Protein 6M8N (pdb70)

Secondary structure (DSSP, 8-state):
--B-GGGGGTT-EEEE-----HHHHHHHGGG--HHHHHHHHHHH-TT--EEEEESEETTEEEEES----TT--HHHH-GGGS--HHHHHHHHHHHHHHHHTT-EEEEEEETTGGGGTGGGT-HHHHHHHHHHHHHHSTT-HHHHHHHHHHHHHHHHTTT--EEEEE-GGG-SS-HHHHHHHHHHH-TT-EEEE----EE-B-TTSPBPEEEESSTT-S----EE-EE----SSS-SB---BPSPGGGT--TT-HHIIIIIHHHHHHS-EEESSSSBEEE-EEEEESBSBSS-TTSPB---HHHHHHHHHHHHHTT-EEEEE--EETTEEPHHHHHHHHHHHHHHTSSSPPPPPPP-PPTT-EEGGG-

Foldseek 3Di:
DFDLLCLVFFLAEAEEFEAAFFLVNQVLQVLFDLLVQLLLCLVQFLRHQAYEYAQHGVPALQTGLAQDFPQDNSCVLPRRNGHDNVRSCSVVSSLVSCVVSNHAYEYEHAQLHLCCCVVVPNVSSNVSLQVCCCPPVVRQSLVVRLSRVLRVLLVCQPSHQAYQYHPLVNHRDHPVVSLVSNVVRPVSRAYEYCDDWDFDDDPVGHFWWKQDQAPPDVDRQIFTFTAFDDADQRHSETSAETGDLVSVQALLRLVCVVPHQVNCLVDQWDHDVVRYIHGYEHEGEQFSDLADLPGHGRDALLSVLVSSCSNSVSRGYYYYSFYDDSSHGNVRVSVSSSVSSVQSPDVVRDDGDDDDRYHPIDIPVVD

Structure (mmCIF, N/CA/C/O backbone):
data_6M8N
#
_entry.id   6M8N
#
_cell.length_a   97.455
_cell.length_b   97.455
_cell.length_c   96.684
_cell.angle_alpha   90.000
_cell.angle_beta   90.000
_cell.angle_gamma   120.000
#
_symmetry.space_group_name_H-M   'P 31 2 1'
#
loop_
_entity.id
_entity.type
_entity.pdbx_description
1 polymer P5AFcnA
2 non-polymer 'MALONATE ION'
3 non-polymer 'CALCIUM ION'
4 water water
#
loop_
_atom_site.group_PDB
_atom_site.id
_atom_site.type_symbol
_atom_site.label_atom_id
_atom_site.label_alt_id
_atom_site.label_comp_id
_atom_site.label_asym_id
_atom_site.label_entity_id
_atom_site.label_seq_id
_atom_site.pdbx_PDB_ins_code
_atom_site.Cartn_x
_atom_site.Cartn_y
_atom_site.Cartn_z
_atom_site.occupancy
_atom_site.B_iso_or_equiv
_atom_site.auth_seq_id
_atom_site.auth_comp_id
_atom_site.auth_asym_id
_atom_site.auth_atom_id
_atom_site.pdbx_PDB_model_num
ATOM 1 N N . GLY A 1 46 ? -10.759 -4.729 -28.056 1.00 44.05 36 GLY A N 1
ATOM 2 C CA . GLY A 1 46 ? -10.822 -3.410 -27.281 1.00 36.06 36 GLY A CA 1
ATOM 3 C C . GLY A 1 46 ? -11.552 -3.588 -25.952 1.00 32.40 36 GLY A C 1
ATOM 4 O O . GLY A 1 46 ? -11.593 -4.711 -25.424 1.00 31.15 36 GLY A O 1
ATOM 5 N N . ILE A 1 47 ? -12.115 -2.488 -25.410 1.00 25.85 37 ILE A N 1
ATOM 6 C CA . ILE A 1 47 ? -12.826 -2.503 -24.120 1.00 24.35 37 ILE A CA 1
ATOM 7 C C . ILE A 1 47 ? -14.214 -3.120 -24.372 1.00 23.00 37 ILE A C 1
ATOM 8 O O . ILE A 1 47 ? -14.861 -2.793 -25.352 1.00 21.60 37 ILE A O 1
ATOM 13 N N . GLU A 1 48 ? -14.649 -4.045 -23.486 1.00 18.51 38 GLU A N 1
ATOM 14 C CA . GLU A 1 48 ? -15.934 -4.674 -23.639 1.00 18.20 38 GLU A CA 1
ATOM 15 C C . GLU A 1 48 ? -16.725 -4.651 -22.322 1.00 15.77 38 GLU A C 1
ATOM 16 O O . GLU A 1 48 ? -16.226 -5.039 -21.253 1.00 15.84 38 GLU A O 1
ATOM 22 N N . TYR A 1 49 ? -17.986 -4.229 -22.466 1.00 13.94 39 TYR A N 1
ATOM 23 C CA . TYR A 1 49 ? -19.007 -4.326 -21.402 1.00 12.78 39 TYR A CA 1
ATOM 24 C C . TYR A 1 49 ? -20.160 -5.158 -21.978 1.00 12.36 39 TYR A C 1
ATOM 25 O O . TYR A 1 49 ? -21.291 -4.634 -22.235 1.00 13.05 39 TYR A O 1
ATOM 34 N N . ASN A 1 50 ? -19.957 -6.458 -22.246 1.00 12.53 40 ASN A N 1
ATOM 35 C CA . ASN A 1 50 ? -20.964 -7.219 -22.926 1.00 11.98 40 ASN A CA 1
ATOM 36 C C . ASN A 1 50 ? -22.294 -7.299 -22.153 1.00 11.16 40 ASN A C 1
ATOM 37 O O . ASN A 1 50 ? -23.368 -7.368 -22.784 1.00 12.15 40 ASN A O 1
ATOM 42 N N . ALA A 1 51 ? -22.207 -7.275 -20.826 1.00 11.24 41 ALA A N 1
ATOM 43 C CA . ALA A 1 51 ? -23.399 -7.383 -19.959 1.00 10.94 41 ALA A CA 1
ATOM 44 C C . ALA A 1 51 ? -24.044 -6.025 -19.699 1.00 11.68 41 ALA A C 1
ATOM 45 O O . ALA A 1 51 ? -24.797 -5.866 -18.748 1.00 11.75 41 ALA A O 1
ATOM 47 N N . SER A 1 52 ? -23.734 -4.992 -20.486 1.00 11.55 42 SER A N 1
ATOM 48 C CA . SER A 1 52 ? -24.253 -3.640 -20.176 1.00 11.52 42 SER A CA 1
ATOM 49 C C . SER A 1 52 ? -25.775 -3.622 -20.140 1.00 12.17 42 SER A C 1
ATOM 50 O O . SER A 1 52 ? -26.350 -2.829 -19.366 1.00 13.09 42 SER A O 1
ATOM 53 N N . TRP A 1 53 ? -26.427 -4.457 -20.941 1.00 11.36 43 TRP A N 1
ATOM 54 C CA . TRP A 1 53 ? -27.867 -4.549 -20.961 1.00 11.54 43 TRP A CA 1
ATOM 55 C C . TRP A 1 53 ? -28.440 -5.033 -19.637 1.00 11.73 43 TRP A C 1
ATOM 56 O O . TRP A 1 53 ? -29.644 -4.812 -19.404 1.00 12.52 43 TRP A O 1
ATOM 67 N N . MET A 1 54 ? -27.632 -5.706 -18.789 1.00 11.06 44 MET A N 1
ATOM 68 C CA . MET A 1 54 ? -28.081 -6.392 -17.571 1.00 10.61 44 MET A CA 1
ATOM 69 C C . MET A 1 54 ? -27.962 -5.475 -16.366 1.00 11.04 44 MET A C 1
ATOM 70 O O . MET A 1 54 ? -28.569 -5.750 -15.317 1.00 10.73 44 MET A O 1
ATOM 75 N N . ALA A 1 55 ? -27.179 -4.409 -16.475 1.00 10.11 45 ALA A N 1
ATOM 76 C CA . ALA A 1 55 ? -26.972 -3.522 -15.352 1.00 11.53 45 ALA A CA 1
ATOM 77 C C . ALA A 1 55 ? -28.323 -2.935 -14.924 1.00 10.47 45 ALA A C 1
ATOM 78 O O . ALA A 1 55 ? -29.057 -2.374 -15.731 1.00 12.67 45 ALA A O 1
ATOM 80 N N . GLY A 1 56 ? -28.629 -3.026 -13.628 1.00 10.94 46 GLY A N 1
ATOM 81 C CA . GLY A 1 56 ? -29.861 -2.437 -13.109 1.00 10.53 46 GLY A CA 1
ATOM 82 C C . GLY A 1 56 ? -31.095 -3.337 -13.313 1.00 11.07 46 GLY A C 1
ATOM 83 O O . GLY A 1 56 ? -32.221 -2.868 -13.152 1.00 11.57 46 GLY A O 1
ATOM 84 N N . THR A 1 57 ? -30.874 -4.570 -13.721 1.00 10.09 47 THR A N 1
ATOM 85 C CA . THR A 1 57 ? -31.978 -5.527 -14.028 1.00 9.46 47 THR A CA 1
ATOM 86 C C . THR A 1 57 ? -31.920 -6.729 -13.095 1.00 9.95 47 THR A C 1
ATOM 87 O O . THR A 1 57 ? -30.935 -7.055 -12.429 1.00 10.51 47 THR A O 1
ATOM 91 N N . TRP A 1 58 ? -33.060 -7.450 -13.058 1.00 9.73 48 TRP A N 1
ATOM 92 C CA . TRP A 1 58 ? -33.148 -8.703 -12.339 1.00 8.91 48 TRP A CA 1
ATOM 93 C C . TRP A 1 58 ? -33.877 -9.730 -13.184 1.00 8.42 48 TRP A C 1
ATOM 94 O O . TRP A 1 58 ? -34.641 -9.393 -14.113 1.00 8.95 48 TRP A O 1
ATOM 105 N N . GLY A 1 59 ? -33.612 -10.991 -12.851 1.00 8.76 49 GLY A N 1
ATOM 106 C CA . GLY A 1 59 ? -34.147 -12.132 -13.633 1.00 9.25 49 GLY A CA 1
ATOM 107 C C . GLY A 1 59 ? -34.707 -13.210 -12.757 1.00 9.10 49 GLY A C 1
ATOM 108 O O . GLY A 1 59 ? -34.589 -13.191 -11.508 1.00 9.18 49 GLY A O 1
ATOM 109 N N . ILE A 1 60 ? -35.312 -14.205 -13.408 1.00 9.36 50 ILE A N 1
ATOM 110 C CA . ILE A 1 60 ? -35.788 -15.404 -12.756 1.00 9.28 50 ILE A CA 1
ATOM 111 C C . ILE A 1 60 ? -35.226 -16.624 -13.485 1.00 10.17 50 ILE A C 1
ATOM 112 O O . ILE A 1 60 ? -34.593 -16.439 -14.551 1.00 9.93 50 ILE A O 1
ATOM 117 N N . THR A 1 61 ? -35.480 -17.826 -12.953 1.00 8.97 51 THR A N 1
ATOM 118 C CA . THR A 1 61 ? -34.978 -19.057 -13.493 1.00 8.70 51 THR A CA 1
ATOM 119 C C . THR A 1 61 ? -36.148 -19.982 -13.811 1.00 9.13 51 THR A C 1
ATOM 120 O O . THR A 1 61 ? -37.062 -20.138 -12.974 1.00 9.89 51 THR A O 1
ATOM 124 N N . GLN A 1 62 ? -36.117 -20.613 -14.983 1.00 9.23 52 GLN A N 1
ATOM 125 C CA . GLN A 1 62 ? -37.095 -21.660 -15.329 1.00 10.01 52 GLN A CA 1
ATOM 126 C C . GLN A 1 62 ? -36.316 -22.773 -16.024 1.00 10.15 52 GLN A C 1
ATOM 127 O O . GLN A 1 62 ? -36.199 -22.798 -17.259 1.00 11.08 52 GLN A O 1
ATOM 133 N N . ARG A 1 63 ? -35.780 -23.685 -15.235 1.00 10.29 53 ARG A N 1
ATOM 134 C CA . ARG A 1 63 ? -35.023 -24.789 -15.744 1.00 9.91 53 ARG A CA 1
ATOM 135 C C . ARG A 1 63 ? -35.932 -25.752 -16.495 1.00 10.89 53 ARG A C 1
ATOM 136 O O . ARG A 1 63 ? -37.092 -25.892 -16.171 1.00 11.08 53 ARG A O 1
ATOM 144 N N . VAL A 1 64 ? -35.339 -26.382 -17.493 1.00 10.17 54 VAL A N 1
ATOM 145 C CA . VAL A 1 64 ? -35.959 -27.512 -18.245 1.00 10.83 54 VAL A CA 1
ATOM 146 C C . VAL A 1 64 ? -35.103 -28.740 -18.022 1.00 10.96 54 VAL A C 1
ATOM 147 O O . VAL A 1 64 ? -33.878 -28.659 -17.886 1.00 10.62 54 VAL A O 1
ATOM 151 N N . ASP A 1 65 ? -35.732 -29.927 -17.903 1.00 10.53 55 ASP A N 1
ATOM 152 C CA . ASP A 1 65 ? -34.995 -31.123 -17.681 1.00 10.03 55 ASP A CA 1
ATOM 153 C C . ASP A 1 65 ? -34.275 -31.545 -18.981 1.00 10.35 55 ASP A C 1
ATOM 154 O O . ASP A 1 65 ? -34.607 -31.090 -20.063 1.00 10.70 55 ASP A O 1
ATOM 159 N N . GLY A 1 66 ? -33.275 -32.424 -18.861 1.00 10.26 56 GLY A N 1
ATOM 160 C CA . GLY A 1 66 ? -32.511 -32.896 -19.993 1.00 11.06 56 GLY A CA 1
ATOM 161 C C . GLY A 1 66 ? -32.548 -34.408 -20.143 1.00 11.97 56 GLY A C 1
ATOM 162 O O . GLY A 1 66 ? -32.819 -35.201 -19.223 1.00 10.95 56 GLY A O 1
ATOM 163 N N . GLY A 1 67 ? -32.225 -34.844 -21.366 1.00 10.99 57 GLY A N 1
ATOM 164 C CA . GLY A 1 67 ? -32.024 -36.285 -21.649 1.00 11.32 57 GLY A CA 1
ATOM 165 C C . GLY A 1 67 ? -33.193 -37.130 -21.167 1.00 11.08 57 GLY A C 1
ATOM 166 O O . GLY A 1 67 ? -34.351 -36.737 -21.320 1.00 11.73 57 GLY A O 1
ATOM 167 N N . TYR A 1 68 ? -32.846 -38.306 -20.643 1.00 12.41 58 TYR A N 1
ATOM 168 C CA . TYR A 1 68 ? -33.874 -39.252 -20.227 1.00 12.99 58 TYR A CA 1
ATOM 169 C C . TYR A 1 68 ? -34.745 -38.660 -19.116 1.00 13.21 58 TYR A C 1
ATOM 170 O O . TYR A 1 68 ? -35.899 -39.080 -18.982 1.00 13.89 58 TYR A O 1
ATOM 179 N N . LYS A 1 69 ? -34.248 -37.692 -18.316 1.00 12.49 59 LYS A N 1
ATOM 180 C CA . LYS A 1 69 ? -35.033 -37.135 -17.270 1.00 12.39 59 LYS A CA 1
ATOM 181 C C . LYS A 1 69 ? -36.180 -36.329 -17.859 1.00 11.32 59 LYS A C 1
ATOM 182 O O . LYS A 1 69 ? -37.318 -36.368 -17.362 1.00 12.93 59 LYS A O 1
ATOM 188 N N . LEU A 1 70 ? -35.893 -35.607 -18.946 1.00 10.80 60 LEU A N 1
ATOM 189 C CA . LEU A 1 70 ? -36.939 -34.874 -19.614 1.00 10.57 60 LEU A CA 1
ATOM 190 C C . LEU A 1 70 ? -38.003 -35.834 -20.203 1.00 11.11 60 LEU A C 1
ATOM 191 O O . LEU A 1 70 ? -39.215 -35.556 -20.152 1.00 11.80 60 LEU A O 1
ATOM 196 N N . ASP A 1 71 ? -37.545 -36.933 -20.808 1.00 13.21 61 ASP A N 1
ATOM 197 C CA . ASP A 1 71 ? -38.519 -37.886 -21.363 1.00 13.12 61 ASP A CA 1
ATOM 198 C C . ASP A 1 71 ? -39.408 -38.426 -20.247 1.00 13.60 61 ASP A C 1
ATOM 199 O O . ASP A 1 71 ? -40.595 -38.688 -20.482 1.00 16.37 61 ASP A O 1
ATOM 204 N N . ASN A 1 72 ? -38.886 -38.508 -19.036 1.00 13.64 62 ASN A N 1
ATOM 205 C CA . ASN A 1 72 ? -39.685 -39.008 -17.895 1.00 15.21 62 ASN A CA 1
ATOM 206 C C . ASN A 1 72 ? -40.629 -37.949 -17.335 1.00 15.86 62 ASN A C 1
ATOM 207 O O . ASN A 1 72 ? -41.721 -38.335 -16.871 1.00 20.89 62 ASN A O 1
ATOM 212 N N . SER A 1 73 ? -40.287 -36.658 -17.364 1.00 13.31 63 SER A N 1
ATOM 213 C CA . SER A 1 73 ? -41.129 -35.625 -16.775 1.00 14.38 63 SER A CA 1
ATOM 214 C C . SER A 1 73 ? -42.062 -34.938 -17.760 1.00 14.39 63 SER A C 1
ATOM 215 O O . SER A 1 73 ? -43.026 -34.259 -17.375 1.00 15.08 63 SER A O 1
ATOM 218 N N . ALA A 1 74 ? -41.773 -35.002 -19.053 1.00 15.42 64 ALA A N 1
ATOM 219 C CA . ALA A 1 74 ? -42.502 -34.215 -19.994 1.00 16.44 64 ALA A CA 1
ATOM 220 C C . ALA A 1 74 ? -44.005 -34.519 -19.975 1.00 16.51 64 ALA A C 1
ATOM 221 O O . ALA A 1 74 ? -44.777 -33.624 -20.199 1.00 15.29 64 ALA A O 1
ATOM 223 N N . ASP A 1 75 ? -44.386 -35.795 -19.770 1.00 18.27 65 ASP A N 1
ATOM 224 C CA . ASP A 1 75 ? -45.812 -36.177 -19.874 1.00 20.36 65 ASP A CA 1
ATOM 225 C C . ASP A 1 75 ? -46.663 -35.550 -18.774 1.00 21.67 65 ASP A C 1
ATOM 226 O O . ASP A 1 75 ? -47.865 -35.422 -18.970 1.00 25.47 65 ASP A O 1
ATOM 231 N N . SER A 1 76 ? -46.047 -35.044 -17.703 1.00 18.59 66 SER A N 1
ATOM 232 C CA . SER A 1 76 ? -46.807 -34.408 -16.645 1.00 19.94 66 SER A CA 1
ATOM 233 C C . SER A 1 76 ? -46.487 -32.913 -16.496 1.00 18.36 66 SER A C 1
ATOM 234 O O . SER A 1 76 ? -46.915 -32.297 -15.533 1.00 18.20 66 SER A O 1
ATOM 237 N N . SER A 1 77 ? -45.782 -32.340 -17.495 1.00 16.28 67 SER A N 1
ATOM 238 C CA . SER A 1 77 ? -45.313 -30.979 -17.426 1.00 14.07 67 SER A CA 1
ATOM 239 C C . SER A 1 77 ? -45.889 -30.121 -18.549 1.00 14.61 67 SER A C 1
ATOM 240 O O . SER A 1 77 ? -46.214 -30.631 -19.635 1.00 14.60 67 SER A O 1
ATOM 243 N N . ASN A 1 78 ? -45.905 -28.783 -18.368 1.00 13.41 68 ASN A N 1
ATOM 244 C CA . ASN A 1 78 ? -46.230 -27.840 -19.396 1.00 13.14 68 ASN A CA 1
ATOM 245 C C . ASN A 1 78 ? -45.352 -26.601 -19.225 1.00 12.08 68 ASN A C 1
ATOM 246 O O . ASN A 1 78 ? -45.782 -25.576 -18.753 1.00 12.72 68 ASN A O 1
ATOM 251 N N . TRP A 1 79 ? -44.109 -26.797 -19.639 1.00 12.17 69 TRP A N 1
ATOM 252 C CA . TRP A 1 79 ? -43.131 -25.702 -19.561 1.00 11.05 69 TRP A CA 1
ATOM 253 C C . TRP A 1 79 ? -43.562 -24.505 -20.398 1.00 11.36 69 TRP A C 1
ATOM 254 O O . TRP A 1 79 ? -43.274 -23.348 -20.091 1.00 11.59 69 TRP A O 1
ATOM 265 N N . GLN A 1 80 ? -44.247 -24.719 -21.525 1.00 11.96 70 GLN A N 1
ATOM 266 C CA . GLN A 1 80 ? -44.653 -23.629 -22.378 1.00 11.81 70 GLN A CA 1
ATOM 267 C C . GLN A 1 80 ? -45.676 -22.747 -21.630 1.00 11.72 70 GLN A C 1
ATOM 268 O O . GLN A 1 80 ? -45.547 -21.547 -21.573 1.00 13.17 70 GLN A O 1
ATOM 274 N N . ALA A 1 81 ? -46.669 -23.394 -21.001 1.00 13.23 71 ALA A N 1
ATOM 275 C CA . ALA A 1 81 ? -47.634 -22.636 -20.188 1.00 12.78 71 ALA A CA 1
ATOM 276 C C . ALA A 1 81 ? -46.941 -21.958 -19.023 1.00 12.32 71 ALA A C 1
ATOM 277 O O . ALA A 1 81 ? -47.301 -20.849 -18.616 1.00 14.02 71 ALA A O 1
ATOM 279 N N . GLY A 1 82 ? -45.940 -22.653 -18.461 1.00 11.75 72 GLY A N 1
ATOM 280 C CA . GLY A 1 82 ? -45.171 -22.086 -17.394 1.00 11.40 72 GLY A CA 1
ATOM 281 C C . GLY A 1 82 ? -44.472 -20.818 -17.810 1.00 11.47 72 GLY A C 1
ATOM 282 O O . GLY A 1 82 ? -44.468 -19.809 -17.069 1.00 11.01 72 GLY A O 1
ATOM 283 N N . ALA A 1 83 ? -43.882 -20.825 -18.997 1.00 11.37 73 ALA A N 1
ATOM 284 C CA . ALA A 1 83 ? -43.193 -19.652 -19.502 1.00 10.80 73 ALA A CA 1
ATOM 285 C C . ALA A 1 83 ? -44.163 -18.515 -19.842 1.00 11.73 73 ALA A C 1
ATOM 286 O O . ALA A 1 83 ? -43.904 -17.346 -19.571 1.00 12.05 73 ALA A O 1
ATOM 288 N N . GLU A 1 84 ? -45.332 -18.842 -20.446 1.00 12.43 74 GLU A N 1
ATOM 289 C CA . GLU A 1 84 ? -46.360 -17.831 -20.673 1.00 13.31 74 GLU A CA 1
ATOM 290 C C . GLU A 1 84 ? -46.810 -17.180 -19.351 1.00 12.06 74 GLU A C 1
ATOM 291 O O . GLU A 1 84 ? -47.063 -15.987 -19.347 1.00 12.47 74 GLU A O 1
ATOM 297 N N . GLU A 1 85 ? -46.953 -17.965 -18.285 1.00 11.57 75 GLU A N 1
ATOM 298 C CA . GLU A 1 85 ? -47.371 -17.447 -17.005 1.00 12.08 75 GLU A CA 1
ATOM 299 C C . GLU A 1 85 ? -46.285 -16.518 -16.444 1.00 12.13 75 GLU A C 1
ATOM 300 O O . GLU A 1 85 ? -46.602 -15.426 -15.902 1.00 11.61 75 GLU A O 1
ATOM 306 N N . ILE A 1 86 ? -45.004 -16.891 -16.571 1.00 10.18 76 ILE A N 1
ATOM 307 C CA . ILE A 1 86 ? -43.917 -16.002 -16.141 1.00 10.09 76 ILE A CA 1
ATOM 308 C C . ILE A 1 86 ? -43.932 -14.684 -16.921 1.00 11.55 76 ILE A C 1
ATOM 309 O O . ILE A 1 86 ? -43.791 -13.604 -16.359 1.00 11.63 76 ILE A O 1
ATOM 314 N N . VAL A 1 87 ? -44.160 -14.763 -18.238 1.00 11.83 77 VAL A N 1
ATOM 315 C CA . VAL A 1 87 ? -44.264 -13.574 -19.089 1.00 13.03 77 VAL A CA 1
ATOM 316 C C . VAL A 1 87 ? -45.394 -12.661 -18.589 1.00 12.70 77 VAL A C 1
ATOM 317 O O . VAL A 1 87 ? -45.203 -11.419 -18.446 1.00 14.05 77 VAL A O 1
ATOM 321 N N . THR A 1 88 ? -46.561 -13.262 -18.360 1.00 12.26 78 THR A N 1
ATOM 322 C CA . THR A 1 88 ? -47.764 -12.508 -18.014 1.00 13.31 78 THR A CA 1
ATOM 323 C C . THR A 1 88 ? -47.552 -11.845 -16.655 1.00 12.50 78 THR A C 1
ATOM 324 O O . THR A 1 88 ? -47.909 -10.678 -16.419 1.00 12.90 78 THR A O 1
ATOM 328 N N . ASN A 1 89 ? -47.017 -12.619 -15.713 1.00 11.24 79 ASN A N 1
ATOM 329 C CA . ASN A 1 89 ? -47.075 -12.249 -14.297 1.00 11.00 79 ASN A CA 1
ATOM 330 C C . ASN A 1 89 ? -45.823 -11.505 -13.816 1.00 11.25 79 ASN A C 1
ATOM 331 O O . ASN A 1 89 ? -45.866 -10.857 -12.764 1.00 12.18 79 ASN A O 1
ATOM 336 N N . ILE A 1 90 ? -44.685 -11.621 -14.516 1.00 10.06 80 ILE A N 1
ATOM 337 C CA . ILE A 1 90 ? -43.429 -11.093 -14.015 1.00 10.67 80 ILE A CA 1
ATOM 338 C C . ILE A 1 90 ? -42.796 -10.209 -15.097 1.00 10.35 80 ILE A C 1
ATOM 339 O O . ILE A 1 90 ? -41.626 -10.375 -15.478 1.00 11.10 80 ILE A O 1
ATOM 344 N N . PRO A 1 91 ? -43.516 -9.234 -15.630 1.00 11.88 81 PRO A N 1
ATOM 345 C CA . PRO A 1 91 ? -42.931 -8.355 -16.624 1.00 11.99 81 PRO A CA 1
ATOM 346 C C . PRO A 1 91 ? -41.736 -7.535 -16.177 1.00 11.21 81 PRO A C 1
ATOM 347 O O . PRO A 1 91 ? -40.969 -7.110 -17.038 1.00 11.58 81 PRO A O 1
ATOM 351 N N . ALA A 1 92 ? -41.586 -7.307 -14.874 1.00 9.89 82 ALA A N 1
ATOM 352 C CA . ALA A 1 92 ? -40.469 -6.492 -14.368 1.00 10.03 82 ALA A CA 1
ATOM 353 C C . ALA A 1 92 ? -39.119 -7.214 -14.472 1.00 10.86 82 ALA A C 1
ATOM 354 O O . ALA A 1 92 ? -38.084 -6.557 -14.451 1.00 9.97 82 ALA A O 1
ATOM 356 N N . ALA A 1 93 ? -39.124 -8.547 -14.560 1.00 9.64 83 ALA A N 1
ATOM 357 C CA . ALA A 1 93 ? -37.893 -9.316 -14.743 1.00 10.37 83 ALA A CA 1
ATOM 358 C C . ALA A 1 93 ? -37.484 -9.241 -16.218 1.00 9.90 83 ALA A C 1
ATOM 359 O O . ALA A 1 93 ? -38.294 -9.487 -17.068 1.00 12.55 83 ALA A O 1
ATOM 361 N N . GLU A 1 94 ? -36.225 -8.917 -16.496 1.00 9.52 84 GLU A N 1
ATOM 362 C CA . GLU A 1 94 ? -35.845 -8.610 -17.870 1.00 9.75 84 GLU A CA 1
ATOM 363 C C . GLU A 1 94 ? -35.102 -9.766 -18.552 1.00 9.97 84 GLU A C 1
ATOM 364 O O . GLU A 1 94 ? -34.766 -9.636 -19.753 1.00 10.94 84 GLU A O 1
ATOM 370 N N . TYR A 1 95 ? -34.849 -10.843 -17.836 1.00 8.86 85 TYR A N 1
ATOM 371 C CA . TYR A 1 95 ? -34.186 -11.992 -18.456 1.00 9.37 85 TYR A CA 1
ATOM 372 C C . TYR A 1 95 ? -34.531 -13.230 -17.663 1.00 8.79 85 TYR A C 1
ATOM 373 O O . TYR A 1 95 ? -35.021 -13.111 -16.488 1.00 9.44 85 TYR A O 1
ATOM 382 N N . VAL A 1 96 ? -34.226 -14.394 -18.247 1.00 9.57 86 VAL A N 1
ATOM 383 C CA . VAL A 1 96 ? -34.492 -15.676 -17.630 1.00 9.14 86 VAL A CA 1
ATOM 384 C C . VAL A 1 96 ? -33.261 -16.551 -17.789 1.00 10.01 86 VAL A C 1
ATOM 385 O O . VAL A 1 96 ? -32.647 -16.569 -18.860 1.00 11.59 86 VAL A O 1
ATOM 389 N N . ILE A 1 97 ? -32.914 -17.303 -16.744 1.00 8.94 87 ILE A N 1
ATOM 390 C CA . ILE A 1 97 ? -31.962 -18.399 -16.898 1.00 9.21 87 ILE A CA 1
ATOM 391 C C . ILE A 1 97 ? -32.773 -19.679 -17.132 1.00 9.53 87 ILE A C 1
ATOM 392 O O . ILE A 1 97 ? -33.646 -20.028 -16.328 1.00 9.32 87 ILE A O 1
ATOM 397 N N . THR A 1 98 ? -32.471 -20.384 -18.218 1.00 8.46 88 THR A N 1
ATOM 398 C CA . THR A 1 98 ? -33.052 -21.698 -18.488 1.00 9.56 88 THR A CA 1
ATOM 399 C C . THR A 1 98 ? -31.906 -22.645 -18.888 1.00 9.21 88 THR A C 1
ATOM 400 O O . THR A 1 98 ? -30.747 -22.387 -18.509 1.00 9.13 88 THR A O 1
ATOM 404 N N . SER A 1 99 ? -32.168 -23.745 -19.603 1.00 8.32 89 SER A N 1
ATOM 405 C CA . SER A 1 99 ? -31.277 -24.877 -19.522 1.00 8.40 89 SER A CA 1
ATOM 406 C C . SER A 1 99 ? -30.712 -25.398 -20.856 1.00 9.00 89 SER A C 1
ATOM 407 O O . SER A 1 99 ? -31.514 -25.712 -21.749 1.00 9.98 89 SER A O 1
ATOM 410 N N . PHE A 1 100 ? -29.380 -25.511 -20.943 1.00 8.61 90 PHE A N 1
ATOM 411 C CA . PHE A 1 100 ? -28.695 -26.255 -22.008 1.00 8.72 90 PHE A CA 1
ATOM 412 C C . PHE A 1 100 ? -28.488 -27.699 -21.576 1.00 8.79 90 PHE A C 1
ATOM 413 O O . PHE A 1 100 ? -28.629 -28.622 -22.373 1.00 10.22 90 PHE A O 1
ATOM 421 N N . THR A 1 101 ? -28.000 -27.885 -20.338 1.00 9.09 91 THR A N 1
ATOM 422 C CA . THR A 1 101 ? -27.937 -29.190 -19.658 1.00 9.90 91 THR A CA 1
ATOM 423 C C . THR A 1 101 ? -28.866 -29.168 -18.459 1.00 9.83 91 THR A C 1
ATOM 424 O O . THR A 1 101 ? -29.242 -28.137 -17.933 1.00 10.39 91 THR A O 1
ATOM 428 N N . HIS A 1 102 ? -29.258 -30.363 -18.049 1.00 10.23 92 HIS A N 1
ATOM 429 C CA . HIS A 1 102 ? -30.030 -30.610 -16.888 1.00 11.12 92 HIS A CA 1
ATOM 430 C C . HIS A 1 102 ? -29.253 -30.044 -15.694 1.00 12.18 92 HIS A C 1
ATOM 431 O O . HIS A 1 102 ? -28.030 -30.096 -15.695 1.00 11.75 92 HIS A O 1
ATOM 438 N N . PRO A 1 103 ? -29.942 -29.584 -14.628 1.00 11.86 93 PRO A N 1
ATOM 439 C CA . PRO A 1 103 ? -29.201 -29.084 -13.471 1.00 12.21 93 PRO A CA 1
ATOM 440 C C . PRO A 1 103 ? -28.265 -30.129 -12.872 1.00 12.05 93 PRO A C 1
ATOM 441 O O . PRO A 1 103 ? -28.659 -31.252 -12.592 1.00 13.21 93 PRO A O 1
ATOM 445 N N . ALA A 1 104 ? -26.995 -29.740 -12.697 1.00 12.39 94 ALA A N 1
ATOM 446 C CA . ALA A 1 104 ? -25.982 -30.558 -12.052 1.00 12.00 94 ALA A CA 1
ATOM 447 C C . ALA A 1 104 ? -25.701 -31.848 -12.815 1.00 13.70 94 ALA A C 1
ATOM 448 O O . ALA A 1 104 ? -25.056 -32.766 -12.300 1.00 15.14 94 ALA A O 1
ATOM 450 N N . HIS A 1 105 ? -26.107 -31.925 -14.107 1.00 11.69 95 HIS A N 1
ATOM 451 C CA . HIS A 1 105 ? -25.939 -33.136 -14.915 1.00 12.67 95 HIS A CA 1
ATOM 452 C C . HIS A 1 105 ? -25.503 -32.725 -16.317 1.00 13.30 95 HIS A C 1
ATOM 453 O O . HIS A 1 105 ? -26.372 -32.569 -17.253 1.00 13.31 95 HIS A O 1
ATOM 460 N N . GLY A 1 106 ? -24.197 -32.515 -16.526 1.00 11.64 96 GLY A N 1
ATOM 461 C CA . GLY A 1 106 ? -23.638 -32.068 -17.803 1.00 11.98 96 GLY A CA 1
ATOM 462 C C . GLY A 1 106 ? -23.799 -33.037 -18.952 1.00 11.14 96 GLY A C 1
ATOM 463 O O . GLY A 1 106 ? -23.517 -32.658 -20.068 1.00 13.03 96 GLY A O 1
ATOM 464 N N . HIS A 1 107 ? -24.230 -34.272 -18.663 1.00 12.25 97 HIS A N 1
ATOM 465 C CA . HIS A 1 107 ? -24.325 -35.289 -19.635 1.00 12.77 97 HIS A CA 1
ATOM 466 C C . HIS A 1 107 ? -25.733 -35.398 -20.232 1.00 12.88 97 HIS A C 1
ATOM 467 O O . HIS A 1 107 ? -25.938 -36.249 -21.074 1.00 13.83 97 HIS A O 1
ATOM 474 N N . LEU A 1 108 ? -26.671 -34.575 -19.767 1.00 10.81 98 LEU A N 1
ATOM 475 C CA . LEU A 1 108 ? -28.099 -34.653 -20.167 1.00 9.82 98 LEU A CA 1
ATOM 476 C C . LEU A 1 108 ? -28.483 -33.319 -20.791 1.00 9.85 98 LEU A C 1
ATOM 477 O O . LEU A 1 108 ? -28.464 -32.272 -20.137 1.00 11.41 98 LEU A O 1
ATOM 482 N N . PHE A 1 109 ? -28.888 -33.367 -22.062 1.00 9.09 99 PHE A N 1
ATOM 483 C CA . PHE A 1 109 ? -29.113 -32.180 -22.891 1.00 9.66 99 PHE A CA 1
ATOM 484 C C . PHE A 1 109 ? -30.578 -31.894 -23.100 1.00 9.59 99 PHE A C 1
ATOM 485 O O . PHE A 1 109 ? -31.402 -32.817 -23.145 1.00 9.19 99 PHE A O 1
ATOM 493 N N . THR A 1 110 ? -30.913 -30.607 -23.256 1.00 8.90 100 THR A N 1
ATOM 494 C CA . THR A 1 110 ? -32.283 -30.211 -23.549 1.00 9.73 100 THR A CA 1
ATOM 495 C C . THR A 1 110 ? -32.600 -30.303 -25.046 1.00 9.87 100 THR A C 1
ATOM 496 O O . THR A 1 110 ? -33.789 -30.319 -25.390 1.00 11.80 100 THR A O 1
ATOM 500 N N . LEU A 1 111 ? -31.589 -30.319 -25.913 1.00 9.76 101 LEU A N 1
ATOM 501 C CA . LEU A 1 111 ? -31.787 -30.586 -27.357 1.00 9.29 101 LEU A CA 1
ATOM 502 C C . LEU A 1 111 ? -31.282 -31.982 -27.705 1.00 9.98 101 LEU A C 1
ATOM 503 O O . LEU A 1 111 ? -30.526 -32.598 -26.982 1.00 9.94 101 LEU A O 1
ATOM 508 N N . ARG A 1 112 ? -31.826 -32.512 -28.823 1.00 10.56 102 ARG A N 1
ATOM 509 C CA . ARG A 1 112 ? -31.462 -33.839 -29.334 1.00 10.38 102 ARG A CA 1
ATOM 510 C C . ARG A 1 112 ? -30.542 -33.701 -30.544 1.00 10.01 102 ARG A C 1
ATOM 511 O O . ARG A 1 112 ? -29.379 -34.106 -30.474 1.00 10.70 102 ARG A O 1
ATOM 519 N N . THR A 1 113 ? -31.083 -33.266 -31.683 1.00 10.92 103 THR A N 1
ATOM 520 C CA . THR A 1 113 ? -30.346 -33.258 -32.945 1.00 11.41 103 THR A CA 1
ATOM 521 C C . THR A 1 113 ? -29.102 -32.405 -32.813 1.00 11.38 103 THR A C 1
ATOM 522 O O . THR A 1 113 ? -29.188 -31.286 -32.269 1.00 12.06 103 THR A O 1
ATOM 526 N N . ASN A 1 114 ? -28.003 -32.878 -33.395 1.00 12.39 104 ASN A N 1
ATOM 527 C CA . ASN A 1 114 ? -26.705 -32.208 -33.326 1.00 13.13 104 ASN A CA 1
ATOM 528 C C . ASN A 1 114 ? -25.984 -32.476 -34.672 1.00 14.72 104 ASN A C 1
ATOM 529 O O . ASN A 1 114 ? -25.677 -33.577 -34.957 1.00 17.45 104 ASN A O 1
ATOM 534 N N . ASN A 1 115 ? -25.677 -31.432 -35.406 1.00 20.75 105 ASN A N 1
ATOM 535 C CA . ASN A 1 115 ? -25.095 -31.590 -36.743 1.00 22.15 105 ASN A CA 1
ATOM 536 C C . ASN A 1 115 ? -23.628 -32.004 -36.630 1.00 21.66 105 ASN A C 1
ATOM 537 O O . ASN A 1 115 ? -23.033 -32.442 -37.627 1.00 23.72 105 ASN A O 1
ATOM 542 N N . ASN A 1 116 ? -23.034 -31.907 -35.434 1.00 17.26 106 ASN A N 1
ATOM 543 C CA . ASN A 1 116 ? -21.619 -32.216 -35.276 1.00 15.64 106 ASN A CA 1
ATOM 544 C C . ASN A 1 116 ? -21.365 -33.645 -34.820 1.00 16.21 106 ASN A C 1
ATOM 545 O O . ASN A 1 116 ? -20.222 -34.120 -34.910 1.00 17.79 106 ASN A O 1
ATOM 550 N N . VAL A 1 117 ? -22.332 -34.270 -34.153 1.00 13.92 107 VAL A N 1
ATOM 551 C CA . VAL A 1 117 ? -22.168 -35.604 -33.567 1.00 14.89 107 VAL A CA 1
ATOM 552 C C . VAL A 1 117 ? -23.568 -36.149 -33.278 1.00 16.09 107 VAL A C 1
ATOM 553 O O . VAL A 1 117 ? -24.441 -35.445 -32.831 1.00 15.30 107 VAL A O 1
ATOM 557 N N . ASP A 1 118 ? -23.774 -37.419 -33.611 1.00 16.30 108 ASP A N 1
ATOM 558 C CA . ASP A 1 118 ? -25.014 -38.057 -33.234 1.00 15.78 108 ASP A CA 1
ATOM 559 C C . ASP A 1 118 ? -24.916 -38.516 -31.777 1.00 14.57 108 ASP A C 1
ATOM 560 O O . ASP A 1 118 ? -24.381 -39.575 -31.430 1.00 15.93 108 ASP A O 1
ATOM 565 N N . VAL A 1 119 ? -25.411 -37.666 -30.865 1.00 13.57 109 VAL A N 1
ATOM 566 C CA . VAL A 1 119 ? -25.288 -37.946 -29.457 1.00 12.63 109 VAL A CA 1
ATOM 567 C C . VAL A 1 119 ? -26.117 -39.162 -29.059 1.00 13.10 109 VAL A C 1
ATOM 568 O O . VAL A 1 119 ? -25.665 -39.937 -28.205 1.00 13.25 109 VAL A O 1
ATOM 572 N N . SER A 1 120 ? -27.272 -39.313 -29.729 1.00 14.25 110 SER A N 1
ATOM 573 C CA . SER A 1 120 ? -28.181 -40.461 -29.470 1.00 16.04 110 SER A CA 1
ATOM 574 C C . SER A 1 120 ? -27.442 -41.773 -29.717 1.00 17.68 110 SER A C 1
ATOM 575 O O . SER A 1 120 ? -27.776 -42.763 -29.077 1.00 19.43 110 SER A O 1
ATOM 578 N N . ALA A 1 121 ? -26.421 -41.759 -30.601 1.00 17.48 111 ALA A N 1
ATOM 579 C CA . ALA A 1 121 ? -25.672 -42.962 -30.923 1.00 18.20 111 ALA A CA 1
ATOM 580 C C . ALA A 1 121 ? -24.523 -43.172 -29.955 1.00 19.61 111 ALA A C 1
ATOM 581 O O . ALA A 1 121 ? -23.997 -44.250 -29.859 1.00 21.01 111 ALA A O 1
ATOM 583 N N . ILE A 1 122 ? -24.158 -42.148 -29.169 1.00 16.11 112 ILE A N 1
ATOM 584 C CA . ILE A 1 122 ? -23.224 -42.388 -28.067 1.00 15.69 112 ILE A CA 1
ATOM 585 C C . ILE A 1 122 ? -23.958 -43.148 -26.965 1.00 14.79 112 ILE A C 1
ATOM 586 O O . ILE A 1 122 ? -23.680 -44.336 -26.624 1.00 16.98 112 ILE A O 1
ATOM 591 N N . HIS A 1 123 ? -25.011 -42.499 -26.461 1.00 12.94 113 HIS A N 1
ATOM 592 C CA . HIS A 1 123 ? -25.937 -43.145 -25.574 1.00 13.43 113 HIS A CA 1
ATOM 593 C C . HIS A 1 123 ? -27.270 -42.463 -25.658 1.00 13.66 113 HIS A C 1
ATOM 594 O O . HIS A 1 123 ? -27.339 -41.244 -25.453 1.00 13.13 113 HIS A O 1
ATOM 601 N N . PRO A 1 124 ? -28.382 -43.194 -25.896 1.00 14.03 114 PRO A N 1
ATOM 602 C CA . PRO A 1 124 ? -29.660 -42.545 -26.110 1.00 13.47 114 PRO A CA 1
ATOM 603 C C . PRO A 1 124 ? -30.171 -41.732 -24.921 1.00 13.03 114 PRO A C 1
ATOM 604 O O . PRO A 1 124 ? -30.972 -40.863 -25.091 1.00 14.10 114 PRO A O 1
ATOM 608 N N . ASP A 1 125 ? -29.777 -42.081 -23.713 1.00 11.90 115 ASP A N 1
ATOM 609 C CA . ASP A 1 125 ? -30.340 -41.434 -22.540 1.00 12.64 115 ASP A CA 1
ATOM 610 C C . ASP A 1 125 ? -29.729 -40.028 -22.318 1.00 12.41 115 ASP A C 1
ATOM 611 O O . ASP A 1 125 ? -30.251 -39.297 -21.456 1.00 11.83 115 ASP A O 1
ATOM 616 N N . MET A 1 126 ? -28.733 -39.630 -23.125 1.00 11.73 116 MET A N 1
ATOM 617 C CA . MET A 1 126 ? -28.147 -38.269 -23.044 1.00 11.51 116 MET A CA 1
ATOM 618 C C . MET A 1 126 ? -29.103 -37.223 -23.646 1.00 11.50 116 MET A C 1
ATOM 619 O O . MET A 1 126 ? -28.975 -36.022 -23.386 1.00 11.09 116 MET A O 1
ATOM 624 N N . VAL A 1 127 ? -30.033 -37.656 -24.506 1.00 11.20 117 VAL A N 1
ATOM 625 C CA . VAL A 1 127 ? -30.861 -36.720 -25.301 1.00 10.76 117 VAL A CA 1
ATOM 626 C C . VAL A 1 127 ? -32.323 -37.111 -25.184 1.00 10.97 117 VAL A C 1
ATOM 627 O O . VAL A 1 127 ? -32.653 -38.303 -25.032 1.00 11.79 117 VAL A O 1
ATOM 631 N N . PRO A 1 128 ? -33.231 -36.128 -25.253 1.00 10.45 118 PRO A N 1
ATOM 632 C CA . PRO A 1 128 ? -34.667 -36.366 -25.195 1.00 11.44 118 PRO A CA 1
ATOM 633 C C . PRO A 1 128 ? -35.188 -36.756 -26.587 1.00 11.41 118 PRO A C 1
ATOM 634 O O . PRO A 1 128 ? -34.419 -36.746 -27.575 1.00 10.50 118 PRO A O 1
ATOM 638 N N . THR A 1 129 ? -36.474 -37.052 -26.635 1.00 10.96 119 THR A N 1
ATOM 639 C CA . THR A 1 129 ? -37.112 -37.312 -27.919 1.00 10.46 119 THR A CA 1
ATOM 640 C C . THR A 1 129 ? -37.134 -36.046 -28.754 1.00 11.36 119 THR A C 1
ATOM 641 O O . THR A 1 129 ? -36.988 -34.897 -28.235 1.00 10.63 119 THR A O 1
ATOM 645 N N . LEU A 1 130 ? -37.371 -36.185 -30.055 1.00 10.75 120 LEU A N 1
ATOM 646 C CA . LEU A 1 130 ? -37.563 -35.074 -30.929 1.00 10.12 120 LEU A CA 1
ATOM 647 C C . LEU A 1 130 ? -38.758 -34.202 -30.489 1.00 11.01 120 LEU A C 1
ATOM 648 O O . LEU A 1 130 ? -38.686 -32.982 -30.565 1.00 11.69 120 LEU A O 1
ATOM 653 N N . GLU A 1 131 ? -39.844 -34.819 -30.026 1.00 11.25 121 GLU A N 1
ATOM 654 C CA . GLU A 1 131 ? -41.020 -34.082 -29.530 1.00 12.26 121 GLU A CA 1
ATOM 655 C C . GLU A 1 131 ? -40.590 -33.217 -28.325 1.00 11.21 121 GLU A C 1
ATOM 656 O O . GLU A 1 131 ? -40.912 -32.027 -28.224 1.00 12.73 121 GLU A O 1
ATOM 658 N N . ASN A 1 132 ? -39.775 -33.816 -27.484 1.00 10.73 122 ASN A N 1
ATOM 659 C CA . ASN A 1 132 ? -39.427 -33.150 -26.188 1.00 10.50 122 ASN A CA 1
ATOM 660 C C . ASN A 1 132 ? -38.332 -32.099 -26.358 1.00 11.18 122 ASN A C 1
ATOM 661 O O . ASN A 1 132 ? -38.289 -31.146 -25.561 1.00 10.72 122 ASN A O 1
ATOM 666 N N . GLU A 1 133 ? -37.490 -32.204 -27.379 1.00 10.21 123 GLU A N 1
ATOM 667 C CA . GLU A 1 133 ? -36.445 -31.186 -27.589 1.00 10.44 123 GLU A CA 1
ATOM 668 C C . GLU A 1 133 ? -37.096 -29.854 -27.957 1.00 10.38 123 GLU A C 1
ATOM 669 O O . GLU A 1 133 ? -36.449 -28.786 -27.813 1.00 11.90 123 GLU A O 1
ATOM 675 N N . LYS A 1 134 ? -38.340 -29.855 -28.418 1.00 10.85 124 LYS A N 1
ATOM 676 C CA . LYS A 1 134 ? -38.991 -28.621 -28.763 1.00 11.45 124 LYS A CA 1
ATOM 677 C C . LYS A 1 134 ? -39.380 -27.824 -27.529 1.00 11.10 124 LYS A C 1
ATOM 678 O O . LYS A 1 134 ? -39.672 -26.635 -27.641 1.00 12.70 124 LYS A O 1
ATOM 684 N N . ILE A 1 135 ? -39.403 -28.447 -26.356 1.00 10.82 125 ILE A N 1
ATOM 685 C CA . ILE A 1 135 ? -39.779 -27.690 -25.099 1.00 10.89 125 ILE A CA 1
ATOM 686 C C . ILE A 1 135 ? -38.833 -26.512 -24.896 1.00 10.23 125 ILE A C 1
ATOM 687 O O . ILE A 1 135 ? -39.293 -25.379 -24.768 1.00 10.67 125 ILE A O 1
ATOM 692 N N . ILE A 1 136 ? -37.525 -26.752 -24.895 1.00 9.78 126 ILE A N 1
ATOM 693 C CA . ILE A 1 136 ? -36.579 -25.660 -24.655 1.00 10.40 126 ILE A CA 1
ATOM 694 C C . ILE A 1 136 ? -36.715 -24.588 -25.729 1.00 10.73 126 ILE A C 1
ATOM 695 O O . ILE A 1 136 ? -36.693 -23.395 -25.400 1.00 10.53 126 ILE A O 1
ATOM 700 N N . LEU A 1 137 ? -36.874 -24.978 -27.008 1.00 11.11 127 LEU A N 1
ATOM 701 C CA . LEU A 1 137 ? -37.002 -24.014 -28.071 1.00 11.62 127 LEU A CA 1
ATOM 702 C C . LEU A 1 137 ? -38.289 -23.197 -27.921 1.00 10.70 127 LEU A C 1
ATOM 703 O O . LEU A 1 137 ? -38.294 -21.998 -28.119 1.00 10.98 127 LEU A O 1
ATOM 708 N N . ASP A 1 138 ? -39.374 -23.855 -27.518 1.00 10.40 128 ASP A N 1
ATOM 709 C CA . ASP A 1 138 ? -40.667 -23.174 -27.355 1.00 11.99 128 ASP A CA 1
ATOM 710 C C . ASP A 1 138 ? -40.590 -22.152 -26.222 1.00 11.46 128 ASP A C 1
ATOM 711 O O . ASP A 1 138 ? -41.056 -21.031 -26.343 1.00 11.80 128 ASP A O 1
ATOM 716 N N . VAL A 1 139 ? -39.966 -22.579 -25.125 1.00 9.80 129 VAL A N 1
ATOM 717 C CA . VAL A 1 139 ? -39.807 -21.687 -23.941 1.00 10.56 129 VAL A CA 1
ATOM 718 C C . VAL A 1 139 ? -38.968 -20.483 -24.347 1.00 10.46 129 VAL A C 1
ATOM 719 O O . VAL A 1 139 ? -39.321 -19.346 -24.024 1.00 10.97 129 VAL A O 1
ATOM 723 N N . ILE A 1 140 ? -37.845 -20.697 -25.046 1.00 10.10 130 ILE A N 1
ATOM 724 C CA . ILE A 1 140 ? -37.003 -19.604 -25.458 1.00 10.79 130 ILE A CA 1
ATOM 725 C C . ILE A 1 140 ? -37.801 -18.640 -26.351 1.00 11.35 130 ILE A C 1
ATOM 726 O O . ILE A 1 140 ? -37.732 -17.435 -26.162 1.00 11.19 130 ILE A O 1
ATOM 731 N N . ASN A 1 141 ? -38.570 -19.157 -27.297 1.00 11.61 131 ASN A N 1
ATOM 732 C CA . ASN A 1 141 ? -39.296 -18.263 -28.192 1.00 12.56 131 ASN A CA 1
ATOM 733 C C . ASN A 1 141 ? -40.384 -17.458 -27.465 1.00 12.13 131 ASN A C 1
ATOM 734 O O . ASN A 1 141 ? -40.659 -16.314 -27.825 1.00 13.05 131 ASN A O 1
ATOM 739 N N . ILE A 1 142 ? -41.011 -18.057 -26.455 1.00 11.38 132 ILE A N 1
ATOM 740 C CA . ILE A 1 142 ? -41.957 -17.311 -25.588 1.00 11.73 132 ILE A CA 1
ATOM 741 C C . ILE A 1 142 ? -41.241 -16.110 -24.954 1.00 12.22 132 ILE A C 1
ATOM 742 O O . ILE A 1 142 ? -41.760 -15.016 -24.928 1.00 13.09 132 ILE A O 1
ATOM 747 N N . TYR A 1 143 ? -40.060 -16.335 -24.371 1.00 11.18 133 TYR A N 1
ATOM 748 C CA . TYR A 1 143 ? -39.346 -15.215 -23.765 1.00 10.74 133 TYR A CA 1
ATOM 749 C C . TYR A 1 143 ? -38.852 -14.180 -24.805 1.00 12.13 133 TYR A C 1
ATOM 750 O O . TYR A 1 143 ? -38.948 -13.005 -24.559 1.00 11.65 133 TYR A O 1
ATOM 759 N N . ARG A 1 144 ? -38.393 -14.620 -25.984 1.00 12.38 134 ARG A N 1
ATOM 760 C CA . ARG A 1 144 ? -37.948 -13.685 -27.020 1.00 12.91 134 ARG A CA 1
ATOM 761 C C . ARG A 1 144 ? -39.125 -12.802 -27.450 1.00 12.60 134 ARG A C 1
ATOM 762 O O . ARG A 1 144 ? -38.966 -11.570 -27.559 1.00 13.93 134 ARG A O 1
ATOM 770 N N . ALA A 1 145 ? -40.293 -13.400 -27.597 1.00 13.24 135 ALA A N 1
ATOM 771 C CA . ALA A 1 145 ? -41.444 -12.589 -28.025 1.00 14.13 135 ALA A CA 1
ATOM 772 C C . ALA A 1 145 ? -41.815 -11.568 -26.951 1.00 14.58 135 ALA A C 1
ATOM 773 O O . ALA A 1 145 ? -42.286 -10.437 -27.251 1.00 16.40 135 ALA A O 1
ATOM 775 N N . ALA A 1 146 ? -41.586 -11.909 -25.681 1.00 12.48 136 ALA A N 1
ATOM 776 C CA . ALA A 1 146 ? -41.865 -11.017 -24.605 1.00 12.99 136 ALA A CA 1
ATOM 777 C C . ALA A 1 146 ? -40.805 -9.962 -24.311 1.00 11.93 136 ALA A C 1
ATOM 778 O O . ALA A 1 146 ? -41.008 -9.140 -23.402 1.00 12.80 136 ALA A O 1
ATOM 780 N N . GLY A 1 147 ? -39.680 -9.990 -25.026 1.00 12.31 137 GLY A N 1
ATOM 781 C CA . GLY A 1 147 ? -38.586 -9.063 -24.818 1.00 13.77 137 GLY A CA 1
ATOM 782 C C . GLY A 1 147 ? -37.653 -9.422 -23.669 1.00 14.23 137 GLY A C 1
ATOM 783 O O . GLY A 1 147 ? -36.895 -8.550 -23.221 1.00 16.15 137 GLY A O 1
ATOM 784 N N . LYS A 1 148 ? -37.732 -10.664 -23.202 1.00 12.82 138 LYS A N 1
ATOM 785 C CA . LYS A 1 148 ? -36.831 -11.149 -22.119 1.00 12.26 138 LYS A CA 1
ATOM 786 C C . LYS A 1 148 ? -35.585 -11.737 -22.761 1.00 11.93 138 LYS A C 1
ATOM 787 O O . LYS A 1 148 ? -35.772 -12.549 -23.648 1.00 13.40 138 LYS A O 1
ATOM 793 N N . LYS A 1 149 ? -34.412 -11.356 -22.286 1.00 10.77 139 LYS A N 1
ATOM 794 C CA . LYS A 1 149 ? -33.188 -12.041 -22.689 1.00 11.51 139 LYS A CA 1
ATOM 795 C C . LYS A 1 149 ? -33.123 -13.428 -22.027 1.00 10.56 139 LYS A C 1
ATOM 796 O O . LYS A 1 149 ? -33.835 -13.702 -21.034 1.00 9.54 139 LYS A O 1
ATOM 802 N N . VAL A 1 150 ? -32.298 -14.305 -22.635 1.00 10.00 140 VAL A N 1
ATOM 803 C CA . VAL A 1 150 ? -32.230 -15.688 -22.214 1.00 9.93 140 VAL A CA 1
ATOM 804 C C . VAL A 1 150 ? -30.773 -16.078 -22.000 1.00 10.07 140 VAL A C 1
ATOM 805 O O . VAL A 1 150 ? -29.930 -15.936 -22.900 1.00 10.23 140 VAL A O 1
ATOM 809 N N . ILE A 1 151 ? -30.462 -16.602 -20.803 1.00 9.14 141 ILE A N 1
ATOM 810 C CA . ILE A 1 151 ? -29.158 -17.118 -20.486 1.00 10.30 141 ILE A CA 1
ATOM 811 C C . ILE A 1 151 ? -29.319 -18.621 -20.248 1.00 9.79 141 ILE A C 1
ATOM 812 O O . ILE A 1 151 ? -30.240 -19.038 -19.513 1.00 9.49 141 ILE A O 1
ATOM 817 N N . LEU A 1 152 ? -28.426 -19.443 -20.832 1.00 8.59 142 LEU A N 1
ATOM 818 C CA . LEU A 1 152 ? -28.520 -20.895 -20.630 1.00 9.24 142 LEU A CA 1
ATOM 819 C C . LEU A 1 152 ? -27.481 -21.442 -19.631 1.00 10.11 142 LEU A C 1
ATOM 820 O O . LEU A 1 152 ? -26.267 -21.232 -19.792 1.00 9.75 142 LEU A O 1
ATOM 825 N N . TYR A 1 153 ? -27.987 -22.128 -18.622 1.00 9.04 143 TYR A N 1
ATOM 826 C CA . TYR A 1 153 ? -27.172 -22.921 -17.703 1.00 8.84 143 TYR A CA 1
ATOM 827 C C . TYR A 1 153 ? -26.551 -24.103 -18.466 1.00 9.09 143 TYR A C 1
ATOM 828 O O . TYR A 1 153 ? -27.286 -24.849 -19.166 1.00 9.21 143 TYR A O 1
ATOM 837 N N . LEU A 1 154 ? -25.242 -24.278 -18.352 1.00 9.23 144 LEU A N 1
ATOM 838 C CA . LEU A 1 154 ? -24.512 -25.347 -19.034 1.00 9.83 144 LEU A CA 1
ATOM 839 C C . LEU A 1 154 ? -23.502 -25.884 -18.029 1.00 10.33 144 LEU A C 1
ATOM 840 O O . LEU A 1 154 ? -22.613 -25.167 -17.643 1.00 10.71 144 LEU A O 1
ATOM 845 N N . ASN A 1 155 ? -23.637 -27.143 -17.618 1.00 10.51 145 ASN A N 1
ATOM 846 C CA . ASN A 1 155 ? -22.644 -27.729 -16.709 1.00 11.16 145 ASN A CA 1
ATOM 847 C C . ASN A 1 155 ? -21.425 -28.103 -17.553 1.00 12.12 145 ASN A C 1
ATOM 848 O O . ASN A 1 155 ? -21.504 -29.036 -18.417 1.00 11.99 145 ASN A O 1
ATOM 853 N N . SER A 1 156 ? -20.330 -27.357 -17.366 1.00 13.05 146 SER A N 1
ATOM 854 C CA . SER A 1 156 ? -19.031 -27.396 -18.095 1.00 14.03 146 SER A CA 1
ATOM 855 C C . SER A 1 156 ? -18.415 -28.791 -18.166 1.00 12.93 146 SER A C 1
ATOM 856 O O . SER A 1 156 ? -17.611 -29.032 -19.060 1.00 12.71 146 SER A O 1
ATOM 859 N N . ALA A 1 157 ? -18.708 -29.627 -17.186 1.00 11.30 147 ALA A N 1
ATOM 860 C CA . ALA A 1 157 ? -18.114 -30.969 -17.163 1.00 13.26 147 ALA A CA 1
ATOM 861 C C . ALA A 1 157 ? -18.599 -31.769 -18.375 1.00 13.82 147 ALA A C 1
ATOM 862 O O . ALA A 1 157 ? -17.975 -32.770 -18.746 1.00 13.90 147 ALA A O 1
ATOM 864 N N . GLY A 1 158 ? -19.780 -31.430 -18.876 1.00 12.68 148 GLY A N 1
ATOM 865 C CA . GLY A 1 158 ? -20.313 -32.210 -19.998 1.00 12.80 148 GLY A CA 1
ATOM 866 C C . GLY A 1 158 ? -20.500 -33.677 -19.619 1.00 12.56 148 GLY A C 1
ATOM 867 O O . GLY A 1 158 ? -20.764 -34.021 -18.481 1.00 12.86 148 GLY A O 1
ATOM 868 N N . PRO A 1 159 ? -20.358 -34.605 -20.588 1.00 13.71 149 PRO A N 1
ATOM 869 C CA . PRO A 1 159 ? -20.510 -36.038 -20.307 1.00 14.53 149 PRO A CA 1
ATOM 870 C C . PRO A 1 159 ? -19.471 -36.627 -19.361 1.00 15.82 149 PRO A C 1
ATOM 871 O O . PRO A 1 159 ? -19.699 -37.787 -18.895 1.00 16.03 149 PRO A O 1
ATOM 875 N N . SER A 1 160 ? -18.427 -35.866 -19.047 1.00 15.89 150 SER A N 1
ATOM 876 C CA . SER A 1 160 ? -17.335 -36.382 -18.201 1.00 16.15 150 SER A CA 1
ATOM 877 C C . SER A 1 160 ? -17.812 -36.677 -16.787 1.00 16.89 150 SER A C 1
ATOM 878 O O . SER A 1 160 ? -17.093 -37.369 -16.037 1.00 18.58 150 SER A O 1
ATOM 881 N N . MET A 1 161 ? -18.975 -36.120 -16.376 1.00 15.75 151 MET A N 1
ATOM 882 C CA . MET A 1 161 ? -19.436 -36.256 -15.022 1.00 17.67 151 MET A CA 1
ATOM 883 C C . MET A 1 161 ? -20.565 -37.295 -14.889 1.00 17.63 151 MET A C 1
ATOM 884 O O . MET A 1 161 ? -21.239 -37.401 -13.823 1.00 17.84 151 MET A O 1
ATOM 889 N N . ALA A 1 162 ? -20.843 -38.089 -15.942 1.00 16.20 152 ALA A N 1
ATOM 890 C CA . ALA A 1 162 ? -21.988 -38.976 -15.907 1.00 15.51 152 ALA A CA 1
ATOM 891 C C . ALA A 1 162 ? -21.920 -39.937 -14.709 1.00 17.12 152 ALA A C 1
ATOM 892 O O . ALA A 1 162 ? -22.908 -40.117 -14.000 1.00 17.38 152 ALA A O 1
ATOM 894 N N . GLU A 1 163 ? -20.759 -40.542 -14.491 1.00 20.48 153 GLU A N 1
ATOM 895 C CA . GLU A 1 163 ? -20.612 -41.521 -13.380 1.00 23.98 153 GLU A CA 1
ATOM 896 C C . GLU A 1 163 ? -20.826 -40.868 -12.005 1.00 21.90 153 GLU A C 1
ATOM 897 O O . GLU A 1 163 ? -21.453 -41.482 -11.097 1.00 21.63 153 GLU A O 1
ATOM 903 N N . GLU A 1 164 ? -20.420 -39.598 -11.858 1.00 21.53 154 GLU A N 1
ATOM 904 C CA . GLU A 1 164 ? -20.661 -38.820 -10.614 1.00 23.15 154 GLU A CA 1
ATOM 905 C C . GLU A 1 164 ? -22.152 -38.786 -10.274 1.00 22.64 154 GLU A C 1
ATOM 906 O O . GLU A 1 164 ? -22.507 -38.749 -9.102 1.00 24.85 154 GLU A O 1
ATOM 908 N N . ARG A 1 165 ? -23.078 -38.787 -11.259 1.00 19.99 155 ARG A N 1
ATOM 909 C CA . ARG A 1 165 ? -24.490 -38.780 -10.958 1.00 22.27 155 ARG A CA 1
ATOM 910 C C . ARG A 1 165 ? -25.106 -40.178 -11.084 1.00 22.18 155 ARG A C 1
ATOM 911 O O . ARG A 1 165 ? -26.304 -40.337 -11.064 1.00 23.21 155 ARG A O 1
ATOM 919 N N . GLY A 1 166 ? -24.278 -41.204 -11.158 1.00 20.99 156 GLY A N 1
ATOM 920 C CA . GLY A 1 166 ? -24.801 -42.579 -11.114 1.00 21.45 156 GLY A CA 1
ATOM 921 C C . GLY A 1 166 ? -25.078 -43.174 -12.481 1.00 26.15 156 GLY A C 1
ATOM 922 O O . GLY A 1 166 ? -25.555 -44.335 -12.588 1.00 25.60 156 GLY A O 1
ATOM 923 N N . ASP A 1 167 ? -24.781 -42.425 -13.539 1.00 21.45 157 ASP A N 1
ATOM 924 C CA . ASP A 1 167 ? -25.126 -42.846 -14.877 1.00 22.28 157 ASP A CA 1
ATOM 925 C C . ASP A 1 167 ? -23.907 -43.510 -15.534 1.00 22.21 157 ASP A C 1
ATOM 926 O O . ASP A 1 167 ? -23.233 -42.973 -16.401 1.00 18.62 157 ASP A O 1
ATOM 931 N N . THR A 1 168 ? -23.599 -44.732 -15.066 1.00 21.53 158 THR A N 1
ATOM 932 C CA . THR A 1 168 ? -22.393 -45.453 -15.428 1.00 23.02 158 THR A CA 1
ATOM 933 C C . THR A 1 168 ? -22.360 -45.903 -16.891 1.00 19.22 158 THR A C 1
ATOM 934 O O . THR A 1 168 ? -21.318 -45.897 -17.579 1.00 19.40 158 THR A O 1
ATOM 938 N N . ASP A 1 169 ? -23.536 -46.299 -17.403 1.00 21.81 159 ASP A N 1
ATOM 939 C CA . ASP A 1 169 ? -23.649 -46.713 -18.801 1.00 22.81 159 ASP A CA 1
ATOM 940 C C . ASP A 1 169 ? -23.339 -45.529 -19.731 1.00 18.81 159 ASP A C 1
ATOM 941 O O . ASP A 1 169 ? -22.625 -45.663 -20.718 1.00 17.54 159 ASP A O 1
ATOM 946 N N . ILE A 1 170 ? -23.908 -44.355 -19.416 1.00 16.10 160 ILE A N 1
ATOM 947 C CA . ILE A 1 170 ? -23.585 -43.195 -20.212 1.00 15.66 160 ILE A CA 1
ATOM 948 C C . ILE A 1 170 ? -22.072 -42.873 -20.163 1.00 16.01 160 ILE A C 1
ATOM 949 O O . ILE A 1 170 ? -21.431 -42.573 -21.167 1.00 16.62 160 ILE A O 1
ATOM 954 N N . GLN A 1 171 ? -21.464 -42.948 -18.965 1.00 16.51 161 GLN A N 1
ATOM 955 C CA . GLN A 1 171 ? -20.067 -42.635 -18.802 1.00 17.57 161 GLN A CA 1
ATOM 956 C C . GLN A 1 171 ? -19.234 -43.546 -19.688 1.00 16.24 161 GLN A C 1
ATOM 957 O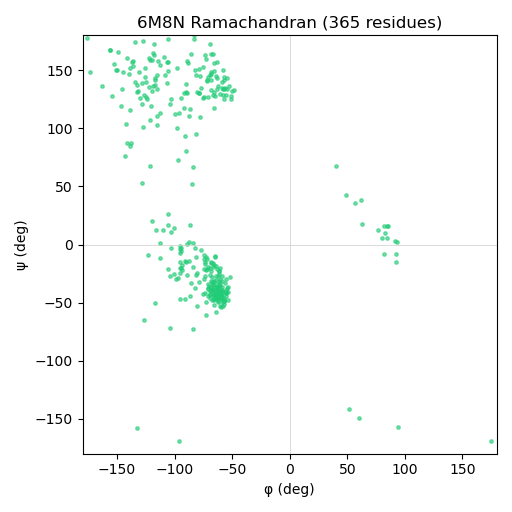 O . GLN A 1 171 ? -18.347 -43.118 -20.404 1.00 18.01 161 GLN A O 1
ATOM 963 N N . ALA A 1 172 ? -19.561 -44.855 -19.640 1.00 17.92 162 ALA A N 1
ATOM 964 C CA . ALA A 1 172 ? -18.777 -45.842 -20.443 1.00 20.56 162 ALA A CA 1
ATOM 965 C C . ALA A 1 172 ? -18.879 -45.593 -21.945 1.00 17.58 162 ALA A C 1
ATOM 966 O O . ALA A 1 172 ? -17.877 -45.663 -22.709 1.00 19.84 162 ALA A O 1
ATOM 968 N N . ALA A 1 173 ? -20.089 -45.234 -22.399 1.00 18.02 163 ALA A N 1
ATOM 969 C CA . ALA A 1 173 ? -20.289 -44.947 -23.786 1.00 18.85 163 ALA A CA 1
ATOM 970 C C . ALA A 1 173 ? -19.523 -43.702 -24.226 1.00 17.62 163 ALA A C 1
ATOM 971 O O . ALA A 1 173 ? -19.003 -43.642 -25.329 1.00 15.85 163 ALA A O 1
ATOM 973 N N . TRP A 1 174 ? -19.577 -42.652 -23.394 1.00 17.62 164 TRP A N 1
ATOM 974 C CA . TRP A 1 174 ? -18.850 -41.439 -23.723 1.00 14.83 164 TRP A CA 1
ATOM 975 C C . TRP A 1 174 ? -17.334 -41.678 -23.773 1.00 16.71 164 TRP A C 1
ATOM 976 O O . TRP A 1 174 ? -16.645 -41.227 -24.665 1.00 17.25 164 TRP A O 1
ATOM 987 N N . ASP A 1 175 ? -16.815 -42.375 -22.764 1.00 17.32 165 ASP A N 1
ATOM 988 C CA . ASP A 1 175 ? -15.364 -42.654 -22.651 1.00 19.65 165 ASP A CA 1
ATOM 989 C C . ASP A 1 175 ? -14.941 -43.437 -23.905 1.00 19.14 165 ASP A C 1
ATOM 990 O O . ASP A 1 175 ? -14.033 -43.067 -24.606 1.00 19.88 165 ASP A O 1
ATOM 995 N N . GLU A 1 176 ? -15.727 -44.451 -24.270 1.00 21.65 166 GLU A N 1
ATOM 996 C CA . GLU A 1 176 ? -15.419 -45.190 -25.509 1.00 22.81 166 GLU A CA 1
ATOM 997 C C . GLU A 1 176 ? -15.459 -44.294 -26.754 1.00 21.98 166 GLU A C 1
ATOM 998 O O . GLU A 1 176 ? -14.608 -44.391 -27.656 1.00 21.65 166 GLU A O 1
ATOM 1004 N N . TYR A 1 177 ? -16.442 -43.364 -26.826 1.00 18.84 167 TYR A N 1
ATOM 1005 C CA . TYR A 1 177 ? -16.559 -42.476 -27.899 1.00 17.53 167 TYR A CA 1
ATOM 1006 C C . TYR A 1 177 ? -15.325 -41.569 -28.057 1.00 19.11 167 TYR A C 1
ATOM 1007 O O . TYR A 1 177 ? -14.781 -41.477 -29.130 1.00 20.88 167 TYR A O 1
ATOM 1016 N N . TYR A 1 178 ? -14.883 -40.854 -27.008 1.00 18.92 168 TYR A N 1
ATOM 1017 C CA . TYR A 1 178 ? -13.836 -39.915 -27.242 1.00 18.90 168 TYR A CA 1
ATOM 1018 C C . TYR A 1 178 ? -12.502 -40.667 -27.439 1.00 20.35 168 TYR A C 1
ATOM 1019 O O . TYR A 1 178 ? -11.662 -40.172 -28.154 1.00 20.38 168 TYR A O 1
ATOM 1028 N N . ILE A 1 179 ? -12.377 -41.855 -26.846 1.00 19.58 169 ILE A N 1
ATOM 1029 C CA . ILE A 1 179 ? -11.155 -42.651 -27.010 1.00 23.55 169 ILE A CA 1
ATOM 1030 C C . ILE A 1 179 ? -11.028 -43.095 -28.468 1.00 23.29 169 ILE A C 1
ATOM 1031 O O . ILE A 1 179 ? -9.954 -42.913 -29.066 1.00 26.82 169 ILE A O 1
ATOM 1036 N N . ASN A 1 180 ? -12.102 -43.615 -29.044 1.00 25.98 170 ASN A N 1
ATOM 1037 C CA . ASN A 1 180 ? -12.082 -44.219 -30.356 1.00 29.34 170 ASN A CA 1
ATOM 1038 C C . ASN A 1 180 ? -12.270 -43.217 -31.475 1.00 28.85 170 ASN A C 1
ATOM 1039 O O . ASN A 1 180 ? -11.789 -43.505 -32.588 1.00 30.20 170 ASN A O 1
ATOM 1044 N N . GLU A 1 181 ? -13.052 -42.146 -31.261 1.00 23.47 171 GLU A N 1
ATOM 1045 C CA . GLU A 1 181 ? -13.377 -41.260 -32.342 1.00 22.88 171 GLU A CA 1
ATOM 1046 C C . GLU A 1 181 ? -12.507 -39.987 -32.310 1.00 22.64 171 GLU A C 1
ATOM 1047 O O . GLU A 1 181 ? -12.415 -39.311 -33.308 1.00 25.19 171 GLU A O 1
ATOM 1053 N N . TRP A 1 182 ? -11.990 -39.598 -31.136 1.00 21.67 172 TRP A N 1
ATOM 1054 C CA . TRP A 1 182 ? -11.215 -38.351 -31.008 1.00 22.07 172 TRP A CA 1
ATOM 1055 C C . TRP A 1 182 ? -9.800 -38.670 -30.521 1.00 23.90 172 TRP A C 1
ATOM 1056 O O . TRP A 1 182 ? -9.105 -37.808 -29.957 1.00 22.97 172 TRP A O 1
ATOM 1067 N N . ASP A 1 183 ? -9.365 -39.926 -30.703 1.00 27.83 173 ASP A N 1
ATOM 1068 C CA . ASP A 1 183 ? -8.026 -40.360 -30.317 1.00 28.33 173 ASP A CA 1
ATOM 1069 C C . ASP A 1 183 ? -7.685 -39.920 -28.876 1.00 28.57 173 ASP A C 1
ATOM 1070 O O . ASP A 1 183 ? -6.550 -39.492 -28.602 1.00 27.46 173 ASP A O 1
ATOM 1075 N N . GLY A 1 184 ? -8.648 -40.054 -27.947 1.00 23.61 174 GLY A N 1
ATOM 1076 C CA . GLY A 1 184 ? -8.474 -39.764 -26.532 1.00 24.35 174 GLY A CA 1
ATOM 1077 C C . GLY A 1 184 ? -8.553 -38.279 -26.140 1.00 21.98 174 GLY A C 1
ATOM 1078 O O . GLY A 1 184 ? -8.325 -37.958 -24.993 1.00 21.68 174 GLY A O 1
ATOM 1079 N N . ASP A 1 185 ? -8.881 -37.392 -27.080 1.00 20.96 175 ASP A N 1
ATOM 1080 C CA . ASP A 1 185 ? -8.966 -35.916 -26.870 1.00 19.89 175 ASP A CA 1
ATOM 1081 C C . ASP A 1 185 ? -10.401 -35.561 -26.427 1.00 18.93 175 ASP A C 1
ATOM 1082 O O . ASP A 1 185 ? -11.234 -35.154 -27.227 1.00 17.44 175 ASP A O 1
ATOM 1087 N N . GLU A 1 186 ? -10.641 -35.775 -25.143 1.00 17.75 176 GLU A N 1
ATOM 1088 C CA . GLU A 1 186 ? -11.977 -35.581 -24.539 1.00 15.78 176 GLU A CA 1
ATOM 1089 C C . GLU A 1 186 ? -12.364 -34.109 -24.667 1.00 16.31 176 GLU A C 1
ATOM 1090 O O . GLU A 1 186 ? -13.547 -33.766 -24.864 1.00 14.56 176 GLU A O 1
ATOM 1096 N N . ALA A 1 187 ? -11.376 -33.226 -24.525 1.00 16.11 177 ALA A N 1
ATOM 1097 C CA . ALA A 1 187 ? -11.667 -31.787 -24.599 1.00 15.09 177 ALA A CA 1
ATOM 1098 C C . ALA A 1 187 ? -12.194 -31.370 -25.970 1.00 16.01 177 ALA A C 1
ATOM 1099 O O . ALA A 1 187 ? -13.174 -30.620 -26.055 1.00 15.27 177 ALA A O 1
ATOM 1101 N N . ALA A 1 188 ? -11.564 -31.853 -27.048 1.00 13.57 178 ALA A N 1
ATOM 1102 C CA . ALA A 1 188 ? -12.058 -31.575 -28.364 1.00 14.68 178 ALA A CA 1
ATOM 1103 C C . ALA A 1 188 ? -13.409 -32.272 -28.600 1.00 13.67 178 ALA A C 1
ATOM 1104 O O . ALA A 1 188 ? -14.272 -31.654 -29.255 1.00 14.94 178 ALA A O 1
ATOM 1106 N N . ALA A 1 189 ? -13.579 -33.496 -28.109 1.00 14.55 179 ALA A N 1
ATOM 1107 C CA . ALA A 1 189 ? -14.832 -34.250 -28.292 1.00 14.55 179 ALA A CA 1
ATOM 1108 C C . ALA A 1 189 ? -16.002 -33.445 -27.696 1.00 14.20 179 ALA A C 1
ATOM 1109 O O . ALA A 1 189 ? -17.058 -33.284 -28.314 1.00 14.20 179 ALA A O 1
ATOM 1111 N N . TRP A 1 190 ? -15.771 -32.925 -26.492 1.00 13.40 180 TRP A N 1
ATOM 1112 C CA . TRP A 1 190 ? -16.810 -32.158 -25.787 1.00 12.47 180 TRP A CA 1
ATOM 1113 C C . TRP A 1 190 ? -17.039 -30.795 -26.446 1.00 11.79 180 TRP A C 1
ATOM 1114 O O . TRP A 1 190 ? -18.163 -30.394 -26.602 1.00 11.18 180 TRP A O 1
ATOM 1125 N N . ARG A 1 191 ? -15.984 -30.060 -26.826 1.00 12.47 181 ARG A N 1
ATOM 1126 C CA . ARG A 1 191 ? -16.229 -28.787 -27.520 1.00 12.99 181 ARG A CA 1
ATOM 1127 C C . ARG A 1 191 ? -17.044 -29.003 -28.804 1.00 12.20 181 ARG A C 1
ATOM 1128 O O . ARG A 1 191 ? -17.945 -28.239 -29.113 1.00 12.95 181 ARG A O 1
ATOM 1136 N N . ASN A 1 192 ? -16.726 -30.065 -29.555 1.00 13.15 182 ASN A N 1
ATOM 1137 C CA . ASN A 1 192 ? -17.425 -30.354 -30.784 1.00 13.69 182 ASN A CA 1
ATOM 1138 C C . ASN A 1 192 ? -18.914 -30.634 -30.523 1.00 11.43 182 ASN A C 1
ATOM 1139 O O . ASN A 1 192 ? -19.768 -30.116 -31.252 1.00 12.13 182 ASN A O 1
ATOM 1144 N N . LEU A 1 193 ? -19.195 -31.419 -29.507 1.00 12.04 183 LEU A N 1
ATOM 1145 C CA . LEU A 1 193 ? -20.530 -31.797 -29.154 1.00 11.89 183 LEU A CA 1
ATOM 1146 C C . LEU A 1 193 ? -21.293 -30.533 -28.682 1.00 11.34 183 LEU A C 1
ATOM 1147 O O . LEU A 1 193 ? -22.347 -30.180 -29.198 1.00 12.18 183 LEU A O 1
ATOM 1152 N N . ALA A 1 194 ? -20.706 -29.785 -27.729 1.00 10.89 184 ALA A N 1
ATOM 1153 C CA . ALA A 1 194 ? -21.390 -28.591 -27.246 1.00 11.01 184 ALA A CA 1
ATOM 1154 C C . ALA A 1 194 ? -21.635 -27.576 -28.359 1.00 10.22 184 ALA A C 1
ATOM 1155 O O . ALA A 1 194 ? -22.726 -27.001 -28.466 1.00 9.92 184 ALA A O 1
ATOM 1157 N N . ARG A 1 195 ? -20.641 -27.403 -29.240 1.00 10.53 185 ARG A N 1
ATOM 1158 C CA . ARG A 1 195 ? -20.730 -26.472 -30.371 1.00 11.84 185 ARG A CA 1
ATOM 1159 C C . ARG A 1 195 ? -21.968 -26.801 -31.220 1.00 11.40 185 ARG A C 1
ATOM 1160 O O . ARG A 1 195 ? -22.651 -25.894 -31.698 1.00 11.68 185 ARG A O 1
ATOM 1168 N N . GLY A 1 196 ? -22.269 -28.085 -31.408 1.00 11.89 186 GLY A N 1
ATOM 1169 C CA . GLY A 1 196 ? -23.399 -28.391 -32.268 1.00 11.87 186 GLY A CA 1
ATOM 1170 C C . GLY A 1 196 ? -24.715 -27.954 -31.686 1.00 12.23 186 GLY A C 1
ATOM 1171 O O . GLY A 1 196 ? -25.597 -27.526 -32.453 1.00 16.18 186 GLY A O 1
ATOM 1172 N N . TYR A 1 197 ? -24.820 -27.906 -30.354 1.00 11.59 187 TYR A N 1
ATOM 1173 C CA . TYR A 1 197 ? -26.009 -27.329 -29.740 1.00 10.02 187 TYR A CA 1
ATOM 1174 C C . TYR A 1 197 ? -25.941 -25.789 -29.662 1.00 10.45 187 TYR A C 1
ATOM 1175 O O . TYR A 1 197 ? -26.954 -25.124 -29.863 1.00 10.79 187 TYR A O 1
ATOM 1184 N N . VAL A 1 198 ? -24.763 -25.228 -29.386 1.00 10.49 188 VAL A N 1
ATOM 1185 C CA . VAL A 1 198 ? -24.582 -23.795 -29.354 1.00 10.09 188 VAL A CA 1
ATOM 1186 C C . VAL A 1 198 ? -25.023 -23.163 -30.674 1.00 11.06 188 VAL A C 1
ATOM 1187 O O . VAL A 1 198 ? -25.675 -22.137 -30.737 1.00 10.99 188 VAL A O 1
ATOM 1191 N N . GLU A 1 199 ? -24.673 -23.837 -31.778 1.00 11.78 189 GLU A N 1
ATOM 1192 C CA . GLU A 1 199 ? -25.084 -23.386 -33.104 1.00 12.37 189 GLU A CA 1
ATOM 1193 C C . GLU A 1 199 ? -26.595 -23.366 -33.264 1.00 12.08 189 GLU A C 1
ATOM 1194 O O . GLU A 1 199 ? -27.160 -22.471 -33.910 1.00 12.28 189 GLU A O 1
ATOM 1200 N N . ARG A 1 200 ? -27.292 -24.355 -32.657 1.00 11.85 190 ARG A N 1
ATOM 1201 C CA . ARG A 1 200 ? -28.750 -24.373 -32.763 1.00 11.15 190 ARG A CA 1
ATOM 1202 C C . ARG A 1 200 ? -29.397 -23.246 -31.942 1.00 11.77 190 ARG A C 1
ATOM 1203 O O . ARG A 1 200 ? -30.420 -22.670 -32.327 1.00 13.24 190 ARG A O 1
ATOM 1211 N N . PHE A 1 201 ? -28.774 -22.922 -30.806 1.00 10.97 191 PHE A N 1
ATOM 1212 C CA . PHE A 1 201 ? -29.297 -21.848 -29.987 1.00 10.59 191 PHE A CA 1
ATOM 1213 C C . PHE A 1 201 ? -28.888 -20.456 -30.482 1.00 12.10 191 PHE A C 1
ATOM 1214 O O . PHE A 1 201 ? -29.319 -19.461 -29.912 1.00 12.40 191 PHE A O 1
ATOM 1222 N N . ASP A 1 202 ? -27.947 -20.385 -31.430 1.00 12.17 192 ASP A N 1
ATOM 1223 C CA . ASP A 1 202 ? -27.395 -19.140 -31.905 1.00 13.04 192 ASP A CA 1
ATOM 1224 C C . ASP A 1 202 ? -28.501 -18.197 -32.408 1.00 12.89 192 ASP A C 1
ATOM 1225 O O . ASP A 1 202 ? -29.382 -18.572 -33.204 1.00 15.12 192 ASP A O 1
ATOM 1230 N N . GLY A 1 203 ? -28.450 -16.979 -31.882 1.00 13.38 193 GLY A N 1
ATOM 1231 C CA . GLY A 1 203 ? -29.362 -15.905 -32.185 1.00 14.78 193 GLY A CA 1
ATOM 1232 C C . GLY A 1 203 ? -30.658 -16.002 -31.408 1.00 16.25 193 GLY A C 1
ATOM 1233 O O . GLY A 1 203 ? -31.517 -15.102 -31.542 1.00 19.74 193 GLY A O 1
ATOM 1234 N N . LEU A 1 204 ? -30.877 -17.106 -30.700 1.00 12.45 194 LEU A N 1
ATOM 1235 C CA . LEU A 1 204 ? -32.042 -17.288 -29.868 1.00 12.70 194 LEU A CA 1
ATOM 1236 C C . LEU A 1 204 ? -31.768 -16.969 -28.399 1.00 12.09 194 LEU A C 1
ATOM 1237 O O . LEU A 1 204 ? -32.701 -16.597 -27.679 1.00 13.70 194 LEU A O 1
ATOM 1242 N N . VAL A 1 205 ? -30.530 -17.161 -27.958 1.00 11.51 195 VAL A N 1
ATOM 1243 C CA . VAL A 1 205 ? -30.165 -16.881 -26.560 1.00 11.28 195 VAL A CA 1
ATOM 1244 C C . VAL A 1 205 ? -29.096 -15.789 -26.544 1.00 11.70 195 VAL A C 1
ATOM 1245 O O . VAL A 1 205 ? -28.441 -15.461 -27.567 1.00 13.49 195 VAL A O 1
ATOM 1249 N N . ASP A 1 206 ? -28.920 -15.222 -25.355 1.00 10.70 196 ASP A N 1
ATOM 1250 C CA . ASP A 1 206 ? -28.080 -14.063 -25.156 1.00 10.02 196 ASP A CA 1
ATOM 1251 C C . ASP A 1 206 ? -26.829 -14.365 -24.328 1.00 10.20 196 ASP A C 1
ATOM 1252 O O . ASP A 1 206 ? -25.957 -13.507 -24.169 1.00 11.36 196 ASP A O 1
ATOM 1257 N N . GLY A 1 207 ? -26.750 -15.533 -23.696 1.00 10.23 197 GLY A N 1
ATOM 1258 C CA . GLY A 1 207 ? -25.605 -15.800 -22.816 1.00 10.46 197 GLY A CA 1
ATOM 1259 C C . GLY A 1 207 ? -25.632 -17.193 -22.255 1.00 9.73 197 GLY A C 1
ATOM 1260 O O . GLY A 1 207 ? -26.599 -17.950 -22.497 1.00 9.24 197 GLY A O 1
ATOM 1261 N N . TYR A 1 208 ? -24.590 -17.499 -21.479 1.00 9.55 198 TYR A N 1
ATOM 1262 C CA . TYR A 1 208 ? -24.375 -18.799 -20.899 1.00 9.08 198 TYR A CA 1
ATOM 1263 C C . TYR A 1 208 ? -23.865 -18.642 -19.473 1.00 10.32 198 TYR A C 1
ATOM 1264 O O . TYR A 1 208 ? -23.135 -17.712 -19.166 1.00 11.60 198 TYR A O 1
ATOM 1273 N N . TRP A 1 209 ? -24.265 -19.588 -18.627 1.00 9.36 199 TRP A N 1
ATOM 1274 C CA . TRP A 1 209 ? -23.824 -19.652 -17.245 1.00 9.80 199 TRP A CA 1
ATOM 1275 C C . TRP A 1 209 ? -23.151 -21.011 -17.084 1.00 10.10 199 TRP A C 1
ATOM 1276 O O . TRP A 1 209 ? -23.837 -22.055 -17.130 1.00 10.33 199 TRP A O 1
ATOM 1287 N N . LEU A 1 210 ? -21.815 -21.044 -16.982 1.00 9.58 200 LEU A N 1
ATOM 1288 C CA . LEU A 1 210 ? -21.097 -22.276 -17.062 1.00 10.14 200 LEU A CA 1
ATOM 1289 C C . LEU A 1 210 ? -20.801 -22.809 -15.662 1.00 11.07 200 LEU A C 1
ATOM 1290 O O . LEU A 1 210 ? -19.971 -22.205 -14.925 1.00 12.74 200 LEU A O 1
ATOM 1295 N N . ASP A 1 211 ? -21.389 -23.929 -15.295 1.00 11.08 201 ASP A N 1
ATOM 1296 C CA . ASP A 1 211 ? -21.210 -24.502 -13.940 1.00 11.19 201 ASP A CA 1
ATOM 1297 C C . ASP A 1 211 ? -19.986 -25.435 -13.952 1.00 12.12 201 ASP A C 1
ATOM 1298 O O . ASP A 1 211 ? -19.613 -25.999 -14.970 1.00 12.31 201 ASP A O 1
ATOM 1303 N N . ASN A 1 212 ? -19.430 -25.654 -12.761 1.00 12.23 202 ASN A N 1
ATOM 1304 C CA . ASN A 1 212 ? -18.556 -26.794 -12.505 1.00 12.47 202 ASN A CA 1
ATOM 1305 C C . ASN A 1 212 ? -17.313 -26.718 -13.390 1.00 12.84 202 ASN A C 1
ATOM 1306 O O . ASN A 1 212 ? -16.816 -27.768 -13.834 1.00 13.04 202 ASN A O 1
ATOM 1311 N N . SER A 1 213 ? -16.735 -25.529 -13.622 1.00 13.12 203 SER A N 1
ATOM 1312 C CA . SER A 1 213 ? -15.705 -25.337 -14.569 1.00 14.15 203 SER A CA 1
ATOM 1313 C C . SER A 1 213 ? -14.364 -25.970 -14.125 1.00 13.68 203 SER A C 1
ATOM 1314 O O . SER A 1 213 ? -13.544 -26.257 -14.996 1.00 14.71 203 SER A O 1
ATOM 1317 N N . ARG A 1 214 ? -14.192 -26.257 -12.819 1.00 14.28 204 ARG A N 1
ATOM 1318 C CA . ARG A 1 214 ? -13.012 -26.987 -12.333 1.00 13.12 204 ARG A CA 1
ATOM 1319 C C . ARG A 1 214 ? -12.955 -28.385 -12.971 1.00 13.85 204 ARG A C 1
ATOM 1320 O O . ARG A 1 214 ? -11.871 -28.961 -13.063 1.00 15.05 204 ARG A O 1
ATOM 1322 N N . ASN A 1 215 ? -14.079 -28.922 -13.429 1.00 12.65 205 ASN A N 1
ATOM 1323 C CA . ASN A 1 215 ? -14.200 -30.256 -13.976 1.00 14.60 205 ASN A CA 1
ATOM 1324 C C . ASN A 1 215 ? -14.454 -30.275 -15.495 1.00 13.38 205 ASN A C 1
ATOM 1325 O O . ASN A 1 215 ? -14.747 -31.308 -16.068 1.00 14.74 205 ASN A O 1
ATOM 1330 N N . LEU A 1 216 ? -14.282 -29.144 -16.154 1.00 13.25 206 LEU A N 1
ATOM 1331 C CA . LEU A 1 216 ? -14.354 -29.097 -17.618 1.00 12.81 206 LEU A CA 1
ATOM 1332 C C . LEU A 1 216 ? -13.217 -29.905 -18.204 1.00 14.40 206 LEU A C 1
ATOM 1333 O O . LEU A 1 216 ? -12.080 -29.656 -17.878 1.00 14.94 206 LEU A O 1
ATOM 1338 N N . PRO A 1 217 ? -13.464 -30.861 -19.118 1.00 14.48 207 PRO A N 1
ATOM 1339 C CA . PRO A 1 217 ? -12.358 -31.457 -19.881 1.00 16.48 207 PRO A CA 1
ATOM 1340 C C . PRO A 1 217 ? -11.710 -30.420 -20.797 1.00 16.81 207 PRO A C 1
ATOM 1341 O O . PRO A 1 217 ? -12.376 -29.753 -21.604 1.00 22.73 207 PRO A O 1
ATOM 1345 N N . GLY A 1 218 ? -10.437 -30.140 -20.565 1.00 16.42 208 GLY A N 1
ATOM 1346 C CA . GLY A 1 218 ? -9.748 -29.152 -21.293 1.00 17.18 208 GLY A CA 1
ATOM 1347 C C . GLY A 1 218 ? -9.784 -27.816 -20.594 1.00 18.26 208 GLY A C 1
ATOM 1348 O O . GLY A 1 218 ? -10.047 -27.743 -19.377 1.00 19.02 208 GLY A O 1
ATOM 1349 N N . GLU A 1 219 ? -9.602 -26.764 -21.375 1.00 16.02 209 GLU A N 1
ATOM 1350 C CA . GLU A 1 219 ? -9.415 -25.436 -20.800 1.00 15.67 209 GLU A CA 1
ATOM 1351 C C . GLU A 1 219 ? -10.660 -24.554 -20.987 1.00 15.35 209 GLU A C 1
ATOM 1352 O O . GLU A 1 219 ? -11.274 -24.453 -22.027 1.00 15.17 209 GLU A O 1
ATOM 1358 N N . VAL A 1 220 ? -10.961 -23.807 -19.919 1.00 15.89 210 VAL A N 1
ATOM 1359 C CA . VAL A 1 220 ? -12.066 -22.834 -19.970 1.00 17.04 210 VAL A CA 1
ATOM 1360 C C . VAL A 1 220 ? -11.863 -21.870 -21.131 1.00 16.57 210 VAL A C 1
ATOM 1361 O O . VAL A 1 220 ? -12.775 -21.528 -21.846 1.00 15.95 210 VAL A O 1
ATOM 1365 N N . SER A 1 221 ? -10.633 -21.363 -21.327 1.00 15.92 211 SER A N 1
ATOM 1366 C CA . SER A 1 221 ? -10.354 -20.418 -22.385 1.00 16.29 211 SER A CA 1
ATOM 1367 C C . SER A 1 221 ? -10.787 -20.986 -23.750 1.00 16.20 211 SER A C 1
ATOM 1368 O O . SER A 1 221 ? -11.349 -20.246 -24.588 1.00 17.23 211 SER A O 1
ATOM 1371 N N . ASP A 1 222 ? -10.510 -22.272 -23.968 1.00 16.05 212 ASP A N 1
ATOM 1372 C CA . ASP A 1 222 ? -10.834 -22.891 -25.211 1.00 15.72 212 ASP A CA 1
ATOM 1373 C C . ASP A 1 222 ? -12.364 -23.057 -25.347 1.00 13.89 212 ASP A C 1
ATOM 1374 O O . ASP A 1 222 ? -12.905 -22.921 -26.431 1.00 14.21 212 ASP A O 1
ATOM 1379 N N . PHE A 1 223 ? -13.042 -23.383 -24.250 1.00 13.52 213 PHE A N 1
ATOM 1380 C CA . PHE A 1 223 ? -14.490 -23.594 -24.304 1.00 12.09 213 PHE A CA 1
ATOM 1381 C C . PHE A 1 223 ? -15.190 -22.256 -24.550 1.00 11.74 213 PHE A C 1
ATOM 1382 O O . PHE A 1 223 ? -16.137 -22.157 -25.363 1.00 11.45 213 PHE A O 1
ATOM 1390 N N . VAL A 1 224 ? -14.759 -21.184 -23.858 1.00 12.42 214 VAL A N 1
ATOM 1391 C CA . VAL A 1 224 ? -15.339 -19.863 -24.064 1.00 13.43 214 VAL A CA 1
ATOM 1392 C C . VAL A 1 224 ? -15.029 -19.356 -25.477 1.00 12.71 214 VAL A C 1
ATOM 1393 O O . VAL A 1 224 ? -15.883 -18.777 -26.142 1.00 14.15 214 VAL A O 1
ATOM 1397 N N . ALA A 1 225 ? -13.830 -19.649 -25.995 1.00 13.29 215 ALA A N 1
ATOM 1398 C CA . ALA A 1 225 ? -13.518 -19.307 -27.352 1.00 15.16 215 ALA A CA 1
ATOM 1399 C C . ALA A 1 225 ? -14.439 -20.000 -28.354 1.00 13.83 215 ALA A C 1
ATOM 1400 O O . ALA A 1 225 ? -14.833 -19.387 -29.326 1.00 14.95 215 ALA A O 1
ATOM 1402 N N . MET A 1 226 ? -14.855 -21.234 -28.077 1.00 12.38 216 MET A N 1
ATOM 1403 C CA . MET A 1 226 ? -15.804 -21.930 -28.917 1.00 12.54 216 MET A CA 1
ATOM 1404 C C . MET A 1 226 ? -17.136 -21.149 -28.924 1.00 12.03 216 MET A C 1
ATOM 1405 O O . MET A 1 226 ? -17.763 -20.907 -29.950 1.00 13.07 216 MET A O 1
ATOM 1410 N N . LEU A 1 227 ? -17.600 -20.782 -27.725 1.00 11.84 217 LEU A N 1
ATOM 1411 C CA . LEU A 1 227 ? -18.850 -20.056 -27.608 1.00 12.09 217 LEU A CA 1
ATOM 1412 C C . LEU A 1 227 ? -18.775 -18.770 -28.429 1.00 12.21 217 LEU A C 1
ATOM 1413 O O . LEU A 1 227 ? -19.726 -18.448 -29.178 1.00 12.77 217 LEU A O 1
ATOM 1418 N N . ARG A 1 228 ? -17.693 -18.011 -28.250 1.00 12.72 218 ARG A N 1
ATOM 1419 C CA . ARG A 1 228 ? -17.585 -16.717 -28.884 1.00 14.18 218 ARG A CA 1
ATOM 1420 C C . ARG A 1 228 ? -17.346 -16.822 -30.402 1.00 14.10 218 ARG A C 1
ATOM 1421 O O . ARG A 1 228 ? -17.687 -15.872 -31.157 1.00 16.00 218 ARG A O 1
ATOM 1429 N N . SER A 1 229 ? -16.830 -17.984 -30.806 1.00 13.98 219 SER A N 1
ATOM 1430 C CA . SER A 1 229 ? -16.695 -18.264 -32.252 1.00 16.42 219 SER A CA 1
ATOM 1431 C C . SER A 1 229 ? -18.067 -18.320 -32.908 1.00 16.12 219 SER A C 1
ATOM 1432 O O . SER A 1 229 ? -18.212 -18.083 -34.095 1.00 17.54 219 SER A O 1
ATOM 1435 N N . VAL A 1 230 ? -19.084 -18.747 -32.150 1.00 15.12 220 VAL A N 1
ATOM 1436 C CA . VAL A 1 230 ? -20.426 -18.755 -32.664 1.00 14.72 220 VAL A CA 1
ATOM 1437 C C . VAL A 1 230 ? -21.055 -17.373 -32.577 1.00 16.24 220 VAL A C 1
ATOM 1438 O O . VAL A 1 230 ? -21.563 -16.851 -33.578 1.00 17.85 220 VAL A O 1
ATOM 1442 N N . ASP A 1 231 ? -21.043 -16.765 -31.386 1.00 14.87 221 ASP A N 1
ATOM 1443 C CA . ASP A 1 231 ? -21.575 -15.463 -31.193 1.00 15.00 221 ASP A CA 1
ATOM 1444 C C . ASP A 1 231 ? -20.694 -14.712 -30.209 1.00 16.57 221 ASP A C 1
ATOM 1445 O O . ASP A 1 231 ? -20.708 -14.971 -29.008 1.00 15.70 221 ASP A O 1
ATOM 1450 N N . PRO A 1 232 ? -19.816 -13.754 -30.608 1.00 18.44 222 PRO A N 1
ATOM 1451 C CA . PRO A 1 232 ? -18.901 -13.126 -29.630 1.00 18.15 222 PRO A CA 1
ATOM 1452 C C . PRO A 1 232 ? -19.541 -12.142 -28.627 1.00 17.35 222 PRO A C 1
ATOM 1453 O O . PRO A 1 232 ? -18.893 -11.845 -27.592 1.00 20.55 222 PRO A O 1
ATOM 1457 N N . GLU A 1 233 ? -20.810 -11.781 -28.879 1.00 16.68 223 GLU A N 1
ATOM 1458 C CA . GLU A 1 233 ? -21.518 -10.857 -28.013 1.00 19.40 223 GLU A CA 1
ATOM 1459 C C . GLU A 1 233 ? -22.252 -11.600 -26.881 1.00 17.66 223 GLU A C 1
ATOM 1460 O O . GLU A 1 233 ? -22.908 -10.978 -26.058 1.00 17.88 223 GLU A O 1
ATOM 1466 N N . LEU A 1 234 ? -22.134 -12.913 -26.858 1.00 14.57 224 LEU A N 1
ATOM 1467 C CA . LEU A 1 234 ? -22.748 -13.663 -25.739 1.00 13.16 224 LEU A CA 1
ATOM 1468 C C . LEU A 1 234 ? -22.255 -13.117 -24.396 1.00 13.88 224 LEU A C 1
ATOM 1469 O O . LEU A 1 234 ? -21.096 -12.727 -24.207 1.00 13.08 224 LEU A O 1
ATOM 1474 N N . THR A 1 235 ? -23.155 -13.102 -23.415 1.00 11.35 225 THR A N 1
ATOM 1475 C CA . THR A 1 235 ? -22.849 -12.646 -22.050 1.00 11.26 225 THR A CA 1
ATOM 1476 C C . THR A 1 235 ? -22.622 -13.902 -21.200 1.00 10.36 225 THR A C 1
ATOM 1477 O O . THR A 1 235 ? -23.561 -14.712 -21.008 1.00 11.19 225 THR A O 1
ATOM 1481 N N . ILE A 1 236 ? -21.391 -14.155 -20.735 1.00 10.15 226 ILE A N 1
ATOM 1482 C CA . ILE A 1 236 ? -20.946 -15.421 -20.215 1.00 10.87 226 ILE A CA 1
ATOM 1483 C C . ILE A 1 236 ? -20.497 -15.287 -18.776 1.00 9.72 226 ILE A C 1
ATOM 1484 O O . ILE A 1 236 ? -19.759 -14.360 -18.406 1.00 11.77 226 ILE A O 1
ATOM 1489 N N . ALA A 1 237 ? -20.977 -16.192 -17.935 1.00 9.96 227 ALA A N 1
ATOM 1490 C CA . ALA A 1 237 ? -20.460 -16.371 -16.550 1.00 10.29 227 ALA A CA 1
ATOM 1491 C C . ALA A 1 237 ? -19.822 -17.744 -16.399 1.00 12.34 227 ALA A C 1
ATOM 1492 O O . ALA A 1 237 ? -20.262 -18.721 -16.999 1.00 11.35 227 ALA A O 1
ATOM 1494 N N . VAL A 1 238 ? -18.767 -17.809 -15.580 1.00 15.39 228 VAL A N 1
ATOM 1495 C CA . VAL A 1 238 ? -18.129 -19.082 -15.277 1.00 17.72 228 VAL A CA 1
ATOM 1496 C C . VAL A 1 238 ? -18.095 -19.301 -13.745 1.00 20.31 228 VAL A C 1
ATOM 1497 O O . VAL A 1 238 ? -17.645 -18.433 -12.986 1.00 21.58 228 VAL A O 1
ATOM 1501 N N . ASN A 1 239 ? -18.629 -20.441 -13.282 1.00 21.97 229 ASN A N 1
ATOM 1502 C CA . ASN A 1 239 ? -18.515 -20.868 -11.868 1.00 23.01 229 ASN A CA 1
ATOM 1503 C C . ASN A 1 239 ? -17.266 -21.744 -11.692 1.00 23.12 229 ASN A C 1
ATOM 1504 O O . ASN A 1 239 ? -17.344 -22.987 -11.866 1.00 26.71 229 ASN A O 1
ATOM 1509 N N . TYR A 1 240 ? -16.153 -21.136 -11.309 1.00 23.72 230 TYR A N 1
ATOM 1510 C CA . TYR A 1 240 ? -14.887 -21.870 -10.876 1.00 32.49 230 TYR A CA 1
ATOM 1511 C C . TYR A 1 240 ? -14.900 -22.296 -9.388 1.00 25.84 230 TYR A C 1
ATOM 1512 O O . TYR A 1 240 ? -15.054 -23.460 -9.084 1.00 24.50 230 TYR A O 1
ATOM 1521 N N . ASP A 1 241 ? -14.748 -21.355 -8.441 1.00 25.11 231 ASP A N 1
ATOM 1522 C CA . ASP A 1 241 ? -14.966 -21.622 -7.021 1.00 19.83 231 ASP A CA 1
ATOM 1523 C C . ASP A 1 241 ? -15.465 -20.329 -6.388 1.00 17.40 231 ASP A C 1
ATOM 1524 O O . ASP A 1 241 ? -15.375 -19.303 -6.982 1.00 22.06 231 ASP A O 1
ATOM 1529 N N . GLN A 1 242 ? -15.997 -20.453 -5.185 1.00 15.88 232 GLN A N 1
ATOM 1530 C CA . GLN A 1 242 ? -16.451 -19.243 -4.486 1.00 15.55 232 GLN A CA 1
ATOM 1531 C C . GLN A 1 242 ? -15.272 -18.557 -3.806 1.00 15.29 232 GLN A C 1
ATOM 1532 O O . GLN A 1 242 ? -14.375 -19.212 -3.378 1.00 16.24 232 GLN A O 1
ATOM 1538 N N . HIS A 1 243 ? -15.385 -17.233 -3.684 1.00 12.49 233 HIS A N 1
ATOM 1539 C CA . HIS A 1 243 ? -14.548 -16.374 -2.897 1.00 13.27 233 HIS A CA 1
ATOM 1540 C C . HIS A 1 243 ? -15.369 -15.805 -1.743 1.00 14.12 233 HIS A C 1
ATOM 1541 O O . HIS A 1 243 ? -16.600 -15.700 -1.818 1.00 13.56 233 HIS A O 1
ATOM 1548 N N . TYR A 1 244 ? -14.662 -15.455 -0.663 1.00 13.07 234 TYR A N 1
ATOM 1549 C CA . TYR A 1 244 ? -15.301 -15.083 0.600 1.00 13.55 234 TYR A CA 1
ATOM 1550 C C . TYR A 1 244 ? -14.664 -13.856 1.227 1.00 15.75 234 TYR A C 1
ATOM 1551 O O . TYR A 1 244 ? -13.490 -13.576 1.033 1.00 16.75 234 TYR A O 1
ATOM 1560 N N . PHE A 1 245 ? -15.441 -13.113 2.027 1.00 12.97 235 PHE A N 1
ATOM 1561 C CA . PHE A 1 245 ? -14.953 -11.949 2.763 1.00 14.93 235 PHE A CA 1
ATOM 1562 C C . PHE A 1 245 ? -13.978 -12.379 3.861 1.00 14.30 235 PHE A C 1
ATOM 1563 O O . PHE A 1 245 ? -14.145 -13.374 4.563 1.00 14.85 235 PHE A O 1
ATOM 1571 N N . THR A 1 246 ? -12.875 -11.635 3.875 1.00 15.36 236 THR A N 1
ATOM 1572 C CA . THR A 1 246 ? -11.837 -11.807 4.949 1.00 17.10 236 THR A CA 1
ATOM 1573 C C . THR A 1 246 ? -11.648 -10.479 5.688 1.00 23.46 236 THR A C 1
ATOM 1574 O O . THR A 1 246 ? -11.904 -9.396 5.171 1.00 21.64 236 THR A O 1
ATOM 1578 N N . ASP A 1 247 ? -11.120 -10.589 6.910 1.00 22.25 237 ASP A N 1
ATOM 1579 C CA . ASP A 1 247 ? -10.749 -9.405 7.711 1.00 26.29 237 ASP A CA 1
ATOM 1580 C C . ASP A 1 247 ? -9.358 -8.942 7.269 1.00 25.77 237 ASP A C 1
ATOM 1581 O O . ASP A 1 247 ? -8.722 -9.527 6.395 1.00 26.02 237 ASP A O 1
ATOM 1586 N N . ASP A 1 248 ? -8.894 -7.866 7.919 1.00 31.44 238 ASP A N 1
ATOM 1587 C CA . ASP A 1 248 ? -7.611 -7.227 7.579 1.00 33.63 238 ASP A CA 1
ATOM 1588 C C . ASP A 1 248 ? -6.416 -8.171 7.828 1.00 36.11 238 ASP A C 1
ATOM 1589 O O . ASP A 1 248 ? -5.364 -7.943 7.264 1.00 38.67 238 ASP A O 1
ATOM 1591 N N . ASN A 1 249 ? -6.545 -9.241 8.629 1.00 36.79 239 ASN A N 1
ATOM 1592 C CA . ASN A 1 249 ? -5.423 -10.193 8.850 1.00 35.90 239 ASN A CA 1
ATOM 1593 C C . ASN A 1 249 ? -5.640 -11.513 8.108 1.00 35.62 239 ASN A C 1
ATOM 1594 O O . ASN A 1 249 ? -4.960 -12.438 8.421 1.00 37.84 239 ASN A O 1
ATOM 1596 N N . GLY A 1 250 ? -6.560 -11.577 7.118 1.00 25.39 240 GLY A N 1
ATOM 1597 C CA . GLY A 1 250 ? -6.750 -12.714 6.242 1.00 26.84 240 GLY A CA 1
ATOM 1598 C C . GLY A 1 250 ? -7.653 -13.824 6.794 1.00 23.65 240 GLY A C 1
ATOM 1599 O O . GLY A 1 250 ? -7.808 -14.841 6.132 1.00 23.20 240 GLY A O 1
ATOM 1600 N N . GLU A 1 251 ? -8.282 -13.631 7.954 1.00 18.91 241 GLU A N 1
ATOM 1601 C CA . GLU A 1 251 ? -9.219 -14.647 8.472 1.00 20.45 241 GLU A CA 1
ATOM 1602 C C . GLU A 1 251 ? -10.541 -14.496 7.704 1.00 18.02 241 GLU A C 1
ATOM 1603 O O . GLU A 1 251 ? -10.939 -13.363 7.405 1.00 21.30 241 GLU A O 1
ATOM 1609 N N . TYR A 1 252 ? -11.220 -15.609 7.451 1.00 15.50 242 TYR A N 1
ATOM 1610 C CA . TYR A 1 252 ? -12.563 -15.464 6.866 1.00 15.74 242 TYR A CA 1
ATOM 1611 C C . TYR A 1 252 ? -13.470 -14.864 7.941 1.00 15.37 242 TYR A C 1
ATOM 1612 O O . TYR A 1 252 ? -13.452 -15.250 9.136 1.00 15.56 242 TYR A O 1
ATOM 1621 N N . LEU A 1 253 ? -14.435 -14.031 7.483 1.00 13.28 243 LEU A N 1
ATOM 1622 C CA . LEU A 1 253 ? -15.605 -13.751 8.314 1.00 14.73 243 LEU A CA 1
ATOM 1623 C C . LEU A 1 253 ? -16.511 -14.976 8.396 1.00 14.92 243 LEU A C 1
ATOM 1624 O O . LEU A 1 253 ? -16.691 -15.736 7.415 1.00 13.64 243 LEU A O 1
ATOM 1629 N N . TYR A 1 254 ? -17.134 -15.217 9.546 1.00 13.66 244 TYR A N 1
ATOM 1630 C CA . TYR A 1 254 ? -18.016 -16.311 9.716 1.00 15.02 244 TYR A CA 1
ATOM 1631 C C . TYR A 1 254 ? -19.295 -15.831 10.393 1.00 16.32 244 TYR A C 1
ATOM 1632 O O . TYR A 1 254 ? -19.251 -15.150 11.450 1.00 15.60 244 TYR A O 1
ATOM 1641 N N . VAL A 1 255 ? -20.423 -16.218 9.832 1.00 14.12 245 VAL A N 1
ATOM 1642 C CA . VAL A 1 255 ? -21.668 -16.061 10.550 1.00 14.79 245 VAL A CA 1
ATOM 1643 C C . VAL A 1 255 ? -21.707 -17.123 11.638 1.00 14.92 245 VAL A C 1
ATOM 1644 O O . VAL A 1 255 ? -21.684 -18.329 11.346 1.00 15.67 245 VAL A O 1
ATOM 1648 N N . ASP A 1 256 ? -21.939 -16.686 12.895 1.00 15.32 246 ASP A N 1
ATOM 1649 C CA . ASP A 1 256 ? -22.149 -17.582 14.035 1.00 17.40 246 ASP A CA 1
ATOM 1650 C C . ASP A 1 256 ? -23.609 -18.005 14.182 1.00 16.90 246 ASP A C 1
ATOM 1651 O O . ASP A 1 256 ? -23.908 -19.153 14.461 1.00 20.23 246 ASP A O 1
ATOM 1656 N N . SER A 1 257 ? -24.533 -17.044 14.047 1.00 17.42 247 SER A N 1
ATOM 1657 C CA . SER A 1 257 ? -25.935 -17.289 14.199 1.00 18.57 247 SER A CA 1
ATOM 1658 C C . SER A 1 257 ? -26.727 -16.408 13.211 1.00 16.34 247 SER A C 1
ATOM 1659 O O . SER A 1 257 ? -26.351 -15.300 12.921 1.00 18.33 247 SER A O 1
ATOM 1662 N N . ASP A 1 258 ? -27.853 -16.967 12.799 1.00 17.82 248 ASP A N 1
ATOM 1663 C CA . ASP A 1 258 ? -28.849 -16.276 11.880 1.00 17.11 248 ASP A CA 1
ATOM 1664 C C . ASP A 1 258 ? -29.975 -15.601 12.675 1.00 21.61 248 ASP A C 1
ATOM 1665 O O . ASP A 1 258 ? -30.631 -14.754 12.178 1.00 22.98 248 ASP A O 1
ATOM 1670 N N . GLY A 1 259 ? -30.119 -15.951 13.935 1.00 23.81 249 GLY A N 1
ATOM 1671 C CA . GLY A 1 259 ? -31.233 -15.461 14.758 1.00 26.42 249 GLY A CA 1
ATOM 1672 C C . GLY A 1 259 ? -31.207 -16.138 16.118 1.00 34.73 249 GLY A C 1
ATOM 1673 O O . GLY A 1 259 ? -30.227 -16.811 16.442 1.00 32.85 249 GLY A O 1
ATOM 1674 N N . LEU A 1 260 ? -32.281 -15.973 16.904 1.00 38.72 250 LEU A N 1
ATOM 1675 C CA . LEU A 1 260 ? -32.343 -16.593 18.224 1.00 46.50 250 LEU A CA 1
ATOM 1676 C C . LEU A 1 260 ? -32.697 -18.071 18.038 1.00 51.75 250 LEU A C 1
ATOM 1677 O O . LEU A 1 260 ? -33.656 -18.394 17.311 1.00 52.35 250 LEU A O 1
ATOM 1682 N N . ASP A 1 261 ? -31.915 -18.940 18.689 1.00 63.40 251 ASP A N 1
ATOM 1683 C CA . ASP A 1 261 ? -31.976 -20.405 18.502 1.00 71.34 251 ASP A CA 1
ATOM 1684 C C . ASP A 1 261 ? -32.181 -20.728 17.005 1.00 71.39 251 ASP A C 1
ATOM 1685 O O . ASP A 1 261 ? -33.245 -21.210 16.603 1.00 71.81 251 ASP A O 1
ATOM 1687 N N . ASP A 1 262 ? -31.164 -20.443 16.175 1.00 72.53 252 ASP A N 1
ATOM 1688 C CA . ASP A 1 262 ? -31.085 -21.002 14.804 1.00 67.09 252 ASP A CA 1
ATOM 1689 C C . ASP A 1 262 ? -31.115 -22.536 14.975 1.00 61.06 252 ASP A C 1
ATOM 1690 O O . ASP A 1 262 ? -30.622 -23.066 15.982 1.00 59.79 252 ASP A O 1
ATOM 1692 N N . GLU A 1 263 ? -31.759 -23.249 14.042 1.00 54.13 253 GLU A N 1
ATOM 1693 C CA . GLU A 1 263 ? -31.830 -24.724 14.099 1.00 52.17 253 GLU A CA 1
ATOM 1694 C C . GLU A 1 263 ? -30.456 -25.286 13.703 1.00 50.50 253 GLU A C 1
ATOM 1695 O O . GLU A 1 263 ? -30.081 -26.358 14.186 1.00 54.43 253 GLU A O 1
ATOM 1697 N N . ASP A 1 264 ? -29.728 -24.550 12.840 1.00 47.27 254 ASP A N 1
ATOM 1698 C CA . ASP A 1 264 ? -28.383 -24.926 12.311 1.00 37.99 254 ASP A CA 1
ATOM 1699 C C . ASP A 1 264 ? -27.319 -23.927 12.802 1.00 38.87 254 ASP A C 1
ATOM 1700 O O . ASP A 1 264 ? -27.270 -22.757 12.346 1.00 42.99 254 ASP A O 1
ATOM 1705 N N . GLU A 1 265 ? -26.436 -24.397 13.688 1.00 33.44 255 GLU A N 1
ATOM 1706 C CA . GLU A 1 265 ? -25.474 -23.516 14.440 1.00 32.49 255 GLU A CA 1
ATOM 1707 C C . GLU A 1 265 ? -24.096 -23.459 13.711 1.00 27.64 255 GLU A C 1
ATOM 1708 O O . GLU A 1 265 ? -23.174 -22.756 14.187 1.00 35.41 255 GLU A O 1
ATOM 1710 N N . SER A 1 266 ? -23.970 -24.233 12.617 1.00 23.41 256 SER A N 1
ATOM 1711 C CA . SER A 1 266 ? -22.738 -24.421 11.826 1.00 27.24 256 SER A CA 1
ATOM 1712 C C . SER A 1 266 ? -22.220 -23.065 11.331 1.00 24.76 256 SER A C 1
ATOM 1713 O O . SER A 1 266 ? -23.016 -22.305 10.769 1.00 26.83 256 SER A O 1
ATOM 1716 N N . ASP A 1 267 ? -20.956 -22.703 11.616 1.00 15.76 257 ASP A N 1
ATOM 1717 C CA . ASP A 1 267 ? -20.450 -21.425 11.237 1.00 15.79 257 ASP A CA 1
ATOM 1718 C C . ASP A 1 267 ? -20.264 -21.452 9.715 1.00 16.17 257 ASP A C 1
ATOM 1719 O O . ASP A 1 267 ? -19.725 -22.449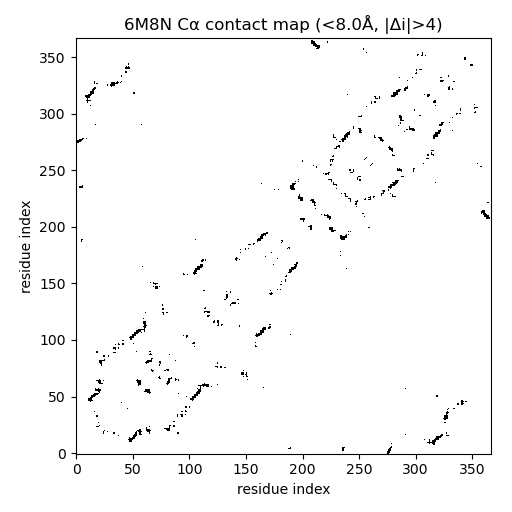 9.181 1.00 17.53 257 ASP A O 1
ATOM 1724 N N . TYR A 1 268 ? -20.582 -20.324 9.043 1.00 14.24 258 TYR A N 1
ATOM 1725 C CA . TYR A 1 268 ? -20.437 -20.274 7.571 1.00 14.31 258 TYR A CA 1
ATOM 1726 C C . TYR A 1 268 ? -19.849 -18.960 7.067 1.00 13.28 258 TYR A C 1
ATOM 1727 O O . TYR A 1 268 ? -19.998 -17.905 7.648 1.00 13.60 258 TYR A O 1
ATOM 1736 N N . LYS A 1 269 ? -19.171 -19.039 5.913 1.00 13.00 259 LYS A N 1
ATOM 1737 C CA . LYS A 1 269 ? -18.510 -17.949 5.300 1.00 12.20 259 LYS A CA 1
ATOM 1738 C C . LYS A 1 269 ? -19.468 -17.150 4.412 1.00 12.34 259 LYS A C 1
ATOM 1739 O O . LYS A 1 269 ? -20.555 -17.621 4.102 1.00 13.79 259 LYS A O 1
ATOM 1745 N N . ILE A 1 270 ? -19.035 -15.951 4.076 1.00 12.00 260 ILE A N 1
ATOM 1746 C CA . ILE A 1 270 ? -19.867 -14.961 3.382 1.00 12.41 260 ILE A CA 1
ATOM 1747 C C . ILE A 1 270 ? -19.314 -14.732 1.985 1.00 11.74 260 ILE A C 1
ATOM 1748 O O . ILE A 1 270 ? -18.220 -14.201 1.819 1.00 11.86 260 ILE A O 1
ATOM 1753 N N . VAL A 1 271 ? -20.088 -15.137 0.971 1.00 11.45 261 VAL A N 1
ATOM 1754 C CA . VAL A 1 271 ? -19.600 -15.059 -0.390 1.00 11.84 261 VAL A CA 1
ATOM 1755 C C . VAL A 1 271 ? -19.339 -13.617 -0.830 1.00 11.01 261 VAL A C 1
ATOM 1756 O O . VAL A 1 271 ? -20.063 -12.666 -0.512 1.00 10.95 261 VAL A O 1
ATOM 1760 N N . LYS A 1 272 ? -18.303 -13.421 -1.656 1.00 10.14 262 LYS A N 1
ATOM 1761 C CA . LYS A 1 272 ? -17.945 -12.178 -2.278 1.00 11.04 262 LYS A CA 1
ATOM 1762 C C . LYS A 1 272 ? -17.835 -12.398 -3.774 1.00 12.14 262 LYS A C 1
ATOM 1763 O O . LYS A 1 272 ? -17.117 -13.313 -4.201 1.00 11.60 262 LYS A O 1
ATOM 1769 N N . HIS A 1 273 ? -18.514 -11.546 -4.575 1.00 11.53 263 HIS A N 1
ATOM 1770 C CA . HIS A 1 273 ? -18.546 -11.753 -6.032 1.00 11.91 263 HIS A CA 1
ATOM 1771 C C . HIS A 1 273 ? -17.399 -10.967 -6.640 1.00 12.14 263 HIS A C 1
ATOM 1772 O O . HIS A 1 273 ? -17.313 -9.742 -6.509 1.00 13.11 263 HIS A O 1
ATOM 1779 N N . VAL A 1 274 ? -16.476 -11.696 -7.261 1.00 12.51 264 VAL A N 1
ATOM 1780 C CA . VAL A 1 274 ? -15.196 -11.140 -7.753 1.00 13.50 264 VAL A CA 1
ATOM 1781 C C . VAL A 1 274 ? -15.050 -11.473 -9.230 1.00 11.86 264 VAL A C 1
ATOM 1782 O O . VAL A 1 274 ? -15.525 -12.501 -9.735 1.00 12.28 264 VAL A O 1
ATOM 1786 N N . VAL A 1 275 ? -14.323 -10.593 -9.912 1.00 12.20 265 VAL A N 1
ATOM 1787 C CA . VAL A 1 275 ? -13.986 -10.760 -11.313 1.00 11.88 265 VAL A CA 1
ATOM 1788 C C . VAL A 1 275 ? -12.554 -11.345 -11.416 1.00 12.76 265 VAL A C 1
ATOM 1789 O O . VAL A 1 275 ? -11.606 -10.615 -11.161 1.00 15.18 265 VAL A O 1
ATOM 1793 N N . THR A 1 276 ? -12.517 -12.652 -11.646 1.00 14.54 266 THR A N 1
ATOM 1794 C CA . THR A 1 276 ? -11.345 -13.490 -11.412 1.00 17.63 266 THR A CA 1
ATOM 1795 C C . THR A 1 276 ? -10.736 -14.040 -12.699 1.00 15.82 266 THR A C 1
ATOM 1796 O O . THR A 1 276 ? -9.717 -14.747 -12.610 1.00 16.20 266 THR A O 1
ATOM 1800 N N . ASN A 1 277 ? -11.265 -13.714 -13.886 1.00 13.81 267 ASN A N 1
ATOM 1801 C CA . ASN A 1 277 ? -10.694 -14.206 -15.101 1.00 13.04 267 ASN A CA 1
ATOM 1802 C C . ASN A 1 277 ? -11.062 -13.287 -16.241 1.00 14.13 267 ASN A C 1
ATOM 1803 O O . ASN A 1 277 ? -11.958 -12.486 -16.084 1.00 16.30 267 ASN A O 1
ATOM 1808 N N . GLU A 1 278 ? -10.397 -13.462 -17.378 1.00 13.72 268 GLU A N 1
ATOM 1809 C CA . GLU A 1 278 ? -10.542 -12.594 -18.522 1.00 15.38 268 GLU A CA 1
ATOM 1810 C C . GLU A 1 278 ? -11.707 -13.032 -19.455 1.00 15.25 268 GLU A C 1
ATOM 1811 O O . GLU A 1 278 ? -11.867 -12.406 -20.517 1.00 18.58 268 GLU A O 1
ATOM 1817 N N . TYR A 1 279 ? -12.451 -14.089 -19.115 1.00 13.15 269 TYR A N 1
ATOM 1818 C CA . TYR A 1 279 ? -13.474 -14.706 -20.015 1.00 15.58 269 TYR A CA 1
ATOM 1819 C C . TYR A 1 279 ? -14.870 -14.188 -19.641 1.00 15.64 269 TYR A C 1
ATOM 1820 O O . TYR A 1 279 ? -15.748 -14.066 -20.485 1.00 16.29 269 TYR A O 1
ATOM 1829 N N . MET A 1 280 ? -15.059 -13.858 -18.374 1.00 12.17 270 MET A N 1
ATOM 1830 C CA . MET A 1 280 ? -16.405 -13.634 -17.831 1.00 11.69 270 MET A CA 1
ATOM 1831 C C . MET A 1 280 ? -16.904 -12.210 -18.156 1.00 11.24 270 MET A C 1
ATOM 1832 O O . MET A 1 280 ? -16.170 -11.244 -18.103 1.00 11.15 270 MET A O 1
ATOM 1837 N N . ASP A 1 281 ? -18.214 -12.115 -18.377 1.00 9.42 271 ASP A N 1
ATOM 1838 C CA . ASP A 1 281 ? -18.923 -10.869 -18.589 1.00 10.22 271 ASP A CA 1
ATOM 1839 C C . ASP A 1 281 ? -19.764 -10.458 -17.366 1.00 10.47 271 ASP A C 1
ATOM 1840 O O . ASP A 1 281 ? -20.196 -9.300 -17.259 1.00 10.37 271 ASP A O 1
ATOM 1845 N N . PHE A 1 282 ? -20.084 -11.427 -16.496 1.00 9.56 272 PHE A N 1
ATOM 1846 C CA . PHE A 1 282 ? -20.796 -11.176 -15.242 1.00 10.10 272 PHE A CA 1
ATOM 1847 C C . PHE A 1 282 ? -20.356 -12.237 -14.236 1.00 9.97 272 PHE A C 1
ATOM 1848 O O . PHE A 1 282 ? -19.990 -13.337 -14.641 1.00 10.22 272 PHE A O 1
ATOM 1856 N N . THR A 1 283 ? -20.367 -11.869 -12.962 1.00 9.61 273 THR A N 1
ATOM 1857 C CA . THR A 1 283 ? -19.998 -12.795 -11.917 1.00 9.95 273 THR A CA 1
ATOM 1858 C C . THR A 1 283 ? -21.055 -13.887 -11.810 1.00 10.59 273 THR A C 1
ATOM 1859 O O . THR A 1 283 ? -22.278 -13.622 -11.926 1.00 10.66 273 THR A O 1
ATOM 1863 N N . ASN A 1 284 ? -20.626 -15.121 -11.561 1.00 11.35 274 ASN A N 1
ATOM 1864 C CA . ASN A 1 284 ? -21.546 -16.247 -11.602 1.00 11.26 274 ASN A CA 1
ATOM 1865 C C . ASN A 1 284 ? -22.632 -16.056 -10.525 1.00 10.62 274 ASN A C 1
ATOM 1866 O O . ASN A 1 284 ? -23.819 -16.338 -10.729 1.00 10.13 274 ASN A O 1
ATOM 1871 N N . GLY A 1 285 ? -22.252 -15.547 -9.369 1.00 10.56 275 GLY A N 1
ATOM 1872 C CA . GLY A 1 285 ? -23.258 -15.142 -8.397 1.00 10.73 275 GLY A CA 1
ATOM 1873 C C . GLY A 1 285 ? -23.664 -16.199 -7.387 1.00 10.29 275 GLY A C 1
ATOM 1874 O O . GLY A 1 285 ? -24.568 -15.963 -6.604 1.00 10.89 275 GLY A O 1
ATOM 1875 N N . HIS A 1 286 ? -23.051 -17.384 -7.393 1.00 11.91 276 HIS A N 1
ATOM 1876 C CA . HIS A 1 286 ? -23.418 -18.420 -6.509 1.00 12.14 276 HIS A CA 1
ATOM 1877 C C . HIS A 1 286 ? -23.269 -17.973 -5.062 1.00 12.82 276 HIS A C 1
ATOM 1878 O O . HIS A 1 286 ? -22.279 -17.382 -4.726 1.00 12.43 276 HIS A O 1
ATOM 1885 N N . VAL A 1 287 ? -24.278 -18.263 -4.234 1.00 11.08 277 VAL A N 1
ATOM 1886 C CA . VAL A 1 287 ? -24.221 -17.982 -2.788 1.00 12.29 277 VAL A CA 1
ATOM 1887 C C . VAL A 1 287 ? -23.199 -18.912 -2.099 1.00 12.87 277 VAL A C 1
ATOM 1888 O O . VAL A 1 287 ? -22.629 -19.842 -2.696 1.00 14.04 277 VAL A O 1
ATOM 1892 N N . THR A 1 288 ? -22.956 -18.639 -0.810 1.00 12.10 278 THR A N 1
ATOM 1893 C CA . THR A 1 288 ? -22.212 -19.617 -0.016 1.00 12.72 278 THR A CA 1
ATOM 1894 C C . THR A 1 288 ? -22.943 -20.940 -0.146 1.00 13.00 278 THR A C 1
ATOM 1895 O O . THR A 1 288 ? -24.154 -21.003 -0.071 1.00 12.52 278 THR A O 1
ATOM 1899 N N . PRO A 1 289 ? -22.236 -22.072 -0.396 1.00 14.64 279 PRO A N 1
ATOM 1900 C CA . PRO A 1 289 ? -22.909 -23.364 -0.602 1.00 15.72 279 PRO A CA 1
ATOM 1901 C C . PRO A 1 289 ? -23.936 -23.702 0.487 1.00 15.77 279 PRO A C 1
ATOM 1902 O O . PRO A 1 289 ? -23.702 -23.570 1.681 1.00 16.90 279 PRO A O 1
ATOM 1906 N N . LEU A 1 290 ? -25.134 -24.127 0.063 1.00 15.63 280 LEU A N 1
ATOM 1907 C CA . LEU A 1 290 ? -26.238 -24.481 0.937 1.00 16.71 280 LEU A CA 1
ATOM 1908 C C . LEU A 1 290 ? -25.861 -25.650 1.861 1.00 18.95 280 LEU A C 1
ATOM 1909 O O . LEU A 1 290 ? -26.285 -25.672 3.012 1.00 20.77 280 LEU A O 1
ATOM 1914 N N . GLY A 1 291 ? -25.068 -26.566 1.329 1.00 21.01 281 GLY A N 1
ATOM 1915 C CA . GLY A 1 291 ? -24.595 -27.715 2.107 1.00 24.56 281 GLY A CA 1
ATOM 1916 C C . GLY A 1 291 ? -23.758 -27.323 3.331 1.00 29.07 281 GLY A C 1
ATOM 1917 O O . GLY A 1 291 ? -23.603 -28.122 4.265 1.00 28.21 281 GLY A O 1
ATOM 1918 N N . ARG A 1 292 ? -23.198 -26.108 3.350 1.00 25.26 282 ARG A N 1
ATOM 1919 C CA . ARG A 1 292 ? -22.435 -25.585 4.497 1.00 27.49 282 ARG A CA 1
ATOM 1920 C C . ARG A 1 292 ? -23.341 -24.954 5.573 1.00 27.14 282 ARG A C 1
ATOM 1921 O O . ARG A 1 292 ? -22.804 -24.396 6.556 1.00 30.74 282 ARG A O 1
ATOM 1929 N N . GLY A 1 293 ? -24.673 -24.979 5.355 1.00 23.25 283 GLY A N 1
ATOM 1930 C CA . GLY A 1 293 ? -25.671 -24.449 6.292 1.00 25.28 283 GLY A CA 1
ATOM 1931 C C . GLY A 1 293 ? -25.907 -22.945 6.142 1.00 22.45 283 GLY A C 1
ATOM 1932 O O . GLY A 1 293 ? -26.451 -22.277 7.051 1.00 22.71 283 GLY A O 1
ATOM 1933 N N . ALA A 1 294 ? -25.460 -22.384 5.020 1.00 16.82 284 ALA A N 1
ATOM 1934 C CA . ALA A 1 294 ? -25.632 -20.912 4.778 1.00 15.80 284 ALA A CA 1
ATOM 1935 C C . ALA A 1 294 ? -27.001 -20.713 4.151 1.00 13.86 284 ALA A C 1
ATOM 1936 O O . ALA A 1 294 ? -27.262 -21.239 3.065 1.00 13.86 284 ALA A O 1
ATOM 1938 N N . PRO A 1 295 ? -27.934 -20.009 4.814 1.00 14.06 285 PRO A N 1
ATOM 1939 C CA . PRO A 1 295 ? -29.239 -19.796 4.207 1.00 13.47 285 PRO A CA 1
ATOM 1940 C C . PRO A 1 295 ? -29.058 -18.879 3.020 1.00 11.74 285 PRO A C 1
ATOM 1941 O O . PRO A 1 295 ? -28.242 -17.971 3.026 1.00 11.70 285 PRO A O 1
ATOM 1945 N N . PRO A 1 296 ? -29.856 -19.050 1.950 1.00 10.50 286 PRO A N 1
ATOM 1946 C CA . PRO A 1 296 ? -29.661 -18.187 0.773 1.00 10.67 286 PRO A CA 1
ATOM 1947 C C . PRO A 1 296 ? -30.117 -16.737 0.980 1.00 10.91 286 PRO A C 1
ATOM 1948 O O . PRO A 1 296 ? -29.798 -15.905 0.131 1.00 11.41 286 PRO A O 1
ATOM 1952 N N . ASN A 1 297 ? -30.861 -16.478 2.078 1.00 11.47 287 ASN A N 1
ATOM 1953 C CA . ASN A 1 297 ? -31.299 -15.158 2.477 1.00 11.48 287 ASN A CA 1
ATOM 1954 C C . ASN A 1 297 ? -30.506 -14.638 3.666 1.00 10.74 287 ASN A C 1
ATOM 1955 O O . ASN A 1 297 ? -30.966 -13.789 4.430 1.00 11.47 287 ASN A O 1
ATOM 1960 N N . SER A 1 298 ? -29.266 -15.140 3.815 1.00 10.63 288 SER A N 1
ATOM 1961 C CA . SER A 1 298 ? -28.424 -14.740 4.941 1.00 12.52 288 SER A CA 1
ATOM 1962 C C . SER A 1 298 ? -28.387 -13.240 5.116 1.00 12.21 288 SER A C 1
ATOM 1963 O O . SER A 1 298 ? -28.142 -12.477 4.162 1.00 10.74 288 SER A O 1
ATOM 1966 N N . TRP A 1 299 ? -28.559 -12.792 6.361 1.00 11.40 289 TRP A N 1
ATOM 1967 C CA . TRP A 1 299 ? -28.402 -11.394 6.674 1.00 11.68 289 TRP A CA 1
ATOM 1968 C C . TRP A 1 299 ? -27.050 -10.833 6.259 1.00 11.77 289 TRP A C 1
ATOM 1969 O O . TRP A 1 299 ? -26.880 -9.657 5.958 1.00 12.17 289 TRP A O 1
ATOM 1980 N N . ALA A 1 300 ? -26.026 -11.723 6.261 1.00 12.12 290 ALA A N 1
ATOM 1981 C CA . ALA A 1 300 ? -24.718 -11.299 5.935 1.00 11.56 290 ALA A CA 1
ATOM 1982 C C . ALA A 1 300 ? -24.570 -10.901 4.466 1.00 11.00 290 ALA A C 1
ATOM 1983 O O . ALA A 1 300 ? -23.724 -10.100 4.091 1.00 11.52 290 ALA A O 1
ATOM 1985 N N . TYR A 1 301 ? -25.477 -11.426 3.624 1.00 11.23 291 TYR A N 1
ATOM 1986 C CA . TYR A 1 301 ? -25.515 -10.988 2.234 1.00 10.40 291 TYR A CA 1
ATOM 1987 C C . TYR A 1 301 ? -25.995 -9.544 2.099 1.00 11.62 291 TYR A C 1
ATOM 1988 O O . TYR A 1 301 ? -25.604 -8.856 1.191 1.00 10.97 291 TYR A O 1
ATOM 1997 N N . GLU A 1 302 ? -26.788 -9.088 3.064 1.00 11.37 292 GLU A N 1
ATOM 1998 C CA . GLU A 1 302 ? -27.230 -7.720 3.093 1.00 11.70 292 GLU A CA 1
ATOM 1999 C C . GLU A 1 302 ? -26.196 -6.764 3.684 1.00 12.56 292 GLU A C 1
ATOM 2000 O O . GLU A 1 302 ? -26.216 -5.560 3.372 1.00 14.13 292 GLU A O 1
ATOM 2006 N N . GLU A 1 303 ? -25.306 -7.267 4.567 1.00 13.48 293 GLU A N 1
ATOM 2007 C CA . GLU A 1 303 ? -24.284 -6.411 5.192 1.00 13.40 293 GLU A CA 1
ATOM 2008 C C . GLU A 1 303 ? -22.949 -6.409 4.439 1.00 13.71 293 GLU A C 1
ATOM 2009 O O . GLU A 1 303 ? -22.208 -5.414 4.500 1.00 14.99 293 GLU A O 1
ATOM 2015 N N . TYR A 1 304 ? -22.677 -7.457 3.631 1.00 11.95 294 TYR A N 1
ATOM 2016 C CA . TYR A 1 304 ? -21.389 -7.623 2.970 1.00 12.76 294 TYR A CA 1
ATOM 2017 C C . TYR A 1 304 ? -21.540 -7.813 1.461 1.00 11.10 294 TYR A C 1
ATOM 2018 O O . TYR A 1 304 ? -21.118 -6.986 0.697 1.00 11.84 294 TYR A O 1
ATOM 2027 N N . THR A 1 305 ? -22.162 -8.902 1.051 1.00 11.48 295 THR A N 1
ATOM 2028 C CA . THR A 1 305 ? -22.188 -9.268 -0.346 1.00 11.23 295 THR A CA 1
ATOM 2029 C C . THR A 1 305 ? -22.831 -8.226 -1.265 1.00 11.14 295 THR A C 1
ATOM 2030 O O . THR A 1 305 ? -22.220 -7.794 -2.266 1.00 11.59 295 THR A O 1
ATOM 2034 N N . ILE A 1 306 ? -24.070 -7.805 -0.944 1.00 10.33 296 ILE A N 1
ATOM 2035 C CA . ILE A 1 306 ? -24.750 -6.869 -1.812 1.00 10.23 296 ILE A CA 1
ATOM 2036 C C . ILE A 1 306 ? -24.084 -5.494 -1.755 1.00 11.32 296 ILE A C 1
ATOM 2037 O O . ILE A 1 306 ? -23.873 -4.873 -2.778 1.00 11.73 296 ILE A O 1
ATOM 2042 N N . PRO A 1 307 ? -23.748 -4.950 -0.576 1.00 11.61 297 PRO A N 1
ATOM 2043 C CA . PRO A 1 307 ? -23.028 -3.680 -0.579 1.00 12.08 297 PRO A CA 1
ATOM 2044 C C . PRO A 1 307 ? -21.762 -3.693 -1.429 1.00 12.85 297 PRO A C 1
ATOM 2045 O O . PRO A 1 307 ? -21.514 -2.738 -2.127 1.00 13.41 297 PRO A O 1
ATOM 2049 N N . ASP A 1 308 ? -21.047 -4.828 -1.425 1.00 12.84 298 ASP A N 1
ATOM 2050 C CA . ASP A 1 308 ? -19.829 -4.928 -2.224 1.00 14.21 298 ASP A CA 1
ATOM 2051 C C . ASP A 1 308 ? -20.136 -4.976 -3.705 1.00 13.50 298 ASP A C 1
ATOM 2052 O O . ASP A 1 308 ? -19.426 -4.377 -4.536 1.00 15.97 298 ASP A O 1
ATOM 2057 N N . MET A 1 309 ? -21.251 -5.625 -4.088 1.00 12.34 299 MET A N 1
ATOM 2058 C CA . MET A 1 309 ? -21.674 -5.637 -5.471 1.00 11.97 299 MET A CA 1
ATOM 2059 C C . MET A 1 309 ? -21.931 -4.239 -6.014 1.00 13.28 299 MET A C 1
ATOM 2060 O O . MET A 1 309 ? -21.593 -3.891 -7.168 1.00 15.69 299 MET A O 1
ATOM 2065 N N . ILE A 1 310 ? -22.601 -3.392 -5.212 1.00 12.15 300 ILE A N 1
ATOM 2066 C CA . ILE A 1 310 ? -22.994 -2.090 -5.665 1.00 13.64 300 ILE A CA 1
ATOM 2067 C C . ILE A 1 310 ? -21.911 -1.005 -5.384 1.00 14.46 300 ILE A C 1
ATOM 2068 O O . ILE A 1 310 ? -21.950 -0.016 -6.096 1.00 16.94 300 ILE A O 1
ATOM 2073 N N . GLU A 1 311 ? -20.940 -1.284 -4.528 1.00 15.31 301 GLU A N 1
ATOM 2074 C CA . GLU A 1 311 ? -19.773 -0.349 -4.239 1.00 15.63 301 GLU A CA 1
ATOM 2075 C C . GLU A 1 311 ? -19.025 -0.194 -5.572 1.00 14.73 301 GLU A C 1
ATOM 2076 O O . GLU A 1 311 ? -18.713 0.912 -5.973 1.00 16.99 301 GLU A O 1
ATOM 2078 N N . VAL A 1 312 ? -18.799 -1.305 -6.278 1.00 13.81 302 VAL A N 1
ATOM 2079 C CA . VAL A 1 312 ? -18.010 -1.318 -7.535 1.00 13.61 302 VAL A CA 1
ATOM 2080 C C . VAL A 1 312 ? -18.708 -2.297 -8.464 1.00 13.05 302 VAL A C 1
ATOM 2081 O O . VAL A 1 312 ? -18.435 -3.486 -8.484 1.00 12.82 302 VAL A O 1
ATOM 2085 N N . PRO A 1 313 ? -19.688 -1.823 -9.227 1.00 11.32 303 PRO A N 1
ATOM 2086 C CA . PRO A 1 313 ? -20.550 -2.719 -9.991 1.00 10.72 303 PRO A CA 1
ATOM 2087 C C . PRO A 1 313 ? -19.947 -3.356 -11.214 1.00 10.32 303 PRO A C 1
ATOM 2088 O O . PRO A 1 313 ? -20.526 -4.328 -11.726 1.00 10.83 303 PRO A O 1
ATOM 2092 N N . TRP A 1 314 ? -18.803 -2.830 -11.688 1.00 9.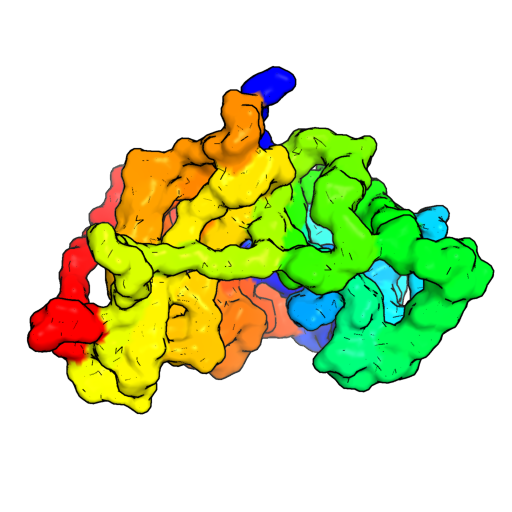67 304 TRP A N 1
ATOM 2093 C CA . TRP A 1 314 ? -18.034 -3.386 -12.785 1.00 10.05 304 TRP A CA 1
ATOM 2094 C C . TRP A 1 314 ? -16.597 -3.536 -12.332 1.00 10.80 304 TRP A C 1
ATOM 2095 O O . TRP A 1 314 ? -16.068 -2.609 -11.732 1.00 11.25 304 TRP A O 1
ATOM 2106 N N . GLU A 1 315 ? -15.959 -4.651 -12.699 1.00 11.25 305 GLU A N 1
ATOM 2107 C CA . GLU A 1 315 ? -14.533 -4.783 -12.512 1.00 13.75 305 GLU A CA 1
ATOM 2108 C C . GLU A 1 315 ? -13.937 -5.513 -13.702 1.00 12.26 305 GLU A C 1
ATOM 2109 O O . GLU A 1 315 ? -14.571 -6.187 -14.457 1.00 12.32 305 GLU A O 1
ATOM 2115 N N . THR A 1 316 ? -12.616 -5.352 -13.869 1.00 15.35 306 THR A N 1
ATOM 2116 C CA . THR A 1 316 ? -11.852 -5.948 -14.964 1.00 15.67 306 THR A CA 1
ATOM 2117 C C . THR A 1 316 ? -10.705 -6.767 -14.383 1.00 15.46 306 THR A C 1
ATOM 2118 O O . THR A 1 316 ? -10.106 -6.359 -13.390 1.00 17.59 306 THR A O 1
ATOM 2122 N N . TYR A 1 317 ? -10.463 -7.930 -14.996 1.00 14.44 307 TYR A N 1
ATOM 2123 C CA . TYR A 1 317 ? -9.323 -8.775 -14.595 1.00 17.37 307 TYR A CA 1
ATOM 2124 C C . TYR A 1 317 ? -8.132 -8.465 -15.504 1.00 18.50 307 TYR A C 1
ATOM 2125 O O . TYR A 1 317 ? -7.029 -8.334 -14.984 1.00 19.97 307 TYR A O 1
ATOM 2134 N N . ASP A 1 318 ? -8.338 -8.406 -16.814 1.00 20.02 308 ASP A N 1
ATOM 2135 C CA . ASP A 1 318 ? -7.243 -8.260 -17.812 1.00 19.83 308 ASP A CA 1
ATOM 2136 C C . ASP A 1 318 ? -7.011 -6.795 -18.231 1.00 22.42 308 ASP A C 1
ATOM 2137 O O . ASP A 1 318 ? -6.078 -6.534 -18.987 1.00 23.43 308 ASP A O 1
ATOM 2142 N N . GLY A 1 319 ? -7.867 -5.865 -17.794 1.00 20.05 309 GLY A N 1
ATOM 2143 C CA . GLY A 1 319 ? -7.780 -4.467 -18.148 1.00 19.40 309 GLY A CA 1
ATOM 2144 C C . GLY A 1 319 ? -8.585 -4.078 -19.360 1.00 20.63 309 GLY A C 1
ATOM 2145 O O . GLY A 1 319 ? -8.687 -2.902 -19.627 1.00 22.88 309 GLY A O 1
ATOM 2146 N N . SER A 1 320 ? -9.164 -5.014 -20.105 1.00 20.61 310 SER A N 1
ATOM 2147 C CA . SER A 1 320 ? -9.956 -4.724 -21.338 1.00 22.37 310 SER A CA 1
ATOM 2148 C C . SER A 1 320 ? -11.410 -5.154 -21.196 1.00 21.41 310 SER A C 1
ATOM 2149 O O . SER A 1 320 ? -12.329 -4.369 -21.494 1.00 20.21 310 SER A O 1
ATOM 2152 N N . LYS A 1 321 ? -11.611 -6.392 -20.763 1.00 17.68 311 LYS A N 1
ATOM 2153 C CA . LYS A 1 321 ? -12.992 -6.917 -20.603 1.00 15.79 311 LYS A CA 1
ATOM 2154 C C . LYS A 1 321 ? -13.436 -6.586 -19.192 1.00 15.35 311 LYS A C 1
ATOM 2155 O O . LYS A 1 321 ? -12.705 -6.823 -18.217 1.00 14.56 311 LYS A O 1
ATOM 2161 N N . TYR A 1 322 ? -14.632 -5.992 -19.098 1.00 12.62 312 TYR A N 1
ATOM 2162 C CA . TYR A 1 322 ? -15.240 -5.690 -17.851 1.00 12.21 312 TYR A CA 1
ATOM 2163 C C . TYR A 1 322 ? -16.416 -6.635 -17.617 1.00 11.83 312 TYR A C 1
ATOM 2164 O O . TYR A 1 322 ? -17.120 -6.983 -18.538 1.00 13.18 312 TYR A O 1
ATOM 2173 N N . ALA A 1 323 ? -16.596 -6.964 -16.360 1.00 10.52 313 ALA A N 1
ATOM 2174 C CA . ALA A 1 323 ? -17.655 -7.834 -15.928 1.00 9.99 313 ALA A CA 1
ATOM 2175 C C . ALA A 1 323 ? -18.503 -7.176 -14.841 1.00 9.58 313 ALA A C 1
ATOM 2176 O O . ALA A 1 323 ? -18.042 -6.472 -13.965 1.00 9.70 313 ALA A O 1
ATOM 2178 N N . LEU A 1 324 ? -19.820 -7.489 -14.925 1.00 9.46 314 LEU A N 1
ATOM 2179 C CA . LEU A 1 324 ? -20.850 -6.950 -14.045 1.00 9.68 314 LEU A CA 1
ATOM 2180 C C . LEU A 1 324 ? -21.065 -7.811 -12.819 1.00 9.49 314 LEU A C 1
ATOM 2181 O O . LEU A 1 324 ? -21.080 -9.021 -12.895 1.00 11.08 314 LEU A O 1
ATOM 2186 N N . LYS A 1 325 ? -21.218 -7.120 -11.696 1.00 10.00 315 LYS A N 1
ATOM 2187 C CA . LYS A 1 325 ? -21.530 -7.808 -10.436 1.00 10.17 315 LYS A CA 1
ATOM 2188 C C . LYS A 1 325 ? -22.970 -8.322 -10.490 1.00 10.47 315 LYS A C 1
ATOM 2189 O O . LYS A 1 325 ? -23.943 -7.601 -10.699 1.00 9.82 315 LYS A O 1
ATOM 2195 N N . HIS A 1 326 ? -23.095 -9.620 -10.209 1.00 9.21 316 HIS A N 1
ATOM 2196 C CA . HIS A 1 326 ? -24.358 -10.402 -10.354 1.00 9.30 316 HIS A CA 1
ATOM 2197 C C . HIS A 1 326 ? -24.402 -11.442 -9.252 1.00 9.40 316 HIS A C 1
ATOM 2198 O O . HIS A 1 326 ? -23.463 -12.165 -9.027 1.00 10.45 316 HIS A O 1
ATOM 2205 N N . GLY A 1 327 ? -25.574 -11.549 -8.600 1.00 9.55 317 GLY A N 1
ATOM 2206 C CA . GLY A 1 327 ? -25.827 -12.569 -7.639 1.00 9.92 317 GLY A CA 1
ATOM 2207 C C . GLY A 1 327 ? -26.957 -13.474 -8.108 1.00 9.95 317 GLY A C 1
ATOM 2208 O O . GLY A 1 327 ? -27.937 -12.983 -8.687 1.00 10.47 317 GLY A O 1
ATOM 2209 N N . TRP A 1 328 ? -26.828 -14.763 -7.850 1.00 9.11 318 TRP A N 1
ATOM 2210 C CA . TRP A 1 328 ? -27.838 -15.800 -8.153 1.00 8.34 318 TRP A CA 1
ATOM 2211 C C . TRP A 1 328 ? -28.310 -16.360 -6.809 1.00 9.35 318 TRP A C 1
ATOM 2212 O O . TRP A 1 328 ? -27.538 -17.042 -6.101 1.00 10.57 318 TRP A O 1
ATOM 2223 N N . PHE A 1 329 ? -29.515 -15.930 -6.372 1.00 9.72 319 PHE A N 1
ATOM 2224 C CA . PHE A 1 329 ? -29.986 -16.306 -5.033 1.00 9.88 31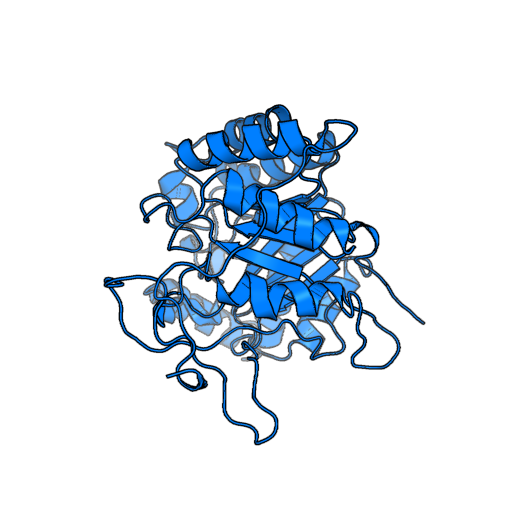9 PHE A CA 1
ATOM 2225 C C . PHE A 1 329 ? -31.052 -17.392 -5.122 1.00 9.91 319 PHE A C 1
ATOM 2226 O O . PHE A 1 329 ? -32.135 -17.174 -5.700 1.00 9.91 319 PHE A O 1
ATOM 2234 N N . PRO A 1 330 ? -30.836 -18.561 -4.497 1.00 9.86 320 PRO A N 1
ATOM 2235 C CA . PRO A 1 330 ? -31.919 -19.527 -4.284 1.00 10.58 320 PRO A CA 1
ATOM 2236 C C . PRO A 1 330 ? -33.052 -18.865 -3.520 1.00 10.52 320 PRO A C 1
ATOM 2237 O O . PRO A 1 330 ? -32.783 -18.170 -2.550 1.00 11.88 320 PRO A O 1
ATOM 2241 N N . ILE A 1 331 ? -34.298 -19.063 -3.938 1.00 10.75 321 ILE A N 1
ATOM 2242 C CA . ILE A 1 331 ? -35.443 -18.567 -3.202 1.00 10.68 321 ILE A CA 1
ATOM 2243 C C . ILE A 1 331 ? -35.901 -19.608 -2.163 1.00 11.91 321 ILE A C 1
ATOM 2244 O O . ILE A 1 331 ? -36.451 -19.230 -1.129 1.00 11.72 321 ILE A O 1
ATOM 2249 N N . ARG A 1 332 ? -35.612 -20.859 -2.446 1.00 11.64 322 ARG A N 1
ATOM 2250 C CA . ARG A 1 332 ? -35.792 -21.977 -1.466 1.00 12.09 322 ARG A CA 1
ATOM 2251 C C . ARG A 1 332 ? -34.412 -22.398 -0.959 1.00 12.53 322 ARG A C 1
ATOM 2252 O O . ARG A 1 332 ? -33.366 -21.963 -1.414 1.00 12.46 322 ARG A O 1
ATOM 2260 N N . ASN A 1 333 ? -34.428 -23.351 -0.020 1.00 12.76 323 ASN A N 1
ATOM 2261 C CA . ASN A 1 333 ? -33.194 -23.931 0.513 1.00 13.91 323 ASN A CA 1
ATOM 2262 C C . ASN A 1 333 ? -32.689 -25.071 -0.389 1.00 15.08 323 ASN A C 1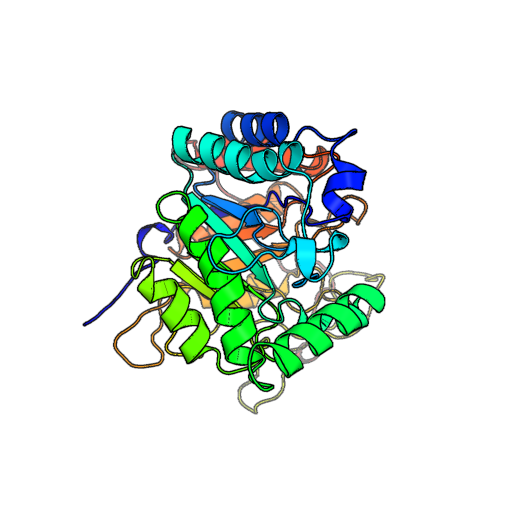
ATOM 2263 O O . ASN A 1 333 ? -32.314 -26.140 0.086 1.00 16.12 323 ASN A O 1
ATOM 2268 N N . SER A 1 334 ? -32.574 -24.753 -1.682 1.00 12.81 324 SER A N 1
ATOM 2269 C CA . SER A 1 334 ? -32.231 -25.663 -2.771 1.00 12.84 324 SER A CA 1
ATOM 2270 C C . SER A 1 334 ? -32.065 -24.790 -4.010 1.00 13.92 324 SER A C 1
ATOM 2271 O O . SER A 1 334 ? -32.768 -23.832 -4.107 1.00 15.11 324 SER A O 1
ATOM 2274 N N . TRP A 1 335 ? -31.196 -25.186 -4.919 1.00 12.13 325 TRP A N 1
ATOM 2275 C CA . TRP A 1 335 ? -31.087 -24.463 -6.205 1.00 11.12 325 TRP A CA 1
ATOM 2276 C C . TRP A 1 335 ? -32.308 -24.784 -7.050 1.00 12.04 325 TRP A C 1
ATOM 2277 O O . TRP A 1 335 ? -32.915 -23.875 -7.631 1.00 11.77 325 TRP A O 1
ATOM 2288 N N . SER A 1 336 ? -32.630 -26.081 -7.186 1.00 13.42 326 SER A N 1
ATOM 2289 C CA . SER A 1 336 ? -33.606 -26.535 -8.191 1.00 14.71 326 SER A CA 1
ATOM 2290 C C . SER A 1 336 ? -34.788 -27.316 -7.592 1.00 18.09 326 SER A C 1
ATOM 2291 O O . SER A 1 336 ? -35.858 -27.403 -8.286 1.00 22.65 326 SER A O 1
ATOM 2294 N N . GLY A 1 337 ? -34.729 -27.656 -6.301 1.00 14.07 327 GLY A N 1
ATOM 2295 C CA . GLY A 1 337 ? -35.722 -28.543 -5.684 1.00 14.76 327 GLY A CA 1
ATOM 2296 C C . GLY A 1 337 ? -36.947 -27.815 -5.165 1.00 14.16 327 GLY A C 1
ATOM 2297 O O . GLY A 1 337 ? -36.855 -27.105 -4.160 1.00 14.98 327 GLY A O 1
ATOM 2298 N N . SER A 1 338 ? -38.096 -28.012 -5.809 1.00 14.56 328 SER A N 1
ATOM 2299 C CA . SER A 1 338 ? -39.332 -27.280 -5.574 1.00 14.82 328 SER A CA 1
ATOM 2300 C C . SER A 1 338 ? -39.950 -27.595 -4.218 1.00 15.94 328 SER A C 1
ATOM 2301 O O . SER A 1 338 ? -40.837 -26.872 -3.780 1.00 16.24 328 SER A O 1
ATOM 2304 N N . LYS A 1 339 ? -39.490 -28.694 -3.592 1.00 17.02 329 LYS A N 1
ATOM 2305 C CA . LYS A 1 339 ? -40.093 -29.114 -2.321 1.00 19.19 329 LYS A CA 1
ATOM 2306 C C . LYS A 1 339 ? -39.339 -28.575 -1.116 1.00 17.11 329 LYS A C 1
ATOM 2307 O O . LYS A 1 339 ? -39.776 -28.809 0.044 1.00 18.85 329 LYS A O 1
ATOM 2313 N N . ALA A 1 340 ? -38.201 -27.917 -1.336 1.00 15.56 330 ALA A N 1
ATOM 2314 C CA . ALA A 1 340 ? -37.408 -27.392 -0.234 1.00 15.65 330 ALA A CA 1
ATOM 2315 C C . ALA A 1 340 ? -38.145 -26.235 0.475 1.00 14.46 330 ALA A C 1
ATOM 2316 O O . ALA A 1 340 ? -39.126 -25.695 -0.036 1.00 14.79 330 ALA A O 1
ATOM 2318 N N . GLU A 1 341 ? -37.675 -25.894 1.687 1.00 14.97 331 GLU A N 1
ATOM 2319 C CA . GLU A 1 341 ? -38.240 -24.794 2.479 1.00 15.46 331 GLU A CA 1
ATOM 2320 C C . GLU A 1 341 ? -38.159 -23.488 1.662 1.00 13.07 331 GLU A C 1
ATOM 2321 O O . GLU A 1 341 ? -37.066 -23.211 1.120 1.00 14.17 331 GLU A O 1
ATOM 2327 N N . LEU A 1 342 ? -39.235 -22.718 1.614 1.00 14.48 332 LEU A N 1
ATOM 2328 C CA . LEU A 1 342 ? -39.208 -21.404 1.007 1.00 13.87 332 LEU A CA 1
ATOM 2329 C C . LEU A 1 342 ? -38.495 -20.473 1.989 1.00 14.31 332 LEU A C 1
ATOM 2330 O O . LEU A 1 342 ? -38.907 -20.407 3.133 1.00 14.92 332 LEU A O 1
ATOM 2335 N N . MET A 1 343 ? -37.459 -19.766 1.530 1.00 11.63 333 MET A N 1
ATOM 2336 C CA . MET A 1 343 ? -36.592 -18.998 2.411 1.00 12.90 333 MET A CA 1
ATOM 2337 C C . MET A 1 343 ? -36.836 -17.497 2.387 1.00 13.91 333 MET A C 1
ATOM 2338 O O . MET A 1 343 ? -36.586 -16.829 3.369 1.00 20.49 333 MET A O 1
ATOM 2343 N N . PHE A 1 344 ? -37.333 -16.934 1.309 1.00 11.05 334 PHE A N 1
ATOM 2344 C CA . PHE A 1 344 ? -37.615 -15.534 1.242 1.00 11.31 334 PHE A CA 1
ATOM 2345 C C . PHE A 1 344 ? -39.127 -15.298 1.319 1.00 11.45 334 PHE A C 1
ATOM 2346 O O . PHE A 1 344 ? -39.919 -16.162 0.951 1.00 13.15 334 PHE A O 1
ATOM 2354 N N . ASP A 1 345 ? -39.448 -14.081 1.743 1.00 11.52 335 ASP A N 1
ATOM 2355 C C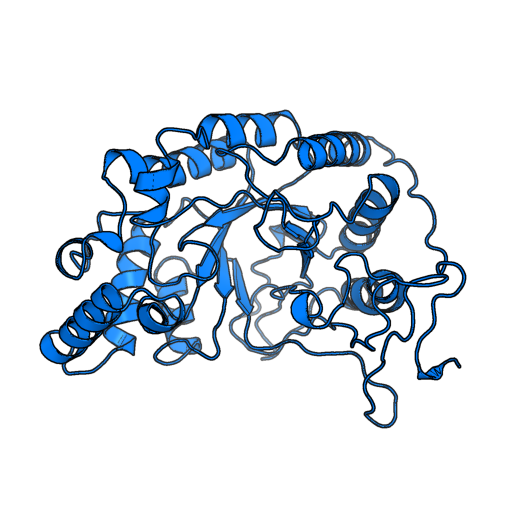A . ASP A 1 345 ? -40.788 -13.511 1.646 1.00 11.48 335 ASP A CA 1
ATOM 2356 C C . ASP A 1 345 ? -40.728 -12.275 0.741 1.00 12.14 335 ASP A C 1
ATOM 2357 O O . ASP A 1 345 ? -39.627 -11.882 0.280 1.00 11.76 335 ASP A O 1
ATOM 2362 N N . VAL A 1 346 ? -41.874 -11.707 0.415 1.00 10.12 336 VAL A N 1
ATOM 2363 C CA . VAL A 1 346 ? -41.896 -10.540 -0.411 1.00 10.66 336 VAL A CA 1
ATOM 2364 C C . VAL A 1 346 ? -41.017 -9.427 0.138 1.00 10.68 336 VAL A C 1
ATOM 2365 O O . VAL A 1 346 ? -40.263 -8.763 -0.622 1.00 10.32 336 VAL A O 1
ATOM 2369 N N . GLU A 1 347 ? -41.108 -9.088 1.424 1.00 10.47 337 GLU A N 1
ATOM 2370 C CA . GLU A 1 347 ? -40.437 -7.880 1.884 1.00 10.89 337 GLU A CA 1
ATOM 2371 C C . GLU A 1 347 ? -38.915 -8.016 1.724 1.00 10.33 337 GLU A C 1
ATOM 2372 O O . GLU A 1 347 ? -38.238 -7.068 1.264 1.00 10.81 337 GLU A O 1
ATOM 2378 N N . GLN A 1 348 ? -38.371 -9.193 2.054 1.00 11.18 338 GLN A N 1
ATOM 2379 C CA . GLN A 1 348 ? -36.916 -9.372 1.951 1.00 10.96 338 GLN A CA 1
ATOM 2380 C C . GLN A 1 348 ? -36.518 -9.487 0.481 1.00 10.88 338 GLN A C 1
ATOM 2381 O O . GLN A 1 348 ? -35.500 -8.904 0.029 1.00 9.92 338 GLN A O 1
ATOM 2387 N N . ALA A 1 349 ? -37.305 -10.224 -0.286 1.00 10.39 339 ALA A N 1
ATOM 2388 C CA . ALA A 1 349 ? -36.964 -10.438 -1.676 1.00 11.02 339 ALA A CA 1
ATOM 2389 C C . ALA A 1 349 ? -37.028 -9.115 -2.452 1.00 10.55 339 ALA A C 1
ATOM 2390 O O . ALA A 1 349 ? -36.163 -8.789 -3.319 1.00 10.28 339 ALA A O 1
ATOM 2392 N N . TYR A 1 350 ? -38.034 -8.280 -2.165 1.00 10.21 340 TYR A N 1
ATOM 2393 C CA . TYR A 1 350 ? -38.127 -6.948 -2.782 1.00 9.92 340 TYR A CA 1
ATOM 2394 C C . TYR A 1 350 ? -36.895 -6.127 -2.400 1.00 9.20 340 TYR A C 1
ATOM 2395 O O . TYR A 1 350 ? -36.340 -5.406 -3.235 1.00 9.17 340 TYR A O 1
ATOM 2404 N N . ARG A 1 351 ? -36.487 -6.175 -1.122 1.00 9.16 341 ARG A N 1
ATOM 2405 C CA . ARG A 1 351 ? -35.282 -5.417 -0.699 1.00 9.45 341 ARG A CA 1
ATOM 2406 C C . ARG A 1 351 ? -34.013 -5.939 -1.409 1.00 10.18 341 ARG A C 1
ATOM 2407 O O . ARG A 1 351 ? -33.207 -5.113 -1.836 1.00 10.33 341 ARG A O 1
ATOM 2415 N N . PHE A 1 352 ? -33.917 -7.240 -1.612 1.00 9.33 342 PHE A N 1
ATOM 2416 C CA . PHE A 1 352 ? -32.750 -7.743 -2.380 1.00 9.80 342 PHE A CA 1
ATOM 2417 C C . PHE A 1 352 ? -32.791 -7.175 -3.788 1.00 10.02 342 PHE A C 1
ATOM 2418 O O . PHE A 1 352 ? -31.758 -6.617 -4.283 1.00 10.16 342 PHE A O 1
ATOM 2426 N N . VAL A 1 353 ? -33.927 -7.256 -4.473 1.00 8.97 343 VAL A N 1
ATOM 2427 C CA . VAL A 1 353 ? -34.014 -6.750 -5.859 1.00 8.99 343 VAL A CA 1
ATOM 2428 C C . VAL A 1 353 ? -33.698 -5.255 -5.923 1.00 9.89 343 VAL A C 1
ATOM 2429 O O . VAL A 1 353 ? -32.932 -4.798 -6.796 1.00 10.70 343 VAL A O 1
ATOM 2433 N N . ARG A 1 354 ? -34.276 -4.482 -5.003 1.00 9.67 344 ARG A N 1
ATOM 2434 C CA . ARG A 1 354 ? -34.091 -3.027 -5.036 1.00 9.17 344 ARG A CA 1
ATOM 2435 C C . ARG A 1 354 ? -32.638 -2.676 -4.711 1.00 9.14 344 ARG A C 1
ATOM 2436 O O . ARG A 1 354 ? -32.079 -1.812 -5.381 1.00 11.16 344 ARG A O 1
ATOM 2444 N N . THR A 1 355 ? -32.090 -3.250 -3.667 1.00 9.21 345 THR A N 1
ATOM 2445 C CA . THR A 1 355 ? -30.771 -2.828 -3.258 1.00 10.22 345 THR A CA 1
ATOM 2446 C C . THR A 1 355 ? -29.763 -3.111 -4.366 1.00 10.08 345 THR A C 1
ATOM 2447 O O . THR A 1 355 ? -28.900 -2.262 -4.637 1.00 12.15 345 THR A O 1
ATOM 2451 N N . VAL A 1 356 ? -29.838 -4.291 -5.000 1.00 9.58 346 VAL A N 1
ATOM 2452 C CA . VAL A 1 356 ? -28.946 -4.655 -6.101 1.00 10.54 346 VAL A CA 1
ATOM 2453 C C . VAL A 1 356 ? -29.185 -3.718 -7.260 1.00 10.75 346 VAL A C 1
ATOM 2454 O O . VAL A 1 356 ? -28.199 -3.188 -7.835 1.00 10.83 346 VAL A O 1
ATOM 2458 N N . THR A 1 357 ? -30.425 -3.649 -7.764 1.00 9.72 347 THR A N 1
ATOM 2459 C CA . THR A 1 357 ? -30.697 -2.957 -9.033 1.00 10.16 347 THR A CA 1
ATOM 2460 C C . THR A 1 357 ? -30.558 -1.436 -8.877 1.00 11.04 347 THR A C 1
ATOM 2461 O O . THR A 1 357 ? -30.163 -0.754 -9.816 1.00 11.40 347 THR A O 1
ATOM 2465 N N . ASP A 1 358 ? -30.968 -0.868 -7.736 1.00 11.31 348 ASP A N 1
ATOM 2466 C CA . ASP A 1 358 ? -30.809 0.556 -7.515 1.00 10.75 348 ASP A CA 1
ATOM 2467 C C . ASP A 1 358 ? -29.351 0.954 -7.706 1.00 11.01 348 ASP A C 1
ATOM 2468 O O . ASP A 1 358 ? -29.060 2.100 -8.149 1.00 12.67 348 ASP A O 1
ATOM 2473 N N . GLY A 1 359 ? -28.459 0.068 -7.258 1.00 11.67 349 GLY A N 1
ATOM 2474 C CA . GLY A 1 359 ? -27.016 0.252 -7.339 1.00 11.85 349 GLY A CA 1
ATOM 2475 C C . GLY A 1 359 ? -26.420 0.070 -8.721 1.00 12.93 349 GLY A C 1
ATOM 2476 O O . GLY A 1 359 ? -25.214 0.202 -8.891 1.00 15.26 349 GLY A O 1
ATOM 2477 N N . GLY A 1 360 ? -27.205 -0.407 -9.669 1.00 11.30 350 GLY A N 1
ATOM 2478 C CA . GLY A 1 360 ? -26.739 -0.623 -11.036 1.00 11.43 350 GLY A CA 1
ATOM 2479 C C . GLY A 1 360 ? -26.063 -1.970 -11.204 1.00 10.56 350 GLY A C 1
ATOM 2480 O O . GLY A 1 360 ? -25.432 -2.202 -12.270 1.00 11.45 350 GLY A O 1
ATOM 2481 N N . ALA A 1 361 ? -26.206 -2.927 -10.298 1.00 9.80 351 ALA A N 1
ATOM 2482 C CA . ALA A 1 361 ? -25.783 -4.292 -10.445 1.00 10.83 351 ALA A CA 1
ATOM 2483 C C . ALA A 1 361 ? -26.972 -5.138 -10.914 1.00 10.82 351 ALA A C 1
ATOM 2484 O O . ALA A 1 361 ? -27.957 -4.559 -11.355 1.00 11.18 351 ALA A O 1
ATOM 2486 N N . ALA A 1 362 ? -26.843 -6.484 -10.901 1.00 9.86 352 ALA A N 1
ATOM 2487 C CA . ALA A 1 362 ? -27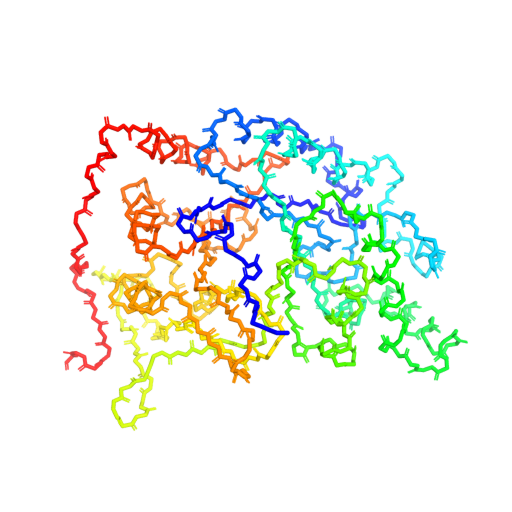.951 -7.369 -11.373 1.00 9.09 352 ALA A CA 1
ATOM 2488 C C . ALA A 1 362 ? -28.068 -8.522 -10.404 1.00 9.11 352 ALA A C 1
ATOM 2489 O O . ALA A 1 362 ? -27.099 -8.965 -9.712 1.00 9.81 352 ALA A O 1
ATOM 2491 N N . MET A 1 363 ? -29.260 -9.135 -10.374 1.00 9.05 353 MET A N 1
ATOM 2492 C CA . MET A 1 363 ? -29.413 -10.384 -9.629 1.00 8.99 353 MET A CA 1
ATOM 2493 C C . MET A 1 363 ? -30.495 -11.245 -10.285 1.00 9.79 353 MET A C 1
ATOM 2494 O O . MET A 1 363 ? -31.485 -10.737 -10.819 1.00 9.40 353 MET A O 1
ATOM 2499 N N . THR A 1 364 ? -30.315 -12.546 -10.138 1.00 9.36 354 THR A N 1
ATOM 2500 C CA . THR A 1 364 ? -31.279 -13.538 -10.624 1.00 8.90 354 THR A CA 1
ATOM 2501 C C . THR A 1 364 ? -31.799 -14.325 -9.445 1.00 9.24 354 THR A C 1
ATOM 2502 O O . THR A 1 364 ? -31.021 -14.752 -8.557 1.00 9.93 354 THR A O 1
ATOM 2506 N N . TRP A 1 365 ? -33.108 -14.567 -9.388 1.00 9.08 355 TRP A N 1
ATOM 2507 C CA . TRP A 1 365 ? -33.659 -15.567 -8.470 1.00 9.21 355 TRP A CA 1
ATOM 2508 C C . TRP A 1 365 ? -33.493 -16.951 -9.071 1.00 10.19 355 TRP A C 1
ATOM 2509 O O . TRP A 1 365 ? -33.942 -17.158 -10.186 1.00 9.66 355 TRP A O 1
ATOM 2520 N N . SER A 1 366 ? -32.968 -17.884 -8.275 1.00 9.53 356 SER A N 1
ATOM 2521 C CA . SER A 1 366 ? -33.027 -19.304 -8.661 1.00 10.41 356 SER A CA 1
ATOM 2522 C C . SER A 1 366 ? -34.382 -19.875 -8.243 1.00 10.45 356 SER A C 1
ATOM 2523 O O . SER A 1 366 ? -34.466 -20.701 -7.360 1.00 11.62 356 SER A O 1
ATOM 2526 N N . THR A 1 367 ? -35.431 -19.374 -8.885 1.00 9.22 357 THR A N 1
ATOM 2527 C CA . THR A 1 367 ? -36.764 -19.975 -8.753 1.00 10.18 357 THR A CA 1
ATOM 2528 C C . THR A 1 367 ? -36.752 -21.396 -9.306 1.00 10.11 357 THR A C 1
ATOM 2529 O O . THR A 1 367 ? -35.964 -21.750 -10.190 1.00 10.61 357 THR A O 1
ATOM 2533 N N . THR A 1 368 ? -37.717 -22.188 -8.828 1.00 9.72 358 THR A N 1
ATOM 2534 C CA . THR A 1 368 ? -37.852 -23.598 -9.131 1.00 10.79 358 THR A CA 1
ATOM 2535 C C . THR A 1 368 ? -39.069 -23.854 -10.033 1.00 10.57 358 THR A C 1
ATOM 2536 O O . THR A 1 368 ? -39.938 -23.040 -10.130 1.00 10.60 358 THR A O 1
ATOM 2540 N N . GLN A 1 369 ? -39.042 -25.036 -10.681 1.00 11.55 359 GLN A N 1
ATOM 2541 C CA . GLN A 1 369 ? -40.127 -25.476 -11.567 1.00 12.37 359 GLN A CA 1
ATOM 2542 C C . GLN A 1 369 ? -40.779 -26.753 -11.007 1.00 11.92 359 GLN A C 1
ATOM 2543 O O . GLN A 1 369 ? -40.106 -27.602 -10.466 1.00 13.20 359 GLN A O 1
ATOM 2549 N N . ASP A 1 370 ? -42.115 -26.752 -11.080 1.00 13.11 360 ASP A N 1
ATOM 2550 C CA . ASP A 1 370 ? -43.034 -27.740 -10.594 1.00 14.22 360 ASP A CA 1
ATOM 2551 C C . ASP A 1 370 ? -43.916 -28.083 -11.795 1.00 11.79 360 ASP A C 1
ATOM 2552 O O . ASP A 1 370 ? -44.753 -27.287 -12.186 1.00 12.87 360 ASP A O 1
ATOM 2557 N N . ASN A 1 371 ? -43.628 -29.210 -12.441 1.00 13.60 361 ASN A N 1
ATOM 2558 C CA . ASN A 1 371 ? -44.352 -29.646 -13.651 1.00 14.95 361 ASN A CA 1
ATOM 2559 C C . ASN A 1 371 ? -44.310 -28.591 -14.747 1.00 13.53 361 ASN A C 1
ATOM 2560 O O . ASN A 1 371 ? -45.242 -28.367 -15.511 1.00 14.13 361 ASN A O 1
ATOM 2565 N N . GLY A 1 372 ? -43.153 -27.886 -14.822 1.00 12.22 362 GLY A N 1
ATOM 2566 C CA . GLY A 1 372 ? -42.919 -26.930 -15.870 1.00 12.63 362 GLY A CA 1
ATOM 2567 C C . GLY A 1 372 ? -43.313 -25.491 -15.534 1.00 11.84 362 GLY A C 1
ATOM 2568 O O . GLY A 1 372 ? -42.979 -24.570 -16.266 1.00 11.45 362 GLY A O 1
ATOM 2569 N N . TYR A 1 373 ? -44.106 -25.292 -14.449 1.00 11.56 363 TYR A N 1
ATOM 2570 C CA . TYR A 1 373 ? -44.517 -23.971 -13.996 1.00 12.03 363 TYR A CA 1
ATOM 2571 C C . TYR A 1 373 ? -43.597 -23.533 -12.843 1.00 11.12 363 TYR A C 1
ATOM 2572 O O . TYR A 1 373 ? -43.089 -24.347 -12.080 1.00 12.67 363 TYR A O 1
ATOM 2581 N N . MET A 1 374 ? -43.417 -22.224 -12.690 1.00 11.47 364 MET A N 1
ATOM 2582 C CA . MET A 1 374 ? -42.778 -21.748 -11.456 1.00 10.76 364 MET A CA 1
ATOM 2583 C C . MET A 1 374 ? -43.584 -22.233 -10.272 1.00 11.18 364 MET A C 1
ATOM 2584 O O . MET A 1 374 ? -44.798 -22.083 -10.265 1.00 13.02 364 MET A O 1
ATOM 2589 N N . THR A 1 375 ? -42.890 -22.763 -9.260 1.00 10.56 365 THR A N 1
ATOM 2590 C CA . THR A 1 375 ? -43.579 -23.226 -8.066 1.00 12.79 365 THR A CA 1
ATOM 2591 C C . THR A 1 375 ? -44.476 -22.098 -7.544 1.00 12.87 365 THR A C 1
ATOM 2592 O O . THR A 1 375 ? -44.071 -20.952 -7.475 1.00 11.89 365 THR A O 1
ATOM 2596 N N . ALA A 1 376 ? -45.720 -22.421 -7.155 1.00 12.06 366 ALA A N 1
ATOM 2597 C CA . ALA A 1 376 ? -46.751 -21.431 -7.061 1.00 11.36 366 ALA A CA 1
ATOM 2598 C C . ALA A 1 376 ? -46.527 -20.423 -5.954 1.00 10.43 366 ALA A C 1
ATOM 2599 O O . ALA A 1 376 ? -46.837 -19.246 -6.106 1.00 11.68 366 ALA A O 1
ATOM 2601 N N . ASP A 1 377 ? -45.889 -20.853 -4.849 1.00 11.62 367 ASP A N 1
ATOM 2602 C CA . ASP A 1 377 ? -45.590 -19.953 -3.724 1.00 11.18 367 ASP A CA 1
ATOM 2603 C C . ASP A 1 377 ? -44.529 -18.922 -4.142 1.00 11.85 367 ASP A C 1
ATOM 2604 O O . ASP A 1 377 ? -44.565 -17.740 -3.732 1.00 13.43 367 ASP A O 1
ATOM 2609 N N . GLU A 1 378 ? -43.631 -19.335 -5.040 1.00 10.60 368 GLU A N 1
ATOM 2610 C CA . GLU A 1 378 ? -42.617 -18.386 -5.564 1.00 11.15 368 GLU A CA 1
ATOM 2611 C C . GLU A 1 378 ? -43.262 -17.443 -6.558 1.00 11.00 368 GLU A C 1
ATOM 2612 O O . GLU A 1 378 ? -42.972 -16.235 -6.558 1.00 10.78 368 GLU A O 1
ATOM 2618 N N . MET A 1 379 ? -44.119 -17.964 -7.423 1.00 10.07 369 MET A N 1
ATOM 2619 C CA . MET A 1 379 ? -44.860 -17.153 -8.366 1.00 10.58 369 MET A CA 1
ATOM 2620 C C . MET A 1 379 ? -45.651 -16.067 -7.615 1.00 11.13 369 MET A C 1
ATOM 2621 O O . MET A 1 379 ? -45.655 -14.893 -8.023 1.00 11.37 369 MET A O 1
ATOM 2626 N N . SER A 1 380 ? -46.280 -16.420 -6.477 1.00 11.34 370 SER A N 1
ATOM 2627 C CA . SER A 1 380 ? -47.005 -15.431 -5.732 1.00 10.89 370 SER A CA 1
ATOM 2628 C C . SER A 1 380 ? -46.129 -14.264 -5.277 1.00 10.30 370 SER A C 1
ATOM 2629 O O . SER A 1 380 ? -46.525 -13.073 -5.330 1.00 10.49 370 SER A O 1
ATOM 2632 N N . ILE A 1 381 ? -44.935 -14.614 -4.812 1.00 9.81 371 ILE A N 1
ATOM 2633 C CA . ILE A 1 381 ? -43.960 -13.574 -4.412 1.00 10.26 371 ILE A CA 1
ATOM 2634 C C . ILE A 1 381 ? -43.542 -12.734 -5.622 1.00 10.64 371 ILE A C 1
ATOM 2635 O O . ILE A 1 381 ? -43.459 -11.535 -5.537 1.00 9.53 371 ILE A O 1
ATOM 2640 N N . MET A 1 382 ? -43.229 -13.384 -6.736 1.00 10.40 372 MET A N 1
ATOM 2641 C CA . MET A 1 382 ? -42.720 -12.655 -7.894 1.00 10.76 372 MET A CA 1
ATOM 2642 C C . MET A 1 382 ? -43.783 -11.726 -8.481 1.00 12.26 372 MET A C 1
ATOM 2643 O O . MET A 1 382 ? -43.436 -10.659 -8.989 1.00 12.20 372 MET A O 1
ATOM 2648 N N . ILE A 1 383 ? -45.064 -12.082 -8.408 1.00 10.53 373 ILE A N 1
ATOM 2649 C CA . ILE A 1 383 ? -46.130 -11.192 -8.818 1.00 11.13 373 ILE A CA 1
ATOM 2650 C C . ILE A 1 383 ? -46.066 -9.888 -8.039 1.00 11.72 373 ILE A C 1
ATOM 2651 O O . ILE A 1 383 ? -46.124 -8.821 -8.604 1.00 11.65 373 ILE A O 1
ATOM 2656 N N . GLU A 1 384 ? -45.918 -10.012 -6.710 1.00 11.10 374 GLU A N 1
ATOM 2657 C CA . GLU A 1 384 ? -45.926 -8.844 -5.889 1.00 12.86 374 GLU A CA 1
ATOM 2658 C C . GLU A 1 384 ? -44.670 -7.997 -6.124 1.00 11.59 374 GLU A C 1
ATOM 2659 O O . GLU A 1 384 ? -44.751 -6.756 -6.255 1.00 13.12 374 GLU A O 1
ATOM 2665 N N . ILE A 1 385 ? -43.497 -8.647 -6.225 1.00 10.87 375 ILE A N 1
ATOM 2666 C CA . ILE A 1 385 ? -42.216 -7.936 -6.538 1.00 11.94 375 ILE A CA 1
ATOM 2667 C C . ILE A 1 385 ? -42.376 -7.182 -7.855 1.00 12.03 375 ILE A C 1
ATOM 2668 O O . ILE A 1 385 ? -42.036 -6.024 -7.959 1.00 11.54 375 ILE A O 1
ATOM 2673 N N . SER A 1 386 ? -42.850 -7.892 -8.881 1.00 10.52 376 SER A N 1
ATOM 2674 C CA . SER A 1 386 ? -42.962 -7.259 -10.215 1.00 10.32 376 SER A CA 1
ATOM 2675 C C . SER A 1 386 ? -43.916 -6.058 -10.164 1.00 11.41 376 SER A C 1
ATOM 2676 O O . SER A 1 386 ? -43.642 -4.992 -10.725 1.00 11.82 376 SER A O 1
ATOM 2679 N N . ASN A 1 387 ? -45.064 -6.212 -9.488 1.00 10.78 377 ASN A N 1
ATOM 2680 C CA . ASN A 1 387 ? -46.020 -5.126 -9.384 1.00 11.60 377 ASN A CA 1
ATOM 2681 C C . ASN A 1 387 ? -45.394 -3.911 -8.691 1.00 12.25 377 ASN A C 1
ATOM 2682 O O . ASN A 1 387 ? -45.525 -2.808 -9.186 1.00 14.05 377 ASN A O 1
ATOM 2687 N N . ARG A 1 388 ? -44.625 -4.098 -7.611 1.00 10.81 378 ARG A N 1
ATOM 2688 C CA . ARG A 1 388 ? -43.944 -2.997 -6.975 1.00 10.42 378 ARG A CA 1
ATOM 2689 C C . ARG A 1 388 ? -42.911 -2.365 -7.920 1.00 10.60 378 ARG A C 1
ATOM 2690 O O . ARG A 1 388 ? -42.817 -1.184 -8.015 1.00 11.16 378 ARG A O 1
ATOM 2698 N N . MET A 1 389 ? -42.133 -3.190 -8.624 1.00 11.45 379 MET A N 1
ATOM 2699 C CA . MET A 1 389 ? -41.022 -2.694 -9.449 1.00 12.17 379 MET A CA 1
ATOM 2700 C C . MET A 1 389 ? -41.545 -1.923 -10.666 1.00 11.82 379 MET A C 1
ATOM 2701 O O . MET A 1 389 ? -40.753 -1.106 -11.197 1.00 12.31 379 MET A O 1
ATOM 2706 N N . THR A 1 390 ? -42.793 -2.119 -11.071 1.00 12.32 380 THR A N 1
ATOM 2707 C CA . THR A 1 390 ? -43.332 -1.347 -12.215 1.00 13.31 380 THR A CA 1
ATOM 2708 C C . THR A 1 390 ? -44.090 -0.090 -11.783 1.00 14.67 380 THR A C 1
ATOM 2709 O O . THR A 1 390 ? -44.568 0.646 -12.641 1.00 15.30 380 THR A O 1
ATOM 2713 N N . GLN A 1 391 ? -44.249 0.160 -10.478 1.00 12.48 381 GLN A N 1
ATOM 2714 C CA . GLN A 1 391 ? -44.825 1.400 -10.032 1.00 13.59 381 GLN A CA 1
ATOM 2715 C C . GLN A 1 391 ? -43.803 2.523 -10.180 1.00 12.30 381 GLN A C 1
ATOM 2716 O O . GLN A 1 391 ? -42.572 2.324 -10.047 1.00 13.04 381 GLN A O 1
ATOM 2722 N N . THR A 1 392 ? -44.306 3.762 -10.360 1.00 14.33 382 THR A N 1
ATOM 2723 C CA . THR A 1 392 ? -43.506 4.946 -10.268 1.00 15.74 382 THR A CA 1
ATOM 2724 C C . THR A 1 392 ? -44.167 5.917 -9.306 1.00 15.97 382 THR A C 1
ATOM 2725 O O . THR A 1 392 ? -45.297 6.315 -9.581 1.00 19.88 382 THR A O 1
ATOM 2729 N N . PRO A 1 393 ? -43.491 6.313 -8.235 1.00 15.66 383 PRO A N 1
ATOM 2730 C CA . PRO A 1 393 ? -42.213 5.798 -7.777 1.00 14.68 383 PRO A CA 1
ATOM 2731 C C . PRO A 1 393 ? -42.329 4.336 -7.323 1.00 13.54 383 PRO A C 1
ATOM 2732 O O . PRO A 1 393 ? -43.383 3.861 -6.918 1.00 13.45 383 PRO A O 1
ATOM 2736 N N . LYS A 1 394 ? -41.188 3.647 -7.371 1.00 14.21 384 LYS A N 1
ATOM 2737 C CA . LYS A 1 394 ? -41.136 2.292 -6.773 1.00 13.35 384 LYS A CA 1
ATOM 2738 C C . LYS A 1 394 ? -41.428 2.503 -5.289 1.00 12.94 384 LYS A C 1
ATOM 2739 O O . LYS A 1 394 ? -40.888 3.404 -4.675 1.00 14.53 384 LYS A O 1
ATOM 2745 N N . PRO A 1 395 ? -42.264 1.671 -4.669 1.00 12.04 385 PRO A N 1
ATOM 2746 C CA . PRO A 1 395 ? -42.535 1.806 -3.239 1.00 13.78 385 PRO A CA 1
ATOM 2747 C C . PRO A 1 395 ? -41.303 1.517 -2.399 1.00 12.68 385 PRO A C 1
ATOM 2748 O O . PRO A 1 395 ? -40.425 0.696 -2.772 1.00 12.47 385 PRO A O 1
ATOM 2752 N N . ASP A 1 396 ? -41.202 2.171 -1.244 1.00 13.45 386 ASP A N 1
ATOM 2753 C CA . ASP A 1 396 ? -40.085 1.958 -0.420 1.00 14.68 386 ASP A CA 1
ATOM 2754 C C . ASP A 1 396 ? -40.024 0.510 0.057 1.00 13.46 386 ASP A C 1
ATOM 2755 O O . ASP A 1 396 ? -41.047 -0.154 0.376 1.00 14.61 386 ASP A O 1
ATOM 2760 N N . TYR A 1 397 ? -38.794 -0.005 0.150 1.00 11.99 387 TYR A N 1
ATOM 2761 C CA . TYR A 1 397 ? -38.605 -1.344 0.717 1.00 12.44 387 TYR A CA 1
ATOM 2762 C C . TYR A 1 397 ? -38.439 -1.226 2.228 1.00 12.83 387 TYR A C 1
ATOM 2763 O O . TYR A 1 397 ? -38.026 -0.158 2.747 1.00 14.01 387 TYR A O 1
ATOM 2772 N N . SER A 1 398 ? -38.749 -2.312 2.943 1.00 11.95 388 SER A N 1
ATOM 2773 C CA . SER A 1 398 ? -38.532 -2.359 4.368 1.00 13.61 388 SER A CA 1
ATOM 2774 C C . SER A 1 398 ? -37.037 -2.231 4.670 1.00 13.67 388 SER A C 1
ATOM 2775 O O . SER A 1 398 ? -36.260 -2.907 4.039 1.00 14.36 388 SER A O 1
ATOM 2778 N N . VAL A 1 399 ? -36.632 -1.390 5.624 1.00 15.05 389 VAL A N 1
ATOM 2779 C CA . VAL A 1 399 ? -35.211 -1.197 5.848 1.00 16.86 389 VAL A CA 1
ATOM 2780 C C . VAL A 1 399 ? -34.625 -2.451 6.511 1.00 16.19 389 VAL A C 1
ATOM 2781 O O . VAL A 1 399 ? -35.273 -3.123 7.281 1.00 17.68 389 VAL A O 1
ATOM 2785 N N . TYR A 1 400 ? -33.428 -2.775 6.057 1.00 16.34 390 TYR A N 1
ATOM 2786 C CA . TYR A 1 400 ? -32.651 -3.856 6.631 1.00 15.43 390 TYR A CA 1
ATOM 2787 C C . TYR A 1 400 ? -32.264 -3.508 8.065 1.00 15.99 390 TYR A C 1
ATOM 2788 O O . TYR A 1 400 ? -31.767 -2.433 8.314 1.00 17.99 390 TYR A O 1
ATOM 2797 N N . GLU A 1 401 ? -32.507 -4.477 8.943 1.00 16.38 391 GLU A N 1
ATOM 2798 C CA . GLU A 1 401 ? -32.019 -4.467 10.335 1.00 19.05 391 GLU A CA 1
ATOM 2799 C C . GLU A 1 401 ? -31.413 -5.850 10.598 1.00 16.31 391 GLU A C 1
ATOM 2800 O O . GLU A 1 401 ? -32.074 -6.831 10.321 1.00 19.86 391 GLU A O 1
ATOM 2802 N N . ARG A 1 402 ? -30.271 -5.872 11.260 1.00 19.76 392 ARG A N 1
ATOM 2803 C CA . ARG A 1 402 ? -29.692 -7.166 11.745 1.00 19.58 392 ARG A CA 1
ATOM 2804 C C . ARG A 1 402 ? -30.768 -7.929 12.519 1.00 20.16 392 ARG A C 1
ATOM 2805 O O . ARG A 1 402 ? -31.363 -7.378 13.472 1.00 18.77 392 ARG A O 1
ATOM 2813 N N . PRO A 1 403 ? -31.093 -9.193 12.187 1.00 18.90 393 PRO A N 1
ATOM 2814 C CA . PRO A 1 403 ? -32.005 -9.997 12.989 1.00 19.19 393 PRO A CA 1
ATOM 2815 C C . PRO A 1 403 ? -31.522 -10.120 14.436 1.00 18.37 393 PRO A C 1
ATOM 2816 O O . PRO A 1 403 ? -30.331 -10.111 14.710 1.00 18.32 393 PRO A O 1
ATOM 2820 N N . LYS A 1 404 ? -32.494 -10.079 15.353 1.00 19.80 394 LYS A N 1
ATOM 2821 C CA . LYS A 1 404 ? -32.205 -10.339 16.785 1.00 21.06 394 LYS A CA 1
ATOM 2822 C C . LYS A 1 404 ? -31.418 -11.652 16.907 1.00 19.66 394 LYS A C 1
ATOM 2823 O O . LYS A 1 404 ? -31.827 -12.672 16.365 1.00 19.94 394 LYS A O 1
ATOM 2825 N N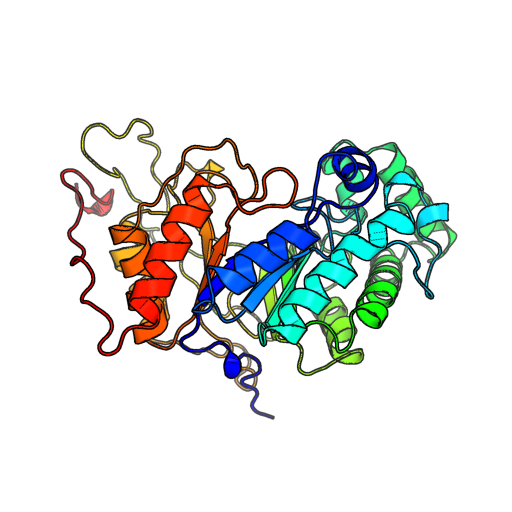 . GLY A 1 405 ? -30.285 -11.550 17.617 1.00 20.56 395 GLY A N 1
ATOM 2826 C CA . GLY A 1 405 ? -29.458 -12.655 17.984 1.00 21.84 395 GLY A CA 1
ATOM 2827 C C . GLY A 1 405 ? -28.604 -13.161 16.844 1.00 20.62 395 GLY A C 1
ATOM 2828 O O . GLY A 1 405 ? -28.010 -14.243 16.949 1.00 22.98 395 GLY A O 1
ATOM 2829 N N . ALA A 1 406 ? -28.529 -12.390 15.754 1.00 18.36 396 ALA A N 1
ATOM 2830 C CA . ALA A 1 406 ? -27.597 -12.713 14.612 1.00 17.54 396 ALA A CA 1
ATOM 2831 C C . ALA A 1 406 ? -26.267 -12.005 14.809 1.00 16.49 396 ALA A C 1
ATOM 2832 O O . ALA A 1 406 ? -26.202 -10.804 15.051 1.00 15.45 396 ALA A O 1
ATOM 2834 N N . TYR A 1 407 ? -25.163 -12.783 14.673 1.00 16.82 397 TYR A N 1
ATOM 2835 C CA . TYR A 1 407 ? -23.838 -12.244 14.929 1.00 17.23 397 TYR A CA 1
ATOM 2836 C C . TYR A 1 407 ? -22.792 -13.016 14.095 1.00 14.18 397 TYR A C 1
ATOM 2837 O O . TYR A 1 407 ? -23.004 -14.197 13.774 1.00 15.21 397 TYR A O 1
ATOM 2846 N N . LEU A 1 408 ? -21.700 -12.327 13.845 1.00 14.93 398 LEU A N 1
ATOM 2847 C CA . LEU A 1 408 ? -20.437 -12.926 13.340 1.00 15.11 398 LEU A CA 1
ATOM 2848 C C . LEU A 1 408 ? -19.715 -13.574 14.520 1.00 18.53 398 LEU A C 1
ATOM 2849 O O . LEU A 1 408 ? -19.812 -13.100 15.650 1.00 16.89 398 LEU A O 1
ATOM 2854 N N . VAL A 1 409 ? -18.942 -14.611 14.230 1.00 16.05 399 VAL A N 1
ATOM 2855 C CA . VAL A 1 409 ? -18.061 -15.196 15.232 1.00 17.28 399 VAL A CA 1
ATOM 2856 C C . VAL A 1 409 ? -17.182 -14.087 15.824 1.00 17.62 399 VAL A C 1
ATOM 2857 O O . VAL A 1 409 ? -16.926 -14.045 17.070 1.00 20.03 399 VAL A O 1
ATOM 2861 N N . SER A 1 410 ? -16.694 -13.179 15.005 1.00 16.75 400 SER A N 1
ATOM 2862 C CA . SER A 1 410 ? -15.780 -12.120 15.447 1.00 18.63 400 SER A CA 1
ATOM 2863 C C . SER A 1 410 ? -16.469 -11.103 16.369 1.00 21.33 400 SER A C 1
ATOM 2864 O O . SER A 1 410 ? -15.799 -10.305 16.999 1.00 25.37 400 SER A O 1
ATOM 2867 N N . GLU A 1 411 ? -17.791 -11.088 16.416 1.00 18.93 401 GLU A N 1
ATOM 2868 C CA . GLU A 1 411 ? -18.530 -10.076 17.180 1.00 21.46 401 GLU A CA 1
ATOM 2869 C C . GLU A 1 411 ? -18.801 -10.566 18.608 1.00 23.90 401 GLU A C 1
ATOM 2870 O O . GLU A 1 411 ? -19.107 -9.720 19.450 1.00 26.62 401 GLU A O 1
ATOM 2876 N N . ILE A 1 412 ? -18.629 -11.864 18.897 1.00 25.61 402 ILE A N 1
ATOM 2877 C CA . ILE A 1 412 ? -18.985 -12.440 20.212 1.00 29.12 402 ILE A CA 1
ATOM 2878 C C . ILE A 1 412 ? -18.040 -11.897 21.304 1.00 40.53 402 ILE A C 1
ATOM 2879 O O . ILE A 1 412 ? -16.845 -11.680 21.071 1.00 40.99 402 ILE A O 1
#

Radius of gyration: 20.33 Å; Cα contacts (8 Å, |Δi|>4): 795; chains: 1; bounding box: 42×52×57 Å

B-factor: mean 17.69, std 9.18, range [6.85, 72.53]

Sequence (367 aa):
GIEYNASWMAGTWGITQRVDGGYKLDNSADSSNWQAGAEEIVTNIPAAEYVITSFTHPAHGHLFTLRTNNNVDVSAIHPDMVPTLENEKIILDVINIYRAAGKKVILYLNSAGPSMAEERGDTDIQAAWDEYYINEWDGDEAAAWRNLARGYVERFDGLVDGYWLDNSRNLPGEVSDFVAMLRSVDPELTIAVNYDQHYFTDDNGEYLYVDSDGLDDEDESDYKIVKHVVTNEYMDFTNGHVTPLGRGAPPNSWAYEEYTIPDMIEVPWETYDGSKYALKHGWFPIRNSWSGSKAELMFDVEQAYRFVRTVTDGGAAMTWSTTQDNGYMTADEMSIMIEISNRMTQTPKPDYSVYERPKGAYLVSEI

Nearest PDB structures (foldseek):
  6m8n-assembly1_A  TM=1.003E+00  e=1.300E-82  Psychromonas
  8bpd-assembly1_A  TM=9.694E-01  e=3.870E-52  Flagellimonas eckloniae
  6dlh-assembly1_A  TM=7.271E-01  e=1.341E-13  Mariniflexile fucanivorans
  6dms-assembly1_A  TM=7.210E-01  e=2.820E-12  Mariniflexile fucanivorans
  1hl8-assembly1_B  TM=6.998E-01  e=3.953E-06  Thermotoga maritima MSB8

InterPro domains:
  IPR058589 Endo-alpha(1,4)-fucoidanase Mef1 [PF26376] (30-391)

Organism: NCBI:txid67572

Solvent-accessible surface area: 14315 Å² total; per-residue (Å²): 104,110,68,92,28,0,69,65,0,38,32,8,3,0,0,1,1,15,0,22,0,0,59,60,0,47,115,29,14,141,80,26,65,3,51,25,0,0,97,60,0,41,104,39,0,78,14,1,88,0,0,0,0,0,2,0,18,24,39,25,0,0,0,0,0,2,68,73,14,140,46,16,89,1,30,80,22,34,84,59,0,2,0,59,101,80,23,5,87,14,0,30,55,0,0,65,32,0,116,96,44,63,12,75,0,0,0,10,0,2,0,0,0,0,36,16,0,89,73,104,57,24,77,104,5,24,61,19,0,44,108,35,39,96,94,120,80,140,40,69,34,16,18,0,0,54,32,0,0,76,2,2,2,81,72,1,70,58,42,7,43,0,1,3,2,28,39,5,71,90,14,18,42,108,7,40,65,1,3,59,3,0,42,73,33,34,81,141,5,1,0,0,6,14,105,106,36,84,42,24,70,62,121,101,54,97,94,23,57,1,44,25,38,17,142,108,39,121,72,80,59,64,4,25,0,2,72,9,39,20,53,18,82,55,6,0,0,3,22,0,29,0,2,40,33,86,134,20,1,20,0,32,2,8,0,0,20,53,56,1,5,51,33,0,61,77,75,37,52,71,48,138,73,41,46,21,50,0,0,2,0,0,5,0,0,0,15,64,27,50,44,31,20,182,28,121,55,44,7,75,20,69,26,0,0,25,0,0,30,28,0,10,81,27,25,0,0,0,0,0,0,1,2,37,52,80,0,79,5,12,74,57,0,10,70,15,0,61,78,0,0,81,40,21,82,88,134,122,87,40,136,67,53,126,63,75,75,54,74,22,2,104,5,64,87,82,147